Protein AF-A0AAV5A7C0-F1 (afdb_monomer_lite)

Secondary structure (DSSP, 8-state):
-PPPTTHHHHHHHHHHHHHHHHHHH-HHHHHHHHHHHHHHHHHHHTT--SS---THHHHS----HHHHHHHHHHTTTSS-HHHHHHH-TT--SS---HHHHHHHHTT--HHHHHHTTSSTTS-HHHHHHHHHHHHH-HHHHHHHHHHTTS---HHHHHHHHHHHHH-HHHHHHHHHHS-HHHHHHHHHHHHHTTT----SSS-EEETTEEE-SHHHHSTT----GGGS-HHHHHHHHHHHHHHH-TT--S--HHHHHHS-HHHHHHHHHHHHHHHHHHHHTTSS-HHHHHHHHHHHHSTTTGGGHHHHHHHHHHHHHHTTT--HHHHHHHHHHHT-TTS-HHHHHHHHHHHHHHHTSHHHHTSSSPP-HHHHHHHTS-PPPPSSS-TTSTTHHHHHHHHHHHHHHHHHHTTSPP---HHHHHHHS-HHHHHHHHHHHHHHHIIIIIHHHHHHHHHHHHS--S-S-TTS-SPP---HHHHIIIIIHHHHHHHHTTS-HHHHHHHHHHHHHHHHHHHHHHHHHHHHHHHHHHHTT-SS------SS---S--HHHHHHHHHHHHHH--SHHHHHHHHHHHT-HHHHHH-TT-

Organism: NCBI:txid1419009

Radius of gyration: 27.67 Å; chains: 1; bounding box: 78×65×76 Å

Foldseek 3Di:
DDDDPPDPPVVQLVVLLVLALQVLVVVVLQVVVQVVVVVVVVVVVVVPPDDDPDCVCVVPPPQRPLLLFLLQCVVVVSDDLVSSCVSPVPHDSDRAFPLRVVCVVVVHDLQVVVCVQQDPPHDLVSVLVVLVVCLVRLVNLQSVLVNLQPQDDVSSVVSVVVSCLVDVVNVLSSCQNDPPLVSLVSSQVNCVVLPDDADDAQWDDDPHDTTGHVLLVQLQPQDDPVRDDPVLVVLLVLVLCQQQPPVDDHHDPVNVVPDRVSSCSNCVLNSLVVQLVCCVVVVGPPVSNVSSVVCCLDPVNVVSVLSNLSNLLVVCVVCLVPRVSSVVVNLVQLPDPSNDSVSCQNCVQSLLLSLLDPSLVVDPVRPPSVCSCCPRLVADQQPDPPSVHRCSLVCRLLVLLLQQLVCLVVVHHRDHDLLNSCSSDPLQVSVVSLLVSLLVCVVVVCLVSSLVVLQVVQQPDDDDCPPDPRDTRRRNLLCCLPPNVLVVLVVLLPDDPVSSVSSLSSVLSNNLSNLLSNLVVVVVVLVVSCVSSDDDDGRDDDDPDPVGSRSLNSVVVSLVSLVVDPGPSSVSSNVSLVPDPSNCVSHVPD

InterPro domains:
  IPR014801 Mediator complex, subunit Med5, fungi [PF08689] (227-335)
  IPR014801 Mediator complex, subunit Med5, fungi [PTHR35784] (209-375)

pLDDT: mean 78.07, std 17.0, range [32.06, 98.38]

Structure (mmCIF, N/CA/C/O backbone):
data_AF-A0AAV5A7C0-F1
#
_entry.id   AF-A0AAV5A7C0-F1
#
loop_
_atom_site.group_PDB
_atom_site.id
_atom_site.type_symbol
_atom_site.label_atom_id
_atom_site.label_alt_id
_atom_site.label_comp_id
_atom_site.label_asym_id
_atom_site.label_entity_id
_atom_site.label_seq_id
_atom_site.pdbx_PDB_ins_code
_atom_site.Cartn_x
_atom_site.Cartn_y
_atom_site.Cartn_z
_atom_site.occupancy
_atom_site.B_iso_or_equiv
_atom_site.auth_seq_id
_atom_site.auth_comp_id
_atom_site.auth_asym_id
_atom_site.auth_atom_id
_atom_site.pdbx_PDB_model_num
ATOM 1 N N . MET A 1 1 ? -49.305 1.099 16.677 1.00 38.56 1 MET A N 1
ATOM 2 C CA . MET A 1 1 ? -48.747 1.954 17.742 1.00 38.56 1 MET A CA 1
ATOM 3 C C . MET A 1 1 ? -47.427 2.483 17.217 1.00 38.56 1 MET A C 1
ATOM 5 O O . MET A 1 1 ? -46.495 1.701 17.100 1.00 38.56 1 MET A O 1
ATOM 9 N N . ALA A 1 2 ? -47.400 3.728 16.743 1.00 34.62 2 ALA A N 1
ATOM 10 C CA . ALA A 1 2 ? -46.178 4.346 16.234 1.00 34.62 2 ALA A CA 1
ATOM 11 C C . ALA A 1 2 ? -45.428 4.991 17.406 1.00 34.62 2 ALA A C 1
ATOM 13 O O . ALA A 1 2 ? -46.063 5.613 18.254 1.00 34.62 2 ALA A O 1
ATOM 14 N N . LEU A 1 3 ? -44.110 4.812 17.457 1.00 37.12 3 LEU A N 1
ATOM 15 C CA . LEU A 1 3 ? -43.235 5.540 18.374 1.00 37.12 3 LEU A CA 1
ATOM 16 C C . LEU A 1 3 ? -42.746 6.797 17.652 1.00 37.12 3 LEU A C 1
ATOM 18 O O . LEU A 1 3 ? -42.334 6.713 16.493 1.00 37.12 3 LEU A O 1
ATOM 22 N N . GLU A 1 4 ? -42.818 7.953 18.308 1.00 37.84 4 GLU A N 1
ATOM 23 C CA . GLU A 1 4 ? -42.347 9.209 17.724 1.00 37.84 4 GLU A CA 1
ATOM 24 C C . GLU A 1 4 ? -40.809 9.249 17.709 1.00 37.84 4 GLU A C 1
ATOM 26 O O . GLU A 1 4 ? -40.192 9.130 18.769 1.00 37.84 4 GLU A O 1
ATOM 31 N N . PRO A 1 5 ? -40.158 9.464 16.551 1.00 42.69 5 PRO A N 1
ATOM 32 C CA . PRO A 1 5 ? -38.696 9.443 16.449 1.00 42.69 5 PRO A CA 1
ATOM 33 C C . PRO A 1 5 ? -38.002 10.697 17.021 1.00 42.69 5 PRO A C 1
ATOM 35 O O . PRO A 1 5 ? -36.798 10.854 16.844 1.00 42.69 5 PRO A O 1
ATOM 38 N N . GLY A 1 6 ? -38.734 11.609 17.674 1.00 42.31 6 GLY A N 1
ATOM 39 C CA . GLY A 1 6 ? -38.202 12.887 18.165 1.00 42.31 6 GLY A CA 1
ATOM 40 C C . GLY A 1 6 ? -37.682 12.890 19.608 1.00 42.31 6 GLY A C 1
ATOM 41 O O . GLY A 1 6 ? -36.969 13.816 19.984 1.00 42.31 6 GLY A O 1
ATOM 42 N N . PHE A 1 7 ? -38.030 11.898 20.438 1.00 43.06 7 PHE A N 1
ATOM 43 C CA . PHE A 1 7 ? -37.849 12.028 21.894 1.00 43.06 7 PHE A CA 1
ATOM 44 C C . PHE A 1 7 ? -36.425 11.719 22.397 1.00 43.06 7 PHE A C 1
ATOM 46 O O . PHE A 1 7 ? -35.983 12.300 23.386 1.00 43.06 7 PHE A O 1
ATOM 53 N N . GLU A 1 8 ? -35.682 10.832 21.725 1.00 48.88 8 GLU A N 1
ATOM 54 C CA . GLU A 1 8 ? -34.338 10.420 22.176 1.00 48.88 8 GLU A CA 1
ATOM 55 C C . GLU A 1 8 ? -33.233 11.415 21.778 1.00 48.88 8 GLU A C 1
ATOM 57 O O . GLU A 1 8 ? -32.293 11.631 22.546 1.00 48.88 8 GLU A O 1
ATOM 62 N N . ALA A 1 9 ? -33.359 12.068 20.615 1.00 50.66 9 ALA A N 1
ATOM 63 C CA . ALA A 1 9 ? -32.356 13.004 20.100 1.00 50.66 9 ALA A CA 1
ATOM 64 C C . ALA A 1 9 ? -32.150 14.196 21.051 1.00 50.66 9 ALA A C 1
ATOM 66 O O . ALA A 1 9 ? -31.049 14.390 21.573 1.00 50.66 9 ALA A O 1
ATOM 67 N N . ASN A 1 10 ? -33.233 14.918 21.358 1.00 51.75 10 ASN A N 1
ATOM 68 C CA . ASN A 1 10 ? -33.216 16.125 22.190 1.00 51.75 10 ASN A CA 1
ATOM 69 C C . ASN A 1 10 ? -32.659 15.869 23.602 1.00 51.75 10 ASN A C 1
ATOM 71 O O . ASN A 1 10 ? -32.041 16.749 24.200 1.00 51.75 10 ASN A O 1
ATOM 75 N N . HIS A 1 11 ? -32.861 14.665 24.152 1.00 62.03 11 HIS A N 1
ATOM 76 C CA . HIS A 1 11 ? -32.333 14.325 25.472 1.00 62.03 11 HIS A CA 1
ATOM 77 C C . HIS A 1 11 ? -30.813 14.112 25.438 1.00 62.03 11 HIS A C 1
ATOM 79 O O . HIS A 1 11 ? -30.113 14.581 26.334 1.00 62.03 11 HIS A O 1
ATOM 85 N N . SER A 1 12 ? -30.288 13.483 24.378 1.00 59.09 12 SER A N 1
ATOM 86 C CA . SER A 1 12 ? -28.837 13.351 24.187 1.00 59.09 12 SER A CA 1
ATOM 87 C C . SER A 1 12 ? -28.152 14.706 23.976 1.00 59.09 12 SER A C 1
ATOM 89 O O . SER A 1 12 ? -27.116 14.961 24.586 1.00 59.09 12 SER A O 1
ATOM 91 N N . GLU A 1 13 ? -28.767 15.605 23.203 1.00 63.50 13 GLU A N 1
ATOM 92 C CA . GLU A 1 13 ? -28.260 16.959 22.965 1.00 63.50 13 GLU A CA 1
ATOM 93 C C . GLU A 1 13 ? -28.254 17.797 24.253 1.00 63.50 13 GLU A C 1
ATOM 95 O O . GLU A 1 13 ? -27.241 18.407 24.583 1.00 63.50 13 GLU A O 1
ATOM 100 N N . SER A 1 14 ? -29.336 17.760 25.039 1.00 75.00 14 SER A N 1
ATOM 101 C CA . SER A 1 14 ? -29.433 18.465 26.325 1.00 75.00 14 SER A CA 1
ATOM 102 C C . SER A 1 14 ? -28.381 18.004 27.343 1.00 75.00 14 SER A C 1
ATOM 104 O O . SER A 1 14 ? -27.770 18.839 28.013 1.00 75.00 14 SER A O 1
ATOM 106 N N . VAL A 1 15 ? -28.132 16.692 27.444 1.00 71.44 15 VAL A N 1
ATOM 107 C CA . VAL A 1 15 ? -27.080 16.146 28.319 1.00 71.44 15 VAL A CA 1
ATOM 108 C C . VAL A 1 15 ? -25.699 16.591 27.845 1.00 71.44 15 VAL A C 1
ATOM 110 O O . VAL A 1 15 ? -24.879 16.984 28.671 1.00 71.44 15 VAL A O 1
ATOM 113 N N . VAL A 1 16 ? -25.453 16.582 26.532 1.00 65.06 16 VAL A N 1
ATOM 114 C CA . VAL A 1 16 ? -24.191 17.044 25.942 1.00 65.06 16 VAL A CA 1
ATOM 115 C C . VAL A 1 16 ? -23.992 18.545 26.177 1.00 65.06 16 VAL A C 1
ATOM 117 O O . VAL A 1 16 ? -22.964 18.912 26.720 1.00 65.06 16 VAL A O 1
ATOM 120 N N . GLN A 1 17 ? -24.972 19.409 25.899 1.00 78.56 17 GLN A N 1
ATOM 121 C CA . GLN A 1 17 ? -24.888 20.858 26.146 1.00 78.56 17 GLN A CA 1
ATOM 122 C C . GLN A 1 17 ? -24.684 21.204 27.633 1.00 78.56 17 GLN A C 1
ATOM 124 O O . GLN A 1 17 ? -23.833 22.032 27.970 1.00 78.56 17 GLN A O 1
ATOM 129 N N . SER A 1 18 ? -25.407 20.544 28.547 1.00 76.06 18 SER A N 1
ATOM 130 C CA . SER A 1 18 ? -25.216 20.744 29.992 1.00 76.06 18 SER A CA 1
ATOM 131 C C . SER A 1 18 ? -23.834 20.272 30.451 1.00 76.06 18 SER A C 1
ATOM 133 O O . SER A 1 18 ? -23.187 20.961 31.235 1.00 76.06 18 SER A O 1
ATOM 135 N N . ALA A 1 19 ? -23.361 19.138 29.924 1.00 71.69 19 ALA A N 1
ATOM 136 C CA . ALA A 1 19 ? -21.995 18.644 30.079 1.00 71.69 19 ALA A CA 1
ATOM 137 C C . ALA A 1 19 ? -21.034 19.230 29.022 1.00 71.69 19 ALA A C 1
ATOM 139 O O . ALA A 1 19 ? -20.068 18.571 28.624 1.00 71.69 19 ALA A O 1
ATOM 140 N N . ILE A 1 20 ? -21.290 20.476 28.602 1.00 71.56 20 ILE A N 1
ATOM 141 C CA . ILE A 1 20 ? -20.365 21.376 27.903 1.00 71.56 20 ILE A CA 1
ATOM 142 C C . ILE A 1 20 ? -20.230 22.679 28.691 1.00 71.56 20 ILE A C 1
ATOM 144 O O . ILE A 1 20 ? -19.112 23.066 29.029 1.00 71.56 20 ILE A O 1
ATOM 148 N N . ALA A 1 21 ? -21.351 23.300 29.068 1.00 75.38 21 ALA A N 1
ATOM 149 C CA . ALA A 1 21 ? -21.355 24.576 29.779 1.00 75.38 21 ALA A CA 1
ATOM 150 C C . ALA A 1 21 ? -20.488 24.594 31.048 1.00 75.38 21 ALA A C 1
ATOM 152 O O . ALA A 1 21 ? -19.838 25.598 31.333 1.00 75.38 21 ALA A O 1
ATOM 153 N N . GLN A 1 22 ? -20.431 23.485 31.791 1.00 77.12 22 GLN A N 1
ATOM 154 C CA . GLN A 1 22 ? -19.720 23.437 33.064 1.00 77.12 22 GLN A CA 1
ATOM 155 C C . GLN A 1 22 ? -18.187 23.566 32.881 1.00 77.12 22 GLN A C 1
ATOM 157 O O . GLN A 1 22 ? -17.589 24.334 33.627 1.00 77.12 22 GLN A O 1
ATOM 162 N N . VAL A 1 23 ? -17.528 22.981 31.857 1.00 73.94 23 VAL A N 1
ATOM 163 C CA . VAL A 1 23 ? -16.049 23.153 31.686 1.00 73.94 23 VAL A CA 1
ATOM 164 C C . VAL A 1 23 ? -15.697 24.585 31.322 1.00 73.94 23 VAL A C 1
ATOM 166 O O . VAL A 1 23 ? -14.650 25.074 31.731 1.00 73.94 23 VAL A O 1
ATOM 169 N N . PHE A 1 24 ? -16.577 25.285 30.608 1.00 75.56 24 PHE A N 1
ATOM 170 C CA . PHE A 1 24 ? -16.365 26.693 30.286 1.00 75.56 24 PHE A CA 1
ATOM 171 C C . PHE A 1 24 ? -16.436 27.594 31.528 1.00 75.56 24 PHE A C 1
ATOM 173 O O . PHE A 1 24 ? -15.903 28.698 31.480 1.00 75.56 24 PHE A O 1
ATOM 180 N N . THR A 1 25 ? -16.968 27.108 32.660 1.00 76.94 25 THR A N 1
ATOM 181 C CA . THR A 1 25 ? -16.820 27.775 33.970 1.00 76.94 25 THR A CA 1
ATOM 182 C C . THR A 1 25 ? -15.450 27.542 34.629 1.00 76.94 25 THR A C 1
ATOM 184 O O . THR A 1 25 ? -15.035 28.332 35.476 1.00 76.94 25 THR A O 1
ATOM 187 N N . HIS A 1 26 ? -14.696 26.528 34.192 1.00 77.88 26 HIS A N 1
ATOM 188 C CA . HIS A 1 26 ? -13.347 26.201 34.670 1.00 77.88 26 HIS A CA 1
ATOM 189 C C . HIS A 1 26 ? -12.265 26.812 33.782 1.00 77.88 26 HIS A C 1
ATOM 191 O O . HIS A 1 26 ? -11.480 26.141 33.102 1.00 77.88 26 HIS A O 1
ATOM 197 N N . HIS A 1 27 ? -12.244 28.145 33.789 1.00 67.25 27 HIS A N 1
ATOM 198 C CA . HIS A 1 27 ? -11.285 28.935 33.029 1.00 67.25 27 HIS A CA 1
ATOM 199 C C . HIS A 1 27 ? -9.831 28.549 33.347 1.00 67.25 27 HIS A C 1
ATOM 201 O O . HIS A 1 27 ? -9.044 28.383 32.420 1.00 67.25 27 HIS A O 1
ATOM 207 N N . ASP A 1 28 ? -9.502 28.328 34.618 1.00 64.31 28 ASP A N 1
ATOM 208 C CA . ASP A 1 28 ? -8.159 28.018 35.112 1.00 64.31 28 ASP A CA 1
ATOM 209 C C . ASP A 1 28 ? -7.588 26.697 34.574 1.00 64.31 28 ASP A C 1
ATOM 211 O O . ASP A 1 28 ? -6.386 26.606 34.317 1.00 64.31 28 ASP A O 1
ATOM 215 N N . LEU A 1 29 ? -8.429 25.682 34.358 1.00 67.81 29 LEU A N 1
ATOM 216 C CA . LEU A 1 29 ? -8.020 24.435 33.709 1.00 67.81 29 LEU A CA 1
ATOM 217 C C . LEU A 1 29 ? -7.758 24.654 32.217 1.00 67.81 29 LEU A C 1
ATOM 219 O O . LEU A 1 29 ? -6.720 24.239 31.706 1.00 67.81 29 LEU A O 1
ATOM 223 N N . LEU A 1 30 ? -8.647 25.376 31.532 1.00 59.81 30 LEU A N 1
ATOM 224 C CA . LEU A 1 30 ? -8.512 25.680 30.105 1.00 59.81 30 LEU A CA 1
ATOM 225 C C . LEU A 1 30 ? -7.252 26.523 29.807 1.00 59.81 30 LEU A C 1
ATOM 227 O O . LEU A 1 30 ? -6.528 26.217 28.859 1.00 59.81 30 LEU A O 1
ATOM 231 N N . ASP A 1 31 ? -6.928 27.507 30.654 1.00 72.56 31 ASP A N 1
ATOM 232 C CA . ASP A 1 31 ? -5.688 28.295 30.547 1.00 72.56 31 ASP A CA 1
ATOM 233 C C . ASP A 1 31 ? -4.432 27.446 30.834 1.00 72.56 31 ASP A C 1
ATOM 235 O O . ASP A 1 31 ? -3.388 27.643 30.208 1.00 72.56 31 ASP A O 1
ATOM 239 N N . GLN A 1 32 ? -4.518 26.449 31.726 1.00 72.56 32 GLN A N 1
ATOM 240 C CA . GLN A 1 32 ? -3.426 25.496 31.968 1.00 72.56 32 GLN A CA 1
ATOM 241 C C . GLN A 1 32 ? -3.179 24.547 30.788 1.00 72.56 32 GLN A C 1
ATOM 243 O O . GLN A 1 32 ? -2.017 24.227 30.518 1.00 72.56 32 GLN A O 1
ATOM 248 N N . ILE A 1 33 ? -4.220 24.088 30.079 1.00 61.91 33 ILE A N 1
ATOM 249 C CA . ILE A 1 33 ? -4.037 23.318 28.834 1.00 61.91 33 ILE A CA 1
ATOM 250 C C . ILE A 1 33 ? -3.338 24.204 27.801 1.00 61.91 33 ILE A C 1
ATOM 252 O O . ILE A 1 33 ? -2.340 23.797 27.207 1.00 61.91 33 ILE A O 1
ATOM 256 N N . GLU A 1 34 ? -3.822 25.432 27.618 1.00 67.56 34 GLU A N 1
ATOM 257 C CA . GLU A 1 34 ? -3.288 26.355 26.622 1.00 67.56 34 GLU A CA 1
ATOM 258 C C . GLU A 1 34 ? -1.820 26.722 26.892 1.00 67.56 34 GLU A C 1
ATOM 260 O O . GLU A 1 34 ? -0.995 26.702 25.977 1.00 67.56 34 GLU A O 1
ATOM 265 N N . PHE A 1 35 ? -1.446 26.947 28.155 1.00 70.50 35 PHE A N 1
ATOM 266 C CA . PHE A 1 35 ? -0.053 27.150 28.560 1.00 70.50 35 PHE A CA 1
ATOM 267 C C . PHE A 1 35 ? 0.839 25.922 28.282 1.00 70.50 35 PHE A C 1
ATOM 269 O O . PHE A 1 35 ? 1.975 26.066 27.817 1.00 70.50 35 PHE A O 1
ATOM 276 N N . LYS A 1 36 ? 0.340 24.699 28.516 1.00 66.75 36 LYS A N 1
ATOM 277 C CA . LYS A 1 36 ? 1.075 23.453 28.215 1.00 66.75 36 LYS A CA 1
ATOM 278 C C . LYS A 1 36 ? 1.256 23.244 26.708 1.00 66.75 36 LYS A C 1
ATOM 280 O O . LYS A 1 36 ? 2.347 22.886 26.275 1.00 66.75 36 LYS A O 1
ATOM 285 N N . ILE A 1 37 ? 0.235 23.535 25.899 1.00 60.31 37 ILE A N 1
ATOM 286 C CA . ILE A 1 37 ? 0.333 23.457 24.434 1.00 60.31 37 ILE A CA 1
ATOM 287 C C . ILE A 1 37 ? 1.351 24.485 23.922 1.00 60.31 37 ILE A C 1
ATOM 289 O O . ILE A 1 37 ? 2.295 24.105 23.228 1.00 60.31 37 ILE A O 1
ATOM 293 N N . ARG A 1 38 ? 1.247 25.753 24.347 1.00 62.50 38 ARG A N 1
ATOM 294 C CA . ARG A 1 38 ? 2.200 26.818 23.981 1.00 62.50 38 ARG A CA 1
ATOM 295 C C . ARG A 1 38 ? 3.645 26.491 24.390 1.00 62.50 38 ARG A C 1
ATOM 297 O O . ARG A 1 38 ? 4.557 26.749 23.609 1.00 62.50 38 ARG A O 1
ATOM 304 N N . SER A 1 39 ? 3.870 25.896 25.565 1.00 67.44 39 SER A N 1
ATOM 305 C CA . SER A 1 39 ? 5.223 25.515 26.012 1.00 67.44 39 SER A CA 1
ATOM 306 C C . SER A 1 39 ? 5.780 24.270 25.308 1.00 67.44 39 SER A C 1
ATOM 308 O O . SER A 1 39 ? 6.964 24.246 24.982 1.00 67.44 39 SER A O 1
ATOM 310 N N . SER A 1 40 ? 4.950 23.275 24.970 1.00 56.50 40 SER A N 1
ATOM 311 C CA . SER A 1 40 ? 5.392 22.152 24.122 1.00 56.50 40 SER A CA 1
ATOM 312 C C . SER A 1 40 ? 5.809 22.617 22.717 1.00 56.50 40 SER A C 1
ATOM 314 O O . SER A 1 40 ? 6.855 22.211 22.208 1.00 56.50 40 SER A O 1
ATOM 316 N N . ALA A 1 41 ? 5.054 23.553 22.128 1.00 57.03 41 ALA A N 1
ATOM 317 C CA . ALA A 1 41 ? 5.383 24.154 20.841 1.00 57.03 41 ALA A CA 1
ATOM 318 C C . ALA A 1 41 ? 6.703 24.944 20.897 1.00 57.03 41 ALA A C 1
ATOM 320 O O . ALA A 1 41 ? 7.559 24.748 20.032 1.00 57.03 41 ALA A O 1
ATOM 321 N N . SER A 1 42 ? 6.918 25.779 21.923 1.00 55.16 42 SER A N 1
ATOM 322 C CA . SER A 1 42 ? 8.155 26.566 22.031 1.00 55.16 42 SER A CA 1
ATOM 323 C C . SER A 1 42 ? 9.403 25.706 22.265 1.00 55.16 42 SER A C 1
ATOM 325 O O . SER A 1 42 ? 10.459 26.021 21.717 1.00 55.16 42 SER A O 1
ATOM 327 N N . MET A 1 43 ? 9.289 24.585 22.989 1.00 53.03 43 MET A N 1
ATOM 328 C CA . MET A 1 43 ? 10.387 23.618 23.106 1.00 53.03 43 MET A CA 1
ATOM 329 C C . MET A 1 43 ? 10.732 22.978 21.755 1.00 53.03 43 MET A C 1
ATOM 331 O O . MET A 1 43 ? 11.911 22.959 21.402 1.00 53.03 43 MET A O 1
ATOM 335 N N . SER A 1 44 ? 9.743 22.556 20.954 1.00 50.62 44 SER A N 1
ATOM 336 C CA . SER A 1 44 ? 10.009 22.036 19.599 1.00 50.62 44 SER A CA 1
ATOM 337 C C . SER A 1 44 ? 10.687 23.071 18.681 1.00 50.62 44 SER A C 1
ATOM 339 O O . SER A 1 44 ? 11.692 22.760 18.043 1.00 50.62 44 SER A O 1
ATOM 341 N N . ALA A 1 45 ? 10.229 24.331 18.695 1.00 52.09 45 ALA A N 1
ATOM 342 C CA . ALA A 1 45 ? 10.798 25.414 17.886 1.00 52.09 45 ALA A CA 1
ATOM 343 C C . ALA A 1 45 ? 12.240 25.791 18.292 1.00 52.09 45 ALA A C 1
ATOM 345 O O . ALA A 1 45 ? 13.017 26.271 17.471 1.00 52.09 45 ALA A O 1
ATOM 346 N N . SER A 1 46 ? 12.624 25.558 19.554 1.00 46.69 46 SER A N 1
ATOM 347 C CA . SER A 1 46 ? 13.985 25.832 20.047 1.00 46.69 46 SER A CA 1
ATOM 348 C C . SER A 1 46 ? 15.056 24.840 19.579 1.00 46.69 46 SER A C 1
ATOM 350 O O . SER A 1 46 ? 16.243 25.137 19.708 1.00 46.69 46 SER A O 1
ATOM 352 N N . MET A 1 47 ? 14.665 23.687 19.024 1.00 47.81 47 MET A N 1
ATOM 353 C CA . MET A 1 47 ? 15.606 22.696 18.483 1.00 47.81 47 MET A CA 1
ATOM 354 C C . MET A 1 47 ? 15.769 22.791 16.959 1.00 47.81 47 MET A C 1
ATOM 356 O O . MET A 1 47 ? 16.782 22.342 16.427 1.00 47.81 47 MET A O 1
ATOM 360 N N . SER A 1 48 ? 14.832 23.431 16.254 1.00 46.72 48 SER A N 1
ATOM 361 C CA . SER A 1 48 ? 14.928 23.742 14.822 1.00 46.72 48 SER A CA 1
ATOM 362 C C . SER A 1 48 ? 15.668 25.067 14.582 1.00 46.72 48 SER A C 1
ATOM 364 O O . SER A 1 48 ? 15.106 26.022 14.052 1.00 46.72 48 SER A O 1
ATOM 366 N N . SER A 1 49 ? 16.932 25.163 15.010 1.00 45.72 49 SER A N 1
ATOM 367 C CA . SER A 1 49 ? 17.728 26.397 14.910 1.00 45.72 49 SER A CA 1
ATOM 368 C C . SER A 1 49 ? 18.348 26.604 13.516 1.00 45.72 49 SER A C 1
ATOM 370 O O . SER A 1 49 ? 19.570 26.697 13.376 1.00 45.72 49 SER A O 1
ATOM 372 N N . SER A 1 50 ? 17.521 26.635 12.470 1.00 47.34 50 SER A N 1
ATOM 373 C CA . SER A 1 50 ? 17.899 27.007 11.097 1.00 47.34 50 SER A CA 1
ATOM 374 C C . SER A 1 50 ? 16.673 27.539 10.348 1.00 47.34 50 SER A C 1
ATOM 376 O O . SER A 1 50 ? 15.656 26.861 10.306 1.00 47.34 50 SER A O 1
ATOM 378 N N . ASP A 1 51 ? 16.821 28.741 9.787 1.00 43.97 51 ASP A N 1
ATOM 379 C CA . ASP A 1 51 ? 15.982 29.428 8.793 1.00 43.97 51 ASP A CA 1
ATOM 380 C C . ASP A 1 51 ? 14.468 29.658 9.044 1.00 43.97 51 ASP A C 1
ATOM 382 O O . ASP A 1 51 ? 13.663 28.769 9.293 1.00 43.97 51 ASP A O 1
ATOM 386 N N . SER A 1 52 ? 14.091 30.938 8.918 1.00 46.88 52 SER A N 1
ATOM 387 C CA . SER A 1 52 ? 12.744 31.467 8.629 1.00 46.88 52 SER A CA 1
ATOM 388 C C . SER A 1 52 ? 11.517 30.775 9.254 1.00 46.88 52 SER A C 1
ATOM 390 O O . SER A 1 52 ? 10.602 30.359 8.542 1.00 46.88 52 SER A O 1
ATOM 392 N N . VAL A 1 53 ? 11.389 30.812 10.586 1.00 45.41 53 VAL A N 1
ATOM 393 C CA . VAL A 1 53 ? 10.049 30.793 11.205 1.00 45.41 53 VAL A CA 1
ATOM 394 C C . VAL A 1 53 ? 9.351 32.111 10.848 1.00 45.41 53 VAL A C 1
ATOM 396 O O . VAL A 1 53 ? 9.717 33.174 11.349 1.00 45.41 53 VAL A O 1
ATOM 399 N N . THR A 1 54 ? 8.379 32.053 9.938 1.00 50.72 54 THR A N 1
ATOM 400 C CA . THR A 1 54 ? 7.645 33.222 9.426 1.00 50.72 54 THR A CA 1
ATOM 401 C C . THR A 1 54 ? 6.868 33.940 10.532 1.00 50.72 54 THR A C 1
ATOM 403 O O . THR A 1 54 ? 6.140 33.287 11.281 1.00 50.72 54 THR A O 1
ATOM 406 N N . GLU A 1 55 ? 6.933 35.279 10.582 1.00 54.72 55 GLU A N 1
ATOM 407 C CA . GLU A 1 55 ? 6.233 36.110 11.587 1.00 54.72 55 GLU A CA 1
ATOM 408 C C . GLU A 1 55 ? 4.717 35.850 11.672 1.00 54.72 55 GLU A C 1
ATOM 410 O O . GLU A 1 55 ? 4.092 36.122 12.697 1.00 54.72 55 GLU A O 1
ATOM 415 N N . ASP A 1 56 ? 4.117 35.326 10.608 1.00 53.00 56 ASP A N 1
ATOM 416 C CA . ASP A 1 56 ? 2.688 35.044 10.496 1.00 53.00 56 ASP A CA 1
ATOM 417 C C . ASP A 1 56 ? 2.164 34.068 11.564 1.00 53.00 56 ASP A C 1
ATOM 419 O O . ASP A 1 56 ? 1.092 34.309 12.121 1.00 53.00 56 ASP A O 1
ATOM 423 N N . ASP A 1 57 ? 2.953 33.067 11.978 1.00 51.66 57 ASP A N 1
ATOM 424 C CA . ASP A 1 57 ? 2.574 32.154 13.076 1.00 51.66 57 ASP A CA 1
ATOM 425 C C . ASP A 1 57 ? 2.480 32.879 14.446 1.00 51.66 57 ASP A C 1
ATOM 427 O O . ASP A 1 57 ? 1.964 32.317 15.414 1.00 51.66 57 ASP A O 1
ATOM 431 N N . SER A 1 58 ? 2.925 34.144 14.541 1.00 53.56 58 SER A N 1
ATOM 432 C CA . SER A 1 58 ? 2.714 35.021 15.708 1.00 53.56 58 SER A CA 1
ATOM 433 C C . SER A 1 58 ? 1.522 35.981 15.574 1.00 53.56 58 SER A C 1
ATOM 435 O O . SER A 1 58 ? 0.967 36.398 16.592 1.00 53.56 58 SER A O 1
ATOM 437 N N . LYS A 1 59 ? 1.095 36.313 14.344 1.00 49.50 59 LYS A N 1
ATOM 438 C CA . LYS A 1 59 ? -0.076 37.175 14.076 1.00 49.50 59 LYS A CA 1
ATOM 439 C C . LYS A 1 59 ? -1.374 36.418 14.328 1.00 49.50 59 LYS A C 1
ATOM 441 O O . LYS A 1 59 ? -2.290 36.945 14.957 1.00 49.50 59 LYS A O 1
ATOM 446 N N . PHE A 1 60 ? -1.424 35.161 13.896 1.00 50.25 60 PHE A N 1
ATOM 447 C CA . PHE A 1 60 ? -2.569 34.268 14.073 1.00 50.25 60 PHE A CA 1
ATOM 448 C C . PHE A 1 60 ? -2.487 33.593 15.441 1.00 50.25 60 PHE A C 1
ATOM 450 O O . PHE A 1 60 ? -2.325 32.378 15.564 1.00 50.25 60 PHE A O 1
ATOM 457 N N . GLY A 1 61 ? -2.522 34.442 16.477 1.00 51.66 61 GLY A N 1
ATOM 458 C CA . GLY A 1 61 ? -2.260 34.087 17.868 1.00 51.66 61 GLY A CA 1
ATOM 459 C C . GLY A 1 61 ? -3.009 32.823 18.267 1.00 51.66 61 GLY A C 1
ATOM 460 O O . GLY A 1 61 ? -4.238 32.804 18.224 1.00 51.66 61 GLY A O 1
ATOM 461 N N . SER A 1 62 ? -2.239 31.785 18.620 1.00 53.56 62 SER A N 1
ATOM 462 C CA . SER A 1 62 ? -2.683 30.390 18.747 1.00 53.56 62 SER A CA 1
ATOM 463 C C . SER A 1 62 ? -4.109 30.278 19.280 1.00 53.56 62 SER A C 1
ATOM 465 O O . SER A 1 62 ? -4.347 30.646 20.436 1.00 53.56 62 SER A O 1
ATOM 467 N N . GLY A 1 63 ? -5.024 29.783 18.439 1.00 58.50 63 GLY A N 1
ATOM 468 C CA . GLY A 1 63 ? -6.444 29.681 18.761 1.00 58.50 63 GLY A CA 1
ATOM 469 C C . GLY A 1 63 ? -6.637 29.068 20.141 1.00 58.50 63 GLY A C 1
ATOM 470 O O . GLY A 1 63 ? -6.132 27.978 20.408 1.00 58.50 63 GLY A O 1
ATOM 471 N N . THR A 1 64 ? -7.305 29.805 21.037 1.00 67.12 64 THR A N 1
ATOM 472 C CA . THR A 1 64 ? -7.451 29.356 22.429 1.00 67.12 64 THR A CA 1
ATOM 473 C C . THR A 1 64 ? -8.073 27.965 22.459 1.00 67.12 64 THR A C 1
ATOM 475 O O . THR A 1 64 ? -8.960 27.675 21.653 1.00 67.12 64 THR A O 1
ATOM 478 N N . VAL A 1 65 ? -7.667 27.107 23.397 1.00 69.94 65 VAL A N 1
ATOM 479 C CA . VAL A 1 65 ? -8.158 25.710 23.437 1.00 69.94 65 VAL A CA 1
ATOM 480 C C . VAL A 1 65 ? -9.689 25.674 23.526 1.00 69.94 65 VAL A C 1
ATOM 482 O O . VAL A 1 65 ? -10.342 24.831 22.919 1.00 69.94 65 VAL A O 1
ATOM 485 N N . ARG A 1 66 ? -10.262 26.672 24.208 1.00 70.56 66 ARG A N 1
ATOM 486 C CA . ARG A 1 66 ? -11.701 26.956 24.302 1.00 70.56 66 ARG A CA 1
ATOM 487 C C . ARG A 1 66 ? -12.371 27.099 22.929 1.00 70.56 66 ARG A C 1
ATOM 489 O O . ARG A 1 66 ? -13.421 26.514 22.686 1.00 70.56 66 ARG A O 1
ATOM 496 N N . TYR A 1 67 ? -11.745 27.853 22.031 1.00 72.81 67 TYR A N 1
ATOM 497 C CA . TYR A 1 67 ? -12.238 28.134 20.686 1.00 72.81 67 TYR A CA 1
ATOM 498 C C . TYR A 1 67 ? -12.125 26.915 19.759 1.00 72.81 67 TYR A C 1
ATOM 500 O O . TYR A 1 67 ? -13.106 26.561 19.109 1.00 72.81 67 TYR A O 1
ATOM 508 N N . GLU A 1 68 ? -10.986 26.210 19.752 1.00 66.88 68 GLU A N 1
ATOM 509 C CA . GLU A 1 68 ? -10.822 24.979 18.953 1.00 66.88 68 GLU A CA 1
ATOM 510 C C . GLU A 1 68 ? -11.768 23.849 19.436 1.00 66.88 68 GLU A C 1
ATOM 512 O O . GLU A 1 68 ? -12.266 23.046 18.637 1.00 66.88 68 GLU A O 1
ATOM 517 N N . LEU A 1 69 ? -12.120 23.830 20.729 1.00 69.56 69 LEU A N 1
ATOM 518 C CA . LEU A 1 69 ? -13.131 22.932 21.300 1.00 69.56 69 LEU A CA 1
ATOM 519 C C . LEU A 1 69 ? -14.553 23.266 20.797 1.00 69.56 69 LEU A C 1
ATOM 521 O O . LEU A 1 69 ? -15.243 22.379 20.283 1.00 69.56 69 LEU A O 1
ATOM 525 N N . LEU A 1 70 ? -14.968 24.542 20.852 1.00 67.94 70 LEU A N 1
ATOM 526 C CA . LEU A 1 70 ? -16.254 25.008 20.300 1.00 67.94 70 LEU A CA 1
ATOM 527 C C . LEU A 1 70 ? -16.350 24.803 18.775 1.00 67.94 70 LEU A C 1
ATOM 529 O O . LEU A 1 70 ? -17.401 24.393 18.280 1.00 67.94 70 LEU A O 1
ATOM 533 N N . ALA A 1 71 ? -15.251 24.987 18.032 1.00 64.25 71 ALA A N 1
ATOM 534 C CA . ALA A 1 71 ? -15.167 24.680 16.597 1.00 64.25 71 ALA A CA 1
ATOM 535 C C . ALA A 1 71 ? -15.554 23.231 16.311 1.00 64.25 71 ALA A C 1
ATOM 537 O O . ALA A 1 71 ? -16.393 22.921 15.458 1.00 64.25 71 ALA A O 1
ATOM 538 N N . SER A 1 72 ? -14.951 22.331 17.084 1.00 57.28 72 SER A N 1
ATOM 539 C CA . SER A 1 72 ? -15.156 20.894 16.982 1.00 57.28 72 SER A CA 1
ATOM 540 C C . SER A 1 72 ? -16.582 20.477 17.347 1.00 57.28 72 SER A C 1
ATOM 542 O O . SER A 1 72 ? -17.069 19.471 16.840 1.00 57.28 72 SER A O 1
ATOM 544 N N . LEU A 1 73 ? -17.260 21.231 18.215 1.00 59.72 73 LEU A N 1
ATOM 545 C CA . LEU A 1 73 ? -18.632 20.965 18.651 1.00 59.72 73 LEU A CA 1
ATOM 546 C C . LEU A 1 73 ? -19.684 21.281 17.593 1.00 59.72 73 LEU A C 1
ATOM 548 O O . LEU A 1 73 ? -20.504 20.422 17.259 1.00 59.72 73 LEU A O 1
ATOM 552 N N . ILE A 1 74 ? -19.638 22.503 17.063 1.00 64.69 74 ILE A N 1
ATOM 553 C CA . ILE A 1 74 ? -20.608 22.997 16.082 1.00 64.69 74 ILE A CA 1
ATOM 554 C C . ILE A 1 74 ? -20.479 22.172 14.794 1.00 64.69 74 ILE A C 1
ATOM 556 O O . ILE A 1 74 ? -21.464 21.633 14.293 1.00 64.69 74 ILE A O 1
ATOM 560 N N . SER A 1 75 ? -19.245 21.949 14.323 1.00 56.12 75 SER A N 1
ATOM 561 C CA . SER A 1 75 ? -18.960 21.079 13.168 1.00 56.12 75 SER A CA 1
ATOM 562 C C . SER A 1 75 ? -19.301 19.598 13.402 1.00 56.12 75 SER A C 1
ATOM 564 O O . SER A 1 75 ? -19.466 18.839 12.447 1.00 56.12 75 SER A O 1
ATOM 566 N N . ALA A 1 76 ? -19.440 19.157 14.657 1.00 51.91 76 ALA A N 1
ATOM 567 C CA . ALA A 1 76 ? -19.921 17.819 14.987 1.00 51.91 76 ALA A CA 1
ATOM 568 C C . ALA A 1 76 ? -21.451 17.690 15.036 1.00 51.91 76 ALA A C 1
ATOM 570 O O . ALA A 1 76 ? -21.920 16.558 15.150 1.00 51.91 76 ALA A O 1
ATOM 571 N N . GLY A 1 77 ? -22.205 18.795 14.982 1.00 58.25 77 GLY A N 1
ATOM 572 C CA . GLY A 1 77 ? -23.649 18.794 15.235 1.00 58.25 77 GLY A CA 1
ATOM 573 C C . GLY A 1 77 ? -24.006 18.426 16.681 1.00 58.25 77 GLY A C 1
ATOM 574 O O . GLY A 1 77 ? -25.076 17.880 16.922 1.00 58.25 77 GLY A O 1
ATOM 575 N N . LEU A 1 78 ? -23.091 18.664 17.630 1.00 57.88 78 LEU A N 1
ATOM 576 C CA . LEU A 1 78 ? -23.266 18.357 19.058 1.00 57.88 78 LEU A CA 1
ATOM 577 C C . LEU A 1 78 ? -23.672 19.586 19.891 1.00 57.88 78 LEU A C 1
ATOM 579 O O . LEU A 1 78 ? -23.864 19.473 21.100 1.00 57.88 78 LEU A O 1
ATOM 583 N N . LEU A 1 79 ? -23.754 20.760 19.260 1.00 68.62 79 LEU A N 1
ATOM 584 C CA . LEU A 1 79 ? -24.031 22.041 19.900 1.00 68.62 79 LEU A CA 1
ATOM 585 C C . LEU A 1 79 ? -24.620 23.029 18.886 1.00 68.62 79 LEU A C 1
ATOM 587 O O . LEU A 1 79 ? -24.107 23.115 17.768 1.00 68.62 79 LEU A O 1
ATOM 591 N N . ASP A 1 80 ? -25.622 23.819 19.281 1.00 79.81 80 ASP A N 1
ATOM 592 C CA . ASP A 1 80 ? -26.048 24.975 18.482 1.00 79.81 80 ASP A CA 1
ATOM 593 C C . ASP A 1 80 ? -25.009 26.109 18.553 1.00 79.81 80 ASP A C 1
ATOM 595 O O . ASP A 1 80 ? -24.381 26.358 19.587 1.00 79.81 80 ASP A O 1
ATOM 599 N N . HIS A 1 81 ? -24.870 26.852 17.456 1.00 75.69 81 HIS A N 1
ATOM 600 C CA . HIS A 1 81 ? -23.911 27.948 17.341 1.00 75.69 81 HIS A CA 1
ATOM 601 C C . HIS A 1 81 ? -24.226 29.105 18.311 1.00 75.69 81 HIS A C 1
ATOM 603 O O . HIS A 1 81 ? -23.315 29.824 18.723 1.00 75.69 81 HIS A O 1
ATOM 609 N N . LYS A 1 82 ? -25.489 29.278 18.733 1.00 81.00 82 LYS A N 1
ATOM 610 C CA . LYS A 1 82 ? -25.861 30.279 19.752 1.00 81.00 82 LYS A CA 1
ATOM 611 C C . LYS A 1 82 ? -25.308 29.915 21.125 1.00 81.00 82 LYS A C 1
ATOM 613 O O . LYS A 1 82 ? -24.705 30.758 21.778 1.00 81.00 82 LYS A O 1
ATOM 618 N N . PHE A 1 83 ? -25.436 28.649 21.519 1.00 82.88 83 PHE A N 1
ATOM 619 C CA . PHE A 1 83 ? -24.938 28.159 22.803 1.00 82.88 83 PHE A CA 1
ATOM 620 C C . PHE A 1 83 ? -23.402 28.245 22.877 1.00 82.88 83 PHE A C 1
ATOM 622 O O . PHE A 1 83 ? -22.856 28.589 23.918 1.00 82.88 83 PHE A O 1
ATOM 629 N N . ALA A 1 84 ? -22.684 28.056 21.760 1.00 79.44 84 ALA A N 1
ATOM 630 C CA . ALA A 1 84 ? -21.243 28.337 21.704 1.00 79.44 84 ALA A CA 1
ATOM 631 C C . ALA A 1 84 ? -20.901 29.813 21.992 1.00 79.44 84 ALA A C 1
ATOM 633 O O . ALA A 1 84 ? -19.936 30.093 22.701 1.00 79.44 84 ALA A O 1
ATOM 634 N N . ILE A 1 85 ? -21.690 30.752 21.459 1.00 80.31 85 ILE A N 1
ATOM 635 C CA . ILE A 1 85 ? -21.507 32.196 21.680 1.00 80.31 85 ILE A CA 1
ATOM 636 C C . ILE A 1 85 ? -21.836 32.568 23.137 1.00 80.31 85 ILE A C 1
ATOM 638 O O . ILE A 1 85 ? -21.135 33.376 23.738 1.00 80.31 85 ILE A O 1
ATOM 642 N N . GLU A 1 86 ? -22.841 31.937 23.749 1.00 83.44 86 GLU A N 1
ATOM 643 C CA . GLU A 1 86 ? -23.166 32.129 25.172 1.00 83.44 86 GLU A CA 1
ATOM 644 C C . GLU A 1 86 ? -22.039 31.647 26.110 1.00 83.44 86 GLU A C 1
ATOM 646 O O . GLU A 1 86 ? -21.803 32.261 27.151 1.00 83.44 86 GLU A O 1
ATOM 651 N N . LEU A 1 87 ? -21.290 30.606 25.725 1.00 81.00 87 LEU A N 1
ATOM 652 C CA . LEU A 1 87 ? -20.148 30.080 26.491 1.00 81.00 87 LEU A CA 1
ATOM 653 C C . LEU A 1 87 ? -18.834 30.849 26.299 1.00 81.00 87 LEU A C 1
ATOM 655 O O . LEU A 1 87 ? -17.903 30.695 27.093 1.00 81.00 87 LEU A O 1
ATOM 659 N N . MET A 1 88 ? -18.742 31.694 25.275 1.00 77.38 88 MET A N 1
ATOM 660 C CA . MET A 1 88 ? -17.620 32.603 25.077 1.00 77.38 88 MET A CA 1
ATOM 661 C C . MET A 1 88 ? -18.132 33.984 24.670 1.00 77.38 88 MET A C 1
ATOM 663 O O . MET A 1 88 ? -18.270 34.290 23.491 1.00 77.38 88 MET A O 1
ATOM 667 N N . VAL A 1 89 ? -18.275 34.862 25.668 1.00 61.62 89 VAL A N 1
ATOM 668 C CA . VAL A 1 89 ? -18.697 36.275 25.538 1.00 61.62 89 VAL A CA 1
ATOM 669 C C . VAL A 1 89 ? -17.879 37.077 24.501 1.00 61.62 89 VAL A C 1
ATOM 671 O O . VAL A 1 89 ? -18.345 38.103 24.017 1.00 61.62 89 VAL A O 1
ATOM 674 N N . ASN A 1 90 ? -16.682 36.600 24.133 1.00 64.44 90 ASN A N 1
ATOM 675 C CA . ASN A 1 90 ? -15.808 37.180 23.105 1.00 64.44 90 ASN A CA 1
ATOM 676 C C . ASN A 1 90 ? -15.460 36.205 21.952 1.00 64.44 90 ASN A C 1
ATOM 678 O O . ASN A 1 90 ? -14.467 36.426 21.260 1.00 64.44 90 ASN A O 1
ATOM 682 N N . ALA A 1 91 ? -16.199 35.107 21.747 1.00 62.38 91 ALA A N 1
ATOM 683 C CA . ALA A 1 91 ? -16.000 34.270 20.561 1.00 62.38 91 ALA A CA 1
ATOM 684 C C . ALA A 1 91 ? -16.408 35.041 19.292 1.00 62.38 91 ALA A C 1
ATOM 686 O O . ALA A 1 91 ? -17.435 35.727 19.302 1.00 62.38 91 ALA A O 1
ATOM 687 N N . PRO A 1 92 ? -15.652 34.928 18.184 1.00 64.31 92 PRO A N 1
ATOM 688 C CA . PRO A 1 92 ? -16.091 35.489 16.916 1.00 64.31 92 PRO A CA 1
ATOM 689 C C . PRO A 1 92 ? -17.383 34.781 16.458 1.00 64.31 92 PRO A C 1
ATOM 691 O O . PRO A 1 92 ? -17.548 33.580 16.688 1.00 64.31 92 PRO A O 1
ATOM 694 N N . PRO A 1 93 ? -18.315 35.497 15.802 1.00 65.38 93 PRO A N 1
ATOM 695 C CA . PRO A 1 93 ? -19.668 35.001 15.531 1.00 65.38 93 PRO A CA 1
ATOM 696 C C . PRO A 1 93 ? -19.746 33.876 14.486 1.00 65.38 93 PRO A C 1
ATOM 698 O O . PRO A 1 93 ? -20.822 33.327 14.285 1.00 65.38 93 PRO A O 1
ATOM 701 N N . ASN A 1 94 ? -18.628 33.529 13.844 1.00 66.88 94 ASN A N 1
ATOM 702 C CA . ASN A 1 94 ? -18.439 32.299 13.081 1.00 66.88 94 ASN A CA 1
ATOM 703 C C . ASN A 1 94 ? -17.185 31.610 13.610 1.00 66.88 94 ASN A C 1
ATOM 705 O O . ASN A 1 94 ? -16.148 32.264 13.743 1.00 66.88 94 ASN A O 1
ATOM 709 N N . VAL A 1 95 ? -17.246 30.300 13.847 1.00 60.28 95 VAL A N 1
ATOM 710 C CA . VAL A 1 95 ? -16.048 29.544 14.224 1.00 60.28 95 VAL A CA 1
ATOM 711 C C . VAL A 1 95 ? -15.297 29.072 12.978 1.00 60.28 95 VAL A C 1
ATOM 713 O O . VAL A 1 95 ? -15.663 28.099 12.323 1.00 60.28 95 VAL A O 1
ATOM 716 N N . GLN A 1 96 ? -14.244 29.810 12.652 1.00 64.12 96 GLN A N 1
ATOM 717 C CA . GLN A 1 96 ? -13.335 29.586 11.533 1.00 64.12 96 GLN A CA 1
ATOM 718 C C . GLN A 1 96 ? -12.207 28.619 11.917 1.00 64.12 96 GLN A C 1
ATOM 720 O O . GLN A 1 96 ? -11.578 28.780 12.965 1.00 64.12 96 GLN A O 1
ATOM 725 N N . THR A 1 97 ? -11.931 27.648 11.041 1.00 66.81 97 THR A N 1
ATOM 726 C CA . THR A 1 97 ? -10.716 26.814 11.084 1.00 66.81 97 THR A CA 1
ATOM 727 C C . THR A 1 97 ? -9.483 27.656 10.737 1.00 66.81 97 THR A C 1
ATOM 729 O O . THR A 1 97 ? -9.627 28.777 10.240 1.00 66.81 97 THR A O 1
ATOM 732 N N . ARG A 1 98 ? -8.260 27.137 10.925 1.00 70.12 98 ARG A N 1
ATOM 733 C CA . ARG A 1 98 ? -7.055 27.906 10.553 1.00 70.12 98 ARG A CA 1
ATOM 734 C C . ARG A 1 98 ? -6.987 28.127 9.046 1.00 70.12 98 ARG A C 1
ATOM 736 O O . ARG A 1 98 ? -6.625 29.212 8.606 1.00 70.12 98 ARG A O 1
ATOM 743 N N . ILE A 1 99 ? -7.443 27.147 8.257 1.00 72.62 99 ILE A N 1
ATOM 744 C CA . ILE A 1 99 ? -7.678 27.360 6.825 1.00 72.62 99 ILE A CA 1
ATOM 745 C C . ILE A 1 99 ? -8.708 28.471 6.614 1.00 72.62 99 ILE A C 1
ATOM 747 O O . ILE A 1 99 ? -8.390 29.417 5.911 1.00 72.62 99 ILE A O 1
ATOM 751 N N . SER A 1 100 ? -9.885 28.435 7.250 1.00 74.69 100 SER A N 1
ATOM 752 C CA . SER A 1 100 ? -10.913 29.481 7.092 1.00 74.69 100 SER A CA 1
ATOM 753 C C . SER A 1 100 ? -10.444 30.898 7.459 1.00 74.69 100 SER A C 1
ATOM 755 O O . SER A 1 100 ? -10.979 31.855 6.903 1.00 74.69 100 SER A O 1
ATOM 757 N N . MET A 1 101 ? -9.458 31.048 8.349 1.00 75.88 101 MET A N 1
ATOM 758 C CA . MET A 1 101 ? -8.795 32.335 8.598 1.00 75.88 101 MET A CA 1
ATOM 759 C C . MET A 1 101 ? -7.933 32.755 7.400 1.00 75.88 101 MET A C 1
ATOM 761 O O . MET A 1 101 ? -8.166 33.825 6.839 1.00 75.88 101 MET A O 1
ATOM 765 N N . TYR A 1 102 ? -7.050 31.875 6.909 1.00 79.69 102 TYR A N 1
ATOM 766 C CA . TYR A 1 102 ? -6.287 32.131 5.680 1.00 79.69 102 TYR A CA 1
ATOM 767 C C . TYR A 1 102 ? -7.191 32.396 4.459 1.00 79.69 102 TYR A C 1
ATOM 769 O O . TYR A 1 102 ? -6.827 33.201 3.602 1.00 79.69 102 TYR A O 1
ATOM 777 N N . LEU A 1 103 ? -8.379 31.782 4.377 1.00 81.88 103 LEU A N 1
ATOM 778 C CA . LEU A 1 103 ? -9.398 32.082 3.358 1.00 81.88 103 LEU A CA 1
ATOM 779 C C . LEU A 1 103 ? -9.890 33.529 3.466 1.00 81.88 103 LEU A C 1
ATOM 781 O O . LEU A 1 103 ? -9.894 34.260 2.478 1.00 81.88 103 LEU A O 1
ATOM 785 N N . GLN A 1 104 ? -10.260 33.973 4.672 1.00 82.62 104 GLN A N 1
ATOM 786 C CA . GLN A 1 104 ? -10.699 35.350 4.896 1.00 82.62 104 GLN A CA 1
ATOM 787 C C . GLN A 1 104 ? -9.580 36.365 4.605 1.00 82.62 104 GLN A C 1
ATOM 789 O O . GLN A 1 104 ? -9.846 37.414 4.023 1.00 82.62 104 GLN A O 1
ATOM 794 N N . GLU A 1 105 ? -8.342 36.060 4.989 1.00 84.19 105 GLU A N 1
ATOM 795 C CA . GLU A 1 105 ? -7.176 36.936 4.812 1.00 84.19 105 GLU A CA 1
ATOM 796 C C . GLU A 1 105 ? -6.726 37.037 3.349 1.00 84.19 105 GLU A C 1
ATOM 798 O O . GLU A 1 105 ? -6.379 38.121 2.883 1.00 84.19 105 GLU A O 1
ATOM 803 N N . SER A 1 106 ? -6.783 35.928 2.605 1.00 85.69 106 SER A N 1
ATOM 804 C CA . SER A 1 106 ? -6.545 35.896 1.154 1.00 85.69 106 SER A CA 1
ATOM 805 C C . SER A 1 106 ? -7.761 36.322 0.322 1.00 85.69 106 SER A C 1
ATOM 807 O O . SER A 1 106 ? -7.671 36.378 -0.904 1.00 85.69 106 SER A O 1
ATOM 809 N N . GLY A 1 107 ? -8.909 36.588 0.958 1.00 88.94 107 GLY A N 1
ATOM 810 C CA . GLY A 1 107 ? -10.180 36.883 0.287 1.00 88.94 107 GLY A CA 1
ATOM 811 C C . GLY A 1 107 ? -10.678 35.770 -0.646 1.00 88.94 107 GLY A C 1
ATOM 812 O O . GLY A 1 107 ? -11.506 36.042 -1.514 1.00 88.94 107 GLY A O 1
ATOM 813 N N . SER A 1 108 ? -10.155 34.552 -0.496 1.00 88.31 108 SER A N 1
ATOM 814 C CA . SER A 1 108 ? -10.333 33.423 -1.415 1.00 88.31 108 SER A CA 1
ATOM 815 C C . SER A 1 108 ? -11.221 32.344 -0.799 1.00 88.31 108 SER A C 1
ATOM 817 O O . SER A 1 108 ? -11.247 32.165 0.417 1.00 88.31 108 SER A O 1
ATOM 819 N N . ASP A 1 109 ? -11.948 31.597 -1.625 1.00 86.38 109 ASP A N 1
ATOM 820 C CA . ASP A 1 109 ? -12.686 30.413 -1.181 1.00 86.38 109 ASP A CA 1
ATOM 821 C C . ASP A 1 109 ? -11.757 29.206 -0.913 1.00 86.38 109 ASP A C 1
ATOM 823 O O . ASP A 1 109 ? -10.549 29.253 -1.162 1.00 86.38 109 ASP A O 1
ATOM 827 N N . VAL A 1 110 ? -12.333 28.123 -0.370 1.00 79.25 110 VAL A N 1
ATOM 828 C CA . VAL A 1 110 ? -11.611 26.894 0.022 1.00 79.25 110 VAL A CA 1
ATOM 829 C C . VAL A 1 110 ? -10.834 26.300 -1.152 1.00 79.25 110 VAL A C 1
ATOM 831 O O . VAL A 1 110 ? -9.704 25.838 -0.973 1.00 79.25 110 VAL A O 1
ATOM 834 N N . ASP A 1 111 ? -11.445 26.319 -2.334 1.00 80.06 111 ASP A N 1
ATOM 835 C CA . ASP A 1 111 ? -10.942 25.663 -3.527 1.00 80.06 111 ASP A CA 1
ATOM 836 C C . ASP A 1 111 ? -9.802 26.518 -4.087 1.00 80.06 111 ASP A C 1
ATOM 838 O O . ASP A 1 111 ? -8.665 26.050 -4.114 1.00 80.06 111 ASP A O 1
ATOM 842 N N . THR A 1 112 ? -10.054 27.806 -4.350 1.00 86.00 112 THR A N 1
ATOM 843 C CA . THR A 1 112 ? -9.060 28.791 -4.820 1.00 86.00 112 THR A CA 1
ATOM 844 C C . THR A 1 112 ? -7.822 28.874 -3.914 1.00 86.00 112 THR A C 1
ATOM 846 O O . THR A 1 112 ? -6.689 28.936 -4.399 1.00 86.00 112 THR A O 1
ATOM 849 N N . PHE A 1 113 ? -7.987 28.853 -2.585 1.00 87.12 113 PHE A N 1
ATOM 850 C CA . PHE A 1 113 ? -6.837 28.886 -1.677 1.00 87.12 113 PHE A CA 1
ATOM 851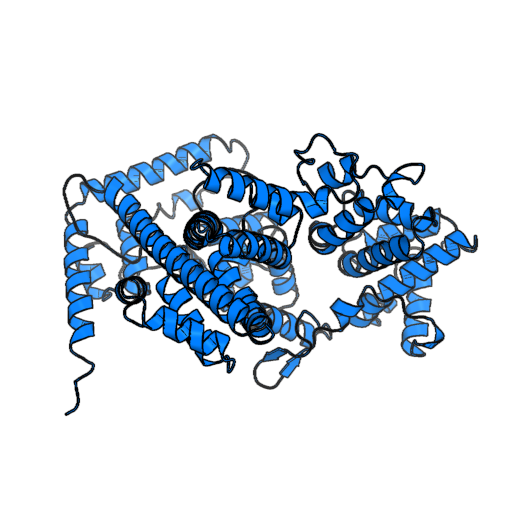 C C . PHE A 1 113 ? -6.001 27.607 -1.757 1.00 87.12 113 PHE A C 1
ATOM 853 O O . PHE A 1 113 ? -4.774 27.691 -1.792 1.00 87.12 113 PHE A O 1
ATOM 860 N N . ILE A 1 114 ? -6.621 26.426 -1.791 1.00 80.00 114 ILE A N 1
ATOM 861 C CA . ILE A 1 114 ? -5.866 25.167 -1.827 1.00 80.00 114 ILE A CA 1
ATOM 862 C C . ILE A 1 114 ? -5.339 24.879 -3.243 1.00 80.00 114 ILE A C 1
ATOM 864 O O . ILE A 1 114 ? -4.269 24.290 -3.369 1.00 80.00 114 ILE A O 1
ATOM 868 N N . ASP A 1 115 ? -5.978 25.389 -4.297 1.00 82.62 115 ASP A N 1
ATOM 869 C CA . ASP A 1 115 ? -5.389 25.521 -5.637 1.00 82.62 115 ASP A CA 1
ATOM 870 C C . ASP A 1 115 ? -4.073 26.313 -5.556 1.00 82.62 115 ASP A C 1
ATOM 872 O O . ASP A 1 115 ? -3.027 25.811 -5.963 1.00 82.62 115 ASP A O 1
ATOM 876 N N . SER A 1 116 ? -4.071 27.481 -4.894 1.00 89.62 116 SER A N 1
ATOM 877 C CA . SER A 1 116 ? -2.853 28.286 -4.682 1.00 89.62 116 SER A CA 1
ATOM 878 C C . SER A 1 116 ? -1.759 27.597 -3.846 1.00 89.62 116 SER A C 1
ATOM 880 O O . SER A 1 116 ? -0.623 28.068 -3.827 1.00 89.62 116 SER A O 1
ATOM 882 N N . LYS A 1 117 ? -2.070 26.489 -3.152 1.00 90.62 117 LYS A N 1
ATOM 883 C CA . LYS A 1 117 ? -1.101 25.669 -2.395 1.00 90.62 117 LYS A CA 1
ATOM 884 C C . LYS A 1 117 ? -0.612 24.424 -3.133 1.00 90.62 117 LYS A C 1
ATOM 886 O O . LYS A 1 117 ? 0.331 23.804 -2.658 1.00 90.62 117 LYS A O 1
ATOM 891 N N . PHE A 1 118 ? -1.195 24.089 -4.284 1.00 87.69 118 PHE A N 1
ATOM 892 C CA . PHE A 1 118 ? -0.750 22.999 -5.163 1.00 87.69 118 PHE A CA 1
ATOM 893 C C . PHE A 1 118 ? -0.525 23.468 -6.617 1.00 87.69 118 PHE A C 1
ATOM 895 O O . PHE A 1 118 ? -0.511 22.644 -7.530 1.00 87.69 118 PHE A O 1
ATOM 902 N N . SER A 1 119 ? -0.355 24.778 -6.831 1.00 88.06 119 SER A N 1
ATOM 903 C CA . SER A 1 119 ? -0.017 25.369 -8.134 1.00 88.06 119 SER A CA 1
ATOM 904 C C . SER A 1 119 ? 1.401 24.993 -8.587 1.00 88.06 119 SER A C 1
ATOM 906 O O . SER A 1 119 ? 2.257 24.658 -7.764 1.00 88.06 119 SER A O 1
ATOM 908 N N . ALA A 1 120 ? 1.652 25.119 -9.892 1.00 82.19 120 ALA A N 1
ATOM 909 C CA . ALA A 1 120 ? 2.946 24.950 -10.557 1.00 82.19 120 ALA A CA 1
ATOM 910 C C . ALA A 1 120 ? 4.110 25.626 -9.809 1.00 82.19 120 ALA A C 1
ATOM 912 O O . ALA A 1 120 ? 5.147 25.014 -9.556 1.00 82.19 120 ALA A O 1
ATOM 913 N N . ASP A 1 121 ? 3.902 26.891 -9.429 1.00 88.75 121 ASP A N 1
ATOM 914 C CA . ASP A 1 121 ? 4.924 27.787 -8.879 1.00 88.75 121 ASP A CA 1
ATOM 915 C C . ASP A 1 121 ? 5.270 27.520 -7.403 1.00 88.75 121 ASP A C 1
ATOM 917 O O . ASP A 1 121 ? 6.196 28.129 -6.864 1.00 88.75 121 ASP A O 1
ATOM 921 N N . VAL A 1 122 ? 4.516 26.653 -6.717 1.00 90.56 122 VAL A N 1
ATOM 922 C CA . VAL A 1 122 ? 4.703 26.388 -5.284 1.00 90.56 122 VAL A CA 1
ATOM 923 C C . VAL A 1 122 ? 5.857 25.407 -5.096 1.00 90.56 122 VAL A C 1
ATOM 925 O O . VAL A 1 122 ? 5.878 24.326 -5.692 1.00 90.56 122 VAL A O 1
ATOM 928 N N . SER A 1 123 ? 6.825 25.756 -4.241 1.00 90.50 123 SER A N 1
ATOM 929 C CA . SER A 1 123 ? 7.931 24.843 -3.950 1.00 90.50 123 SER A CA 1
ATOM 930 C C . SER A 1 123 ? 7.415 23.575 -3.264 1.00 90.50 123 SER A C 1
ATOM 932 O O . SER A 1 123 ? 6.398 23.579 -2.564 1.00 90.50 123 SER A O 1
ATOM 934 N N . PHE A 1 124 ? 8.116 22.454 -3.441 1.00 85.44 124 PHE A N 1
ATOM 935 C CA . PHE A 1 124 ? 7.677 21.226 -2.784 1.00 85.44 124 PHE A CA 1
ATOM 936 C C . PHE A 1 124 ? 7.765 21.326 -1.258 1.00 85.44 124 PHE A C 1
ATOM 938 O O . PHE A 1 124 ? 6.921 20.762 -0.572 1.00 85.44 124 PHE A O 1
ATOM 945 N N . ASP A 1 125 ? 8.711 22.097 -0.734 1.00 87.50 125 ASP A N 1
ATOM 946 C CA . ASP A 1 125 ? 8.913 22.286 0.701 1.00 87.50 125 ASP A CA 1
ATOM 947 C C . ASP A 1 125 ? 7.780 23.144 1.307 1.00 87.50 125 ASP A C 1
ATOM 949 O O . ASP A 1 125 ? 7.327 22.882 2.426 1.00 87.50 125 ASP A O 1
ATOM 953 N N . ASP A 1 126 ? 7.222 24.091 0.538 1.00 90.06 126 ASP A N 1
ATOM 954 C CA . ASP A 1 126 ? 5.975 24.794 0.875 1.00 90.06 126 ASP A CA 1
ATOM 955 C C . ASP A 1 126 ? 4.771 23.840 0.873 1.00 90.06 126 ASP A C 1
ATOM 957 O O . ASP A 1 126 ? 3.939 23.900 1.781 1.00 90.06 126 ASP A O 1
ATOM 961 N N . ILE A 1 127 ? 4.689 22.920 -0.100 1.00 89.00 127 ILE A N 1
ATOM 962 C CA . ILE A 1 127 ? 3.657 21.868 -0.139 1.00 89.00 127 ILE A CA 1
ATOM 963 C C . ILE A 1 127 ? 3.792 20.944 1.080 1.00 89.00 127 ILE A C 1
ATOM 965 O O . ILE A 1 127 ? 2.790 20.678 1.742 1.00 89.00 127 ILE A O 1
ATOM 969 N N . GLN A 1 128 ? 5.001 20.497 1.440 1.00 84.94 128 GLN A N 1
ATOM 970 C CA . GLN A 1 128 ? 5.240 19.689 2.643 1.00 84.94 128 GLN A CA 1
ATOM 971 C C . GLN A 1 128 ? 4.868 20.457 3.918 1.00 84.94 128 GLN A C 1
ATOM 973 O O . GLN A 1 128 ? 4.239 19.899 4.818 1.00 84.94 128 GLN A O 1
ATOM 978 N N . THR A 1 129 ? 5.190 21.751 3.986 1.00 85.69 129 THR A N 1
ATOM 979 C CA . THR A 1 129 ? 4.836 22.627 5.113 1.00 85.69 129 THR A CA 1
ATOM 980 C C . THR A 1 129 ? 3.322 22.820 5.221 1.00 85.69 129 THR A C 1
ATOM 982 O O . THR A 1 129 ? 2.763 22.735 6.318 1.00 85.69 129 THR A O 1
ATOM 985 N N . PHE A 1 130 ? 2.626 23.017 4.098 1.00 88.19 130 PHE A N 1
ATOM 986 C CA . PHE A 1 130 ? 1.168 23.099 4.055 1.00 88.19 130 PHE A CA 1
ATOM 987 C C . PHE A 1 130 ? 0.514 21.767 4.437 1.00 88.19 130 PHE A C 1
ATOM 989 O O . PHE A 1 130 ? -0.369 21.754 5.290 1.00 88.19 130 PHE A O 1
ATOM 996 N N . VAL A 1 131 ? 0.993 20.643 3.900 1.00 86.38 131 VAL A N 1
ATOM 997 C CA . VAL A 1 131 ? 0.550 19.292 4.273 1.00 86.38 131 VAL A CA 1
ATOM 998 C C . VAL A 1 131 ? 0.768 19.036 5.761 1.00 86.38 131 VAL A C 1
ATOM 1000 O O . VAL A 1 131 ? -0.138 18.550 6.428 1.00 86.38 131 VAL A O 1
ATOM 1003 N N . HIS A 1 132 ? 1.910 19.415 6.334 1.00 81.50 132 HIS A N 1
ATOM 1004 C CA . HIS A 1 132 ? 2.155 19.268 7.768 1.00 81.50 132 HIS A CA 1
ATOM 1005 C C . HIS A 1 132 ? 1.228 20.159 8.617 1.00 81.50 132 HIS A C 1
ATOM 1007 O O . HIS A 1 132 ? 0.762 19.725 9.671 1.00 81.50 132 HIS A O 1
ATOM 1013 N N . ARG A 1 133 ? 0.888 21.370 8.148 1.00 80.88 133 ARG A N 1
ATOM 1014 C CA . ARG A 1 133 ? -0.135 22.232 8.773 1.00 80.88 133 ARG A CA 1
ATOM 1015 C C . ARG A 1 133 ? -1.535 21.601 8.690 1.00 80.88 133 ARG A C 1
ATOM 1017 O O . ARG A 1 133 ? -2.196 21.511 9.721 1.00 80.88 133 ARG A O 1
ATOM 1024 N N . VAL A 1 134 ? -1.941 21.083 7.526 1.00 81.31 134 VAL A N 1
ATOM 1025 C CA . VAL A 1 134 ? -3.193 20.324 7.317 1.00 81.31 134 VAL A CA 1
ATOM 1026 C C . VAL A 1 134 ? -3.257 19.125 8.261 1.00 81.31 134 VAL A C 1
ATOM 1028 O O . VAL A 1 134 ? -4.195 18.995 9.037 1.00 81.31 134 VAL A O 1
ATOM 1031 N N . MET A 1 135 ? -2.218 18.290 8.292 1.00 77.50 135 MET A N 1
ATOM 1032 C CA . MET A 1 135 ? -2.134 17.111 9.161 1.00 77.50 135 MET A CA 1
ATOM 1033 C C . MET A 1 135 ? -2.287 17.443 10.657 1.00 77.50 135 MET A C 1
ATOM 1035 O O . MET A 1 135 ? -2.752 16.590 11.411 1.00 77.50 135 MET A O 1
ATOM 1039 N N . ARG A 1 136 ? -1.954 18.671 11.086 1.00 70.44 136 ARG A N 1
ATOM 1040 C CA . ARG A 1 136 ? -2.129 19.148 12.471 1.00 70.44 136 ARG A CA 1
ATOM 1041 C C . ARG A 1 136 ? -3.475 19.845 12.733 1.00 70.44 136 ARG A C 1
ATOM 1043 O O . ARG A 1 136 ? -3.953 19.756 13.859 1.00 70.44 136 ARG A O 1
ATOM 1050 N N . ASP A 1 137 ? -4.097 20.495 11.746 1.00 67.19 137 ASP A N 1
ATOM 1051 C CA . ASP A 1 137 ? -5.462 21.049 11.848 1.00 67.19 137 ASP A CA 1
ATOM 1052 C C . ASP A 1 137 ? -6.498 20.020 11.364 1.00 67.19 137 ASP A C 1
ATOM 1054 O O . ASP A 1 137 ? -6.811 19.935 10.176 1.00 67.19 137 ASP A O 1
ATOM 1058 N N . LEU A 1 138 ? -7.073 19.253 12.291 1.00 61.59 138 LEU A N 1
ATOM 1059 C CA . LEU A 1 138 ? -8.088 18.239 11.988 1.00 61.59 138 LEU A CA 1
ATOM 1060 C C . LEU A 1 138 ? -9.301 18.786 11.225 1.00 61.59 138 LEU A C 1
ATOM 1062 O O . LEU A 1 138 ? -9.906 18.064 10.430 1.00 61.59 138 LEU A O 1
ATOM 1066 N N . HIS A 1 139 ? -9.694 20.040 11.462 1.00 66.62 139 HIS A N 1
ATOM 1067 C CA . HIS A 1 139 ? -10.854 20.624 10.791 1.00 66.62 139 HIS A CA 1
ATOM 1068 C C . HIS A 1 139 ? -10.581 20.877 9.310 1.00 66.62 139 HIS A C 1
ATOM 1070 O O . HIS A 1 139 ? -11.528 20.963 8.530 1.00 66.62 139 HIS A O 1
ATOM 1076 N N . SER A 1 140 ? -9.309 20.934 8.907 1.00 73.88 140 SER A N 1
ATOM 1077 C CA . SER A 1 140 ? -8.912 20.968 7.501 1.00 73.88 140 SER A CA 1
ATOM 1078 C C . SER A 1 140 ? -9.053 19.619 6.790 1.00 73.88 140 SER A C 1
ATOM 1080 O O . SER A 1 140 ? -9.242 19.616 5.577 1.00 73.88 140 SER A O 1
ATOM 1082 N N . HIS A 1 141 ? -9.024 18.479 7.499 1.00 76.94 141 HIS A N 1
ATOM 1083 C CA . HIS A 1 141 ? -8.935 17.145 6.876 1.00 76.94 141 HIS A CA 1
ATOM 1084 C C . HIS A 1 141 ? -10.140 16.825 5.985 1.00 76.94 141 HIS A C 1
ATOM 1086 O O . HIS A 1 141 ? -9.972 16.318 4.875 1.00 76.94 141 HIS A O 1
ATOM 1092 N N . ALA A 1 142 ? -11.356 17.158 6.427 1.00 72.38 142 ALA A N 1
ATOM 1093 C CA . ALA A 1 142 ? -12.568 16.925 5.642 1.00 72.38 142 ALA A CA 1
ATOM 1094 C C . ALA A 1 142 ? -12.669 17.848 4.401 1.00 72.38 142 ALA A C 1
ATOM 1096 O O . ALA A 1 142 ? -12.832 17.304 3.308 1.00 72.38 142 ALA A O 1
ATOM 1097 N N . PRO A 1 143 ? -12.501 19.188 4.501 1.00 71.25 143 PRO A N 1
ATOM 1098 C CA . PRO A 1 143 ? -12.364 20.068 3.335 1.00 71.25 143 PRO A CA 1
ATOM 1099 C C . PRO A 1 143 ? -11.254 19.628 2.369 1.00 71.25 143 PRO A C 1
ATOM 1101 O O . PRO A 1 143 ? -11.511 19.440 1.182 1.00 71.25 143 PRO A O 1
ATOM 1104 N N . PHE A 1 144 ? -10.050 19.363 2.882 1.00 81.25 144 PHE A N 1
ATOM 1105 C CA . PHE A 1 144 ? -8.894 18.918 2.102 1.00 81.25 144 PHE A CA 1
ATOM 1106 C C . PHE A 1 144 ? -9.163 17.598 1.362 1.00 81.25 144 PHE A C 1
ATOM 1108 O O . PHE A 1 144 ? -8.776 17.450 0.207 1.00 81.25 144 PHE A O 1
ATOM 1115 N N . THR A 1 145 ? -9.892 16.659 1.976 1.00 78.38 145 THR A N 1
ATOM 1116 C CA . THR A 1 145 ? -10.313 15.428 1.286 1.00 78.38 145 THR A CA 1
ATOM 1117 C C . THR A 1 145 ? -11.411 15.690 0.256 1.00 78.38 145 THR A C 1
ATOM 1119 O O . THR A 1 145 ? -11.391 15.098 -0.822 1.00 78.38 145 THR A O 1
ATOM 1122 N N . SER A 1 146 ? -12.370 16.577 0.544 1.00 75.19 146 SER A N 1
ATOM 1123 C CA . SER A 1 146 ? -13.439 16.905 -0.410 1.00 75.19 146 SER A CA 1
ATOM 1124 C C . SER A 1 146 ? -12.889 17.503 -1.707 1.00 75.19 146 SER A C 1
ATOM 1126 O O . SER A 1 146 ? -13.392 17.183 -2.781 1.00 75.19 146 SER A O 1
ATOM 1128 N N . LEU A 1 147 ? -11.774 18.236 -1.629 1.00 72.56 147 LEU A N 1
ATOM 1129 C CA . LEU A 1 147 ? -11.061 18.741 -2.799 1.00 72.56 147 LEU A CA 1
ATOM 1130 C C . LEU A 1 147 ? -10.509 17.650 -3.714 1.00 72.56 147 LEU A C 1
ATOM 1132 O O . LEU A 1 147 ? -10.444 17.893 -4.908 1.00 72.56 147 LEU A O 1
ATOM 1136 N N . LEU A 1 148 ? -10.201 16.442 -3.221 1.00 69.19 148 LEU A N 1
ATOM 1137 C CA . LEU A 1 148 ? -9.772 15.325 -4.084 1.00 69.19 148 LEU A CA 1
ATOM 1138 C C . LEU A 1 148 ? -10.871 14.781 -5.017 1.00 69.19 148 LEU A C 1
ATOM 1140 O O . LEU A 1 148 ? -10.649 13.812 -5.744 1.00 69.19 148 LEU A O 1
ATOM 1144 N N . HIS A 1 149 ? -12.061 15.381 -4.962 1.00 70.62 149 HIS A N 1
ATOM 1145 C CA . HIS A 1 149 ? -13.224 15.051 -5.779 1.00 70.62 149 HIS A CA 1
ATOM 1146 C C . HIS A 1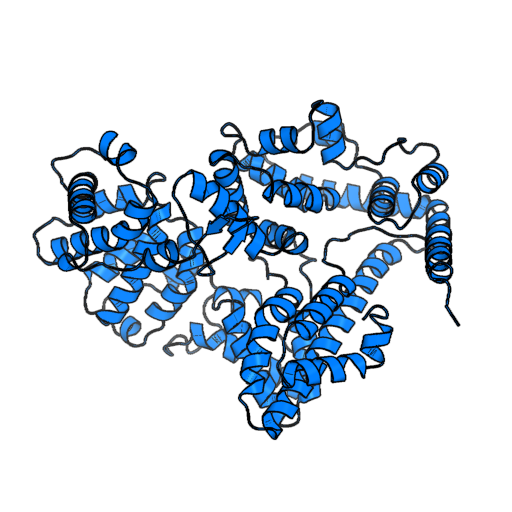 149 ? -13.628 16.192 -6.719 1.00 70.62 149 HIS A C 1
ATOM 1148 O O . HIS A 1 149 ? -14.516 15.990 -7.547 1.00 70.62 149 HIS A O 1
ATOM 1154 N N . SER A 1 150 ? -13.030 17.385 -6.595 1.00 69.88 150 SER A N 1
ATOM 1155 C CA . SER A 1 150 ? -13.231 18.446 -7.582 1.00 69.88 150 SER A CA 1
ATOM 1156 C C . SER A 1 150 ? -12.368 18.188 -8.821 1.00 69.88 150 SER A C 1
ATOM 1158 O O . SER A 1 150 ? -11.415 17.408 -8.789 1.00 69.88 150 SER A O 1
ATOM 1160 N N . ASN A 1 151 ? -12.736 18.792 -9.954 1.00 59.88 151 ASN A N 1
ATOM 1161 C CA . ASN A 1 151 ? -12.008 18.594 -11.205 1.00 59.88 151 ASN A CA 1
ATOM 1162 C C . ASN A 1 151 ? -10.595 19.178 -11.079 1.00 59.88 151 ASN A C 1
ATOM 1164 O O . ASN A 1 151 ? -10.420 20.395 -11.089 1.00 59.88 151 ASN A O 1
ATOM 1168 N N . HIS A 1 152 ? -9.594 18.309 -10.971 1.00 63.50 152 HIS A N 1
ATOM 1169 C CA . HIS A 1 152 ? -8.198 18.718 -10.941 1.00 63.50 152 HIS A CA 1
ATOM 1170 C C . HIS A 1 152 ? -7.649 18.972 -12.341 1.00 63.50 152 HIS A C 1
ATOM 1172 O O . HIS A 1 152 ? -7.827 18.154 -13.244 1.00 63.50 152 HIS A O 1
ATOM 1178 N N . ASP A 1 153 ? -6.882 20.053 -12.464 1.00 73.38 153 ASP A N 1
ATOM 1179 C CA . ASP A 1 153 ? -5.813 20.128 -13.454 1.00 73.38 153 ASP A CA 1
ATOM 1180 C C . ASP A 1 153 ? -4.734 19.076 -13.122 1.00 73.38 153 ASP A C 1
ATOM 1182 O O . ASP A 1 153 ? -4.486 18.745 -11.955 1.00 73.38 153 ASP A O 1
ATOM 1186 N N . ILE A 1 154 ? -4.081 18.544 -14.147 1.00 71.50 154 ILE A N 1
ATOM 1187 C CA . ILE A 1 154 ? -3.100 17.459 -14.049 1.00 71.50 154 ILE A CA 1
ATOM 1188 C C . ILE A 1 154 ? -1.858 17.902 -13.280 1.00 71.50 154 ILE A C 1
ATOM 1190 O O . ILE A 1 154 ? -1.273 17.099 -12.557 1.00 71.50 154 ILE A O 1
ATOM 1194 N N . GLU A 1 155 ? -1.486 19.178 -13.367 1.00 77.06 155 GLU A N 1
ATOM 1195 C CA . GLU A 1 155 ? -0.380 19.737 -12.589 1.00 77.06 155 GLU A CA 1
ATOM 1196 C C . GLU A 1 155 ? -0.671 19.695 -11.081 1.00 77.06 155 GLU A C 1
ATOM 1198 O O . GLU A 1 155 ? 0.135 19.181 -10.297 1.00 77.06 155 GLU A O 1
ATOM 1203 N N . ARG A 1 156 ? -1.884 20.102 -10.682 1.00 79.31 156 ARG A N 1
ATOM 1204 C CA . ARG A 1 156 ? -2.370 19.996 -9.299 1.00 79.31 156 ARG A CA 1
ATOM 1205 C C . ARG A 1 156 ? -2.443 18.540 -8.839 1.00 79.31 156 ARG A C 1
ATOM 1207 O O . ARG A 1 156 ? -2.007 18.229 -7.728 1.00 79.31 156 ARG A O 1
ATOM 1214 N N . LEU A 1 157 ? -2.963 17.638 -9.679 1.00 81.06 157 LEU A N 1
ATOM 1215 C CA . LEU A 1 157 ? -2.989 16.204 -9.378 1.00 81.06 157 LEU A CA 1
ATOM 1216 C C . LEU A 1 157 ? -1.565 15.646 -9.217 1.00 81.06 157 LEU A C 1
ATOM 1218 O O . LEU A 1 157 ? -1.322 14.870 -8.298 1.00 81.06 157 LEU A O 1
ATOM 1222 N N . GLY A 1 158 ? -0.610 16.080 -10.040 1.00 81.19 158 GLY A N 1
ATOM 1223 C CA . GLY A 1 158 ? 0.801 15.706 -9.951 1.00 81.19 158 GLY A CA 1
ATOM 1224 C C . GLY A 1 158 ? 1.444 16.132 -8.629 1.00 81.19 158 GLY A C 1
ATOM 1225 O O . GLY A 1 158 ? 2.026 15.296 -7.933 1.00 81.19 158 GLY A O 1
ATOM 1226 N N . GLN A 1 159 ? 1.279 17.398 -8.233 1.00 84.62 159 GLN A N 1
ATOM 1227 C CA . GLN A 1 159 ? 1.763 17.909 -6.943 1.00 84.62 159 GLN A CA 1
ATOM 1228 C C . GLN A 1 159 ? 1.103 17.183 -5.757 1.00 84.62 159 GLN A C 1
ATOM 1230 O O . GLN A 1 159 ? 1.782 16.814 -4.795 1.00 84.62 159 GLN A O 1
ATOM 1235 N N . MET A 1 160 ? -0.198 16.887 -5.847 1.00 83.94 160 MET A N 1
ATOM 1236 C CA . MET A 1 160 ? -0.918 16.099 -4.845 1.00 83.94 160 MET A CA 1
ATOM 1237 C C . MET A 1 160 ? -0.390 14.656 -4.763 1.00 83.94 160 MET A C 1
ATOM 1239 O O . MET A 1 160 ? -0.047 14.182 -3.683 1.00 83.94 160 MET A O 1
ATOM 1243 N N . CYS A 1 161 ? -0.237 13.952 -5.888 1.00 83.38 161 CYS A N 1
ATOM 1244 C CA . CYS A 1 161 ? 0.327 12.599 -5.936 1.00 83.38 161 CYS A CA 1
ATOM 1245 C C . CYS A 1 161 ? 1.771 12.541 -5.410 1.00 83.38 161 CYS A C 1
ATOM 1247 O O . CYS A 1 161 ? 2.150 11.562 -4.760 1.00 83.38 161 CYS A O 1
ATOM 1249 N N . LYS A 1 162 ? 2.565 13.595 -5.627 1.00 83.81 162 LYS A N 1
ATOM 1250 C CA . LYS A 1 162 ? 3.904 13.749 -5.047 1.00 83.81 162 LYS A CA 1
ATOM 1251 C C . LYS A 1 162 ? 3.843 13.913 -3.523 1.00 83.81 162 LYS A C 1
ATOM 1253 O O . LYS A 1 162 ? 4.541 13.198 -2.807 1.00 83.81 162 LYS A O 1
ATOM 1258 N N . ALA A 1 163 ? 2.951 14.763 -3.010 1.00 85.19 163 ALA A N 1
ATOM 1259 C CA . ALA A 1 163 ? 2.721 14.911 -1.571 1.00 85.19 163 ALA A CA 1
ATOM 1260 C C . ALA A 1 163 ? 2.263 13.596 -0.906 1.00 85.19 163 ALA A C 1
ATOM 1262 O O . ALA A 1 163 ? 2.776 13.228 0.149 1.00 85.19 163 ALA A O 1
ATOM 1263 N N . LEU A 1 164 ? 1.366 12.842 -1.553 1.00 83.12 164 LEU A N 1
ATOM 1264 C CA . LEU A 1 164 ? 0.903 11.519 -1.103 1.00 83.12 164 LEU A CA 1
ATOM 1265 C C . LEU A 1 164 ? 1.995 10.442 -1.134 1.00 83.12 164 LEU A C 1
ATOM 1267 O O . LEU A 1 164 ? 1.950 9.488 -0.360 1.00 83.12 164 LEU A O 1
ATOM 1271 N N . THR A 1 165 ? 2.969 10.584 -2.032 1.00 78.56 165 THR A N 1
ATOM 1272 C CA . THR A 1 165 ? 4.109 9.668 -2.153 1.00 78.56 165 THR A CA 1
ATOM 1273 C C . THR A 1 165 ? 5.104 9.853 -1.008 1.00 78.56 165 THR A C 1
ATOM 1275 O O . THR A 1 165 ? 5.630 8.864 -0.488 1.00 78.56 165 THR A O 1
ATOM 1278 N N . GLU A 1 166 ? 5.356 11.094 -0.592 1.00 79.94 166 GLU A N 1
ATOM 1279 C CA . GLU A 1 166 ? 6.322 11.397 0.470 1.00 79.94 166 GLU A CA 1
ATOM 1280 C C . GLU A 1 166 ? 5.693 11.378 1.877 1.00 79.94 166 GLU A C 1
ATOM 1282 O O . GLU A 1 166 ? 6.356 10.989 2.837 1.00 79.94 166 GLU A O 1
ATOM 1287 N N . HIS A 1 167 ? 4.397 11.688 2.015 1.00 78.25 167 HIS A N 1
ATOM 1288 C CA . HIS A 1 167 ? 3.681 11.658 3.296 1.00 78.25 167 HIS A CA 1
ATOM 1289 C C . HIS A 1 167 ? 2.663 10.509 3.366 1.00 78.25 167 HIS A C 1
ATOM 1291 O O . HIS A 1 167 ? 1.474 10.692 3.113 1.00 78.25 167 HIS A O 1
ATOM 1297 N N . GLU A 1 168 ? 3.111 9.325 3.798 1.00 70.94 168 GLU A N 1
ATOM 1298 C CA . GLU A 1 168 ? 2.249 8.138 3.975 1.00 70.94 168 GLU A CA 1
ATOM 1299 C C . GLU A 1 168 ? 1.030 8.429 4.878 1.00 70.94 168 GLU A C 1
ATOM 1301 O O . GLU A 1 168 ? -0.092 8.031 4.563 1.00 70.94 168 GLU A O 1
ATOM 1306 N N . SER A 1 169 ? 1.214 9.220 5.941 1.00 70.38 169 SER A N 1
ATOM 1307 C CA . SER A 1 169 ? 0.139 9.636 6.853 1.00 70.38 169 SER A CA 1
ATOM 1308 C C . SER A 1 169 ? -0.908 10.564 6.214 1.00 70.38 169 SER A C 1
ATOM 1310 O O . SER A 1 169 ? -2.040 10.607 6.692 1.00 70.38 169 SER A O 1
ATOM 1312 N N . LEU A 1 170 ? -0.579 11.277 5.127 1.00 80.56 170 LEU A N 1
ATOM 1313 C CA . LEU A 1 170 ? -1.564 12.067 4.379 1.00 80.56 170 LEU A CA 1
ATOM 1314 C C . LEU A 1 170 ? -2.566 11.140 3.685 1.00 80.56 170 LEU A C 1
ATOM 1316 O O . LEU A 1 170 ? -3.773 11.363 3.757 1.00 80.56 170 LEU A O 1
ATOM 1320 N N . LEU A 1 171 ? -2.071 10.055 3.081 1.00 78.19 171 LEU A N 1
ATOM 1321 C CA . LEU A 1 171 ? -2.924 9.021 2.502 1.00 78.19 171 LEU A CA 1
ATOM 1322 C C . LEU A 1 171 ? -3.794 8.353 3.579 1.00 78.19 171 LEU A C 1
ATOM 1324 O O . LEU A 1 171 ? -4.975 8.124 3.333 1.00 78.19 171 LEU A O 1
ATOM 1328 N N . GLU A 1 172 ? -3.260 8.103 4.782 1.00 69.00 172 GLU A N 1
ATOM 1329 C CA . GLU A 1 172 ? -4.065 7.608 5.909 1.00 69.00 172 GLU A CA 1
ATOM 1330 C C . GLU A 1 172 ? -5.248 8.542 6.211 1.00 69.00 172 GLU A C 1
ATOM 1332 O O . GLU A 1 172 ? -6.391 8.087 6.147 1.00 69.00 172 GLU A O 1
ATOM 1337 N N . VAL A 1 173 ? -4.997 9.836 6.454 1.00 70.50 173 VAL A N 1
ATOM 1338 C CA . VAL A 1 173 ? -6.034 10.847 6.749 1.00 70.50 173 VAL A CA 1
ATOM 1339 C C . VAL A 1 173 ? -7.097 10.914 5.655 1.00 70.50 173 VAL A C 1
ATOM 1341 O O . VAL A 1 173 ? -8.292 10.849 5.947 1.00 70.50 173 VAL A O 1
ATOM 1344 N N . LEU A 1 174 ? -6.691 10.953 4.388 1.00 79.06 174 LEU A N 1
ATOM 1345 C CA . LEU A 1 174 ? -7.626 10.971 3.263 1.00 79.06 174 LEU A CA 1
ATOM 1346 C C . LEU A 1 174 ? -8.489 9.703 3.221 1.00 79.06 174 LEU A C 1
ATOM 1348 O O . LEU A 1 174 ? -9.698 9.790 3.004 1.00 79.06 174 LEU A O 1
ATOM 1352 N N . THR A 1 175 ? -7.915 8.532 3.530 1.00 70.69 175 THR A N 1
ATOM 1353 C CA . THR A 1 175 ? -8.686 7.279 3.616 1.00 70.69 175 THR A CA 1
ATOM 1354 C C . THR A 1 175 ? -9.635 7.185 4.820 1.00 70.69 175 THR A C 1
ATOM 1356 O O . THR A 1 175 ? -10.523 6.326 4.821 1.00 70.69 175 THR A O 1
ATOM 1359 N N . LEU A 1 176 ? -9.516 8.070 5.822 1.00 63.72 176 LEU A N 1
ATOM 1360 C CA . LEU A 1 176 ? -10.529 8.228 6.877 1.00 63.72 176 LEU A CA 1
ATOM 1361 C C . LEU A 1 176 ? -11.788 8.924 6.342 1.00 63.72 176 LEU A C 1
ATOM 1363 O O . LEU A 1 176 ? -12.908 8.551 6.698 1.00 63.72 176 LEU A O 1
ATOM 1367 N N . HIS A 1 177 ? -11.600 9.932 5.489 1.00 71.12 177 HIS A N 1
ATOM 1368 C CA . HIS A 1 177 ? -12.669 10.782 4.967 1.00 71.12 177 HIS A CA 1
ATOM 1369 C C . HIS A 1 177 ? -13.252 10.289 3.636 1.00 71.12 177 HIS A C 1
ATOM 1371 O O . HIS A 1 177 ? -14.369 10.667 3.287 1.00 71.12 177 HIS A O 1
ATOM 1377 N N . THR A 1 178 ? -12.540 9.450 2.881 1.00 74.06 178 THR A N 1
ATOM 1378 C CA . THR A 1 178 ? -12.971 8.961 1.562 1.00 74.06 178 THR A CA 1
ATOM 1379 C C . THR A 1 178 ? -12.448 7.550 1.278 1.00 74.06 178 THR A C 1
ATOM 1381 O O . THR A 1 178 ? -11.319 7.223 1.632 1.00 74.06 178 THR A O 1
ATOM 1384 N N . PRO A 1 179 ? -13.222 6.664 0.625 1.00 67.31 179 PRO A N 1
ATOM 1385 C CA . PRO A 1 179 ? -12.716 5.356 0.226 1.00 67.31 179 PRO A CA 1
ATOM 1386 C C . PRO A 1 179 ? -11.603 5.459 -0.828 1.00 67.31 179 PRO A C 1
ATOM 1388 O O . PRO A 1 179 ? -11.765 6.102 -1.859 1.00 67.31 179 PRO A O 1
ATOM 1391 N N . LEU A 1 180 ? -10.496 4.737 -0.628 1.00 68.25 180 LEU A N 1
ATOM 1392 C CA . LEU A 1 180 ? -9.350 4.754 -1.550 1.00 68.25 180 LEU A CA 1
ATOM 1393 C C . LEU A 1 180 ? -9.717 4.417 -3.011 1.00 68.25 180 LEU A C 1
ATOM 1395 O O . LEU A 1 180 ? -9.082 4.921 -3.931 1.00 68.25 180 LEU A O 1
ATOM 1399 N N . TYR A 1 181 ? -10.739 3.584 -3.239 1.00 66.50 181 TYR A N 1
ATOM 1400 C CA . TYR A 1 181 ? -11.200 3.266 -4.595 1.00 66.50 181 TYR A CA 1
ATOM 1401 C C . TYR A 1 181 ? -11.910 4.452 -5.273 1.00 66.50 181 TYR A C 1
ATOM 1403 O O . TYR A 1 181 ? -11.840 4.551 -6.493 1.00 66.50 181 TYR A O 1
ATOM 1411 N N . ASP A 1 182 ? -12.549 5.347 -4.509 1.00 70.31 182 ASP A N 1
ATOM 1412 C CA . ASP A 1 182 ? -13.148 6.580 -5.029 1.00 70.31 182 ASP A CA 1
ATOM 1413 C C . ASP A 1 182 ? -12.037 7.582 -5.377 1.00 70.31 182 ASP A C 1
ATOM 1415 O O . ASP A 1 182 ? -12.031 8.100 -6.489 1.00 70.31 182 ASP A O 1
ATOM 1419 N N . MET A 1 183 ? -11.035 7.770 -4.503 1.00 75.25 183 MET A N 1
ATOM 1420 C CA . MET A 1 183 ? -9.850 8.604 -4.795 1.00 75.25 183 MET A CA 1
ATOM 1421 C C . MET A 1 183 ? -9.158 8.157 -6.090 1.00 75.25 183 MET A C 1
ATOM 1423 O O . MET A 1 183 ? -8.953 8.952 -7.002 1.00 75.25 183 MET A O 1
ATOM 1427 N N . ILE A 1 184 ? -8.853 6.857 -6.188 1.00 74.06 184 ILE A N 1
ATOM 1428 C CA . ILE A 1 184 ? -8.228 6.253 -7.367 1.00 74.06 184 ILE A CA 1
ATOM 1429 C C . ILE A 1 184 ? -9.096 6.460 -8.612 1.00 74.06 184 ILE A C 1
ATOM 1431 O O . ILE A 1 184 ? -8.563 6.808 -9.660 1.00 74.06 184 ILE A O 1
ATOM 1435 N N . ALA A 1 185 ? -10.418 6.298 -8.513 1.00 68.12 185 ALA A N 1
ATOM 1436 C CA . ALA A 1 185 ? -11.310 6.543 -9.639 1.00 68.12 185 ALA A CA 1
ATOM 1437 C C . ALA A 1 185 ? -11.294 8.016 -10.091 1.00 68.12 185 ALA A C 1
ATOM 1439 O O . ALA A 1 185 ? -11.300 8.258 -11.293 1.00 68.12 185 ALA A O 1
ATOM 1440 N N . HIS A 1 186 ? -11.233 8.994 -9.177 1.00 71.06 186 HIS A N 1
ATOM 1441 C CA . HIS A 1 186 ? -11.185 10.421 -9.540 1.00 71.06 186 HIS A CA 1
ATOM 1442 C C . HIS A 1 186 ? -9.829 10.799 -10.155 1.00 71.06 186 HIS A C 1
ATOM 1444 O O . HIS A 1 186 ? -9.796 11.490 -11.173 1.00 71.06 186 HIS A O 1
ATOM 1450 N N . SER A 1 187 ? -8.717 10.268 -9.629 1.00 73.25 187 SER A N 1
ATOM 1451 C CA . SER A 1 187 ? -7.404 10.394 -10.277 1.00 73.25 187 SER A CA 1
ATOM 1452 C C . SER A 1 187 ? -7.407 9.772 -11.678 1.00 73.25 187 SER A C 1
ATOM 1454 O O . SER A 1 187 ? -6.942 10.400 -12.622 1.00 73.25 187 SER A O 1
ATOM 1456 N N . LEU A 1 188 ? -7.986 8.576 -11.844 1.00 67.38 188 LEU A N 1
ATOM 1457 C CA . LEU A 1 188 ? -8.148 7.955 -13.160 1.00 67.38 188 LEU A CA 1
ATOM 1458 C C . LEU A 1 188 ? -9.069 8.747 -14.088 1.00 67.38 188 LEU A C 1
ATOM 1460 O O . LEU A 1 188 ? -8.821 8.733 -15.281 1.00 67.38 188 LEU A O 1
ATOM 1464 N N . ALA A 1 189 ? -10.100 9.426 -13.585 1.00 68.38 189 ALA A N 1
ATOM 1465 C CA . ALA A 1 189 ? -11.009 10.221 -14.409 1.00 68.38 189 ALA A CA 1
ATOM 1466 C C . ALA A 1 189 ? -10.358 11.510 -14.931 1.00 68.38 189 ALA A C 1
ATOM 1468 O O . ALA A 1 189 ? -10.549 11.852 -16.094 1.00 68.38 189 ALA A O 1
ATOM 1469 N N . CYS A 1 190 ? -9.560 12.184 -14.096 1.00 64.50 190 CYS A N 1
ATOM 1470 C CA . CYS A 1 190 ? -8.699 13.297 -14.510 1.00 64.50 190 CYS A CA 1
ATOM 1471 C C . CYS A 1 190 ? -7.688 12.834 -15.575 1.00 64.50 190 CYS A C 1
ATOM 1473 O O . CYS A 1 190 ? -7.526 13.472 -16.612 1.00 64.50 190 CYS A O 1
ATOM 1475 N N . LEU A 1 191 ? -7.073 11.666 -15.368 1.00 61.66 191 LEU A N 1
ATOM 1476 C CA . LEU A 1 191 ? -6.130 11.089 -16.323 1.00 61.66 191 LEU A CA 1
ATOM 1477 C C . LEU A 1 191 ? -6.800 10.506 -17.588 1.00 61.66 191 LEU A C 1
ATOM 1479 O O . LEU A 1 191 ? -6.158 10.458 -18.629 1.00 61.66 191 LEU A O 1
ATOM 1483 N N . ASP A 1 192 ? -8.072 10.103 -17.557 1.00 58.09 192 ASP A N 1
ATOM 1484 C CA . ASP A 1 192 ? -8.841 9.642 -18.731 1.00 58.09 192 ASP A CA 1
ATOM 1485 C C . ASP A 1 192 ? -9.121 10.794 -19.711 1.00 58.09 192 ASP A C 1
ATOM 1487 O O . ASP A 1 192 ? -9.062 10.604 -20.924 1.00 58.09 192 ASP A O 1
ATOM 1491 N N . GLU A 1 193 ? -9.291 12.024 -19.207 1.00 54.16 193 GLU A N 1
ATOM 1492 C CA . GLU A 1 193 ? -9.326 13.237 -20.045 1.00 54.16 193 GLU A CA 1
ATOM 1493 C C . GLU A 1 193 ? -7.957 13.576 -20.674 1.00 54.16 193 GLU A C 1
ATOM 1495 O O . GLU A 1 193 ? -7.888 14.384 -21.600 1.00 54.16 193 GLU A O 1
ATOM 1500 N N . PHE A 1 194 ? -6.889 12.887 -20.254 1.00 43.53 194 PHE A N 1
ATOM 1501 C CA . PHE A 1 194 ? -5.559 12.884 -20.877 1.00 43.53 194 PHE A CA 1
ATOM 1502 C C . PHE A 1 194 ? -5.135 11.508 -21.418 1.00 43.53 194 PHE A C 1
ATOM 1504 O O . PHE A 1 194 ? -3.946 11.253 -21.619 1.00 43.53 194 PHE A O 1
ATOM 1511 N N . ASP A 1 195 ? -6.112 10.629 -21.670 1.00 40.19 195 ASP A N 1
ATOM 1512 C CA . ASP A 1 195 ? -5.926 9.261 -22.156 1.00 40.19 195 ASP A CA 1
ATOM 1513 C C . ASP A 1 195 ? -4.798 8.534 -21.395 1.00 40.19 195 ASP A C 1
ATOM 1515 O O . ASP A 1 195 ? -3.787 8.132 -21.969 1.00 40.19 195 ASP A O 1
ATOM 1519 N N . LEU A 1 196 ? -4.989 8.362 -20.077 1.00 38.19 196 LEU A N 1
ATOM 1520 C CA . LEU A 1 196 ? -4.099 7.704 -19.104 1.00 38.19 196 LEU A CA 1
ATOM 1521 C C . LEU A 1 196 ? -4.885 6.938 -18.013 1.00 38.19 196 LEU A C 1
ATOM 1523 O O . LEU A 1 196 ? -4.824 7.240 -16.824 1.00 38.19 196 LEU A O 1
ATOM 1527 N N . THR A 1 197 ? -5.602 5.874 -18.368 1.00 35.00 197 THR A N 1
ATOM 1528 C CA . THR A 1 197 ? -6.113 4.959 -17.327 1.00 35.00 197 THR A CA 1
ATOM 1529 C C . THR A 1 197 ? -4.953 4.050 -16.841 1.00 35.00 197 THR A C 1
ATOM 1531 O O . THR A 1 197 ? -3.999 3.804 -17.571 1.00 35.00 197 THR A O 1
ATOM 1534 N N . THR A 1 198 ? -4.852 3.541 -15.604 1.00 43.88 198 THR A N 1
ATOM 1535 C CA . THR A 1 198 ? -5.599 2.354 -15.132 1.00 43.88 198 THR A CA 1
ATOM 1536 C C . THR A 1 198 ? -4.996 1.719 -13.831 1.00 43.88 198 THR A C 1
ATOM 1538 O O . THR A 1 198 ? -4.025 0.973 -13.902 1.00 43.88 198 THR A O 1
ATOM 1541 N N . ILE A 1 199 ? -5.583 1.871 -12.633 1.00 34.69 199 ILE A N 1
ATOM 1542 C CA . ILE A 1 199 ? -5.236 1.124 -11.379 1.00 34.69 199 ILE A CA 1
ATOM 1543 C C . ILE A 1 199 ? -6.511 1.040 -10.526 1.00 34.69 199 ILE A C 1
ATOM 1545 O O . ILE A 1 199 ? -7.187 2.040 -10.439 1.00 34.69 199 ILE A O 1
ATOM 1549 N N . HIS A 1 200 ? -6.965 0.006 -9.803 1.00 39.59 200 HIS A N 1
ATOM 1550 C CA . HIS A 1 200 ? -6.565 -1.386 -9.573 1.00 39.59 200 HIS A CA 1
ATOM 1551 C C . HIS A 1 200 ? -7.728 -2.415 -9.782 1.00 39.59 200 HIS A C 1
ATOM 1553 O O . HIS A 1 200 ? -7.469 -3.623 -9.745 1.00 39.59 200 HIS A O 1
ATOM 1559 N N . SER A 1 201 ? -8.984 -1.974 -10.004 1.00 42.06 201 SER A N 1
ATOM 1560 C CA . SER A 1 201 ? -10.180 -2.753 -10.421 1.00 42.06 201 SER A CA 1
ATOM 1561 C C . SER A 1 201 ? -10.416 -2.643 -11.935 1.00 42.06 201 SER A C 1
ATOM 1563 O O . SER A 1 201 ? -10.384 -1.539 -12.460 1.00 42.06 201 SER A O 1
ATOM 1565 N N . SER A 1 202 ? -10.686 -3.741 -12.656 1.00 49.31 202 SER A N 1
ATOM 1566 C CA . SER A 1 202 ? -10.784 -3.707 -14.133 1.00 49.31 202 SER A CA 1
ATOM 1567 C C . SER A 1 202 ? -11.958 -2.881 -14.681 1.00 49.31 202 SER A C 1
ATOM 1569 O O . SER A 1 202 ? -11.992 -2.618 -15.878 1.00 49.31 202 SER A O 1
ATOM 1571 N N . VAL A 1 203 ? -12.890 -2.450 -13.820 1.00 55.88 203 VAL A N 1
ATOM 1572 C CA . VAL A 1 203 ? -13.720 -1.255 -14.039 1.00 55.88 203 VAL A CA 1
ATOM 1573 C C . VAL A 1 203 ? -13.912 -0.503 -12.706 1.00 55.88 203 VAL A C 1
ATOM 1575 O O . VAL A 1 203 ? -14.138 -1.128 -11.663 1.00 55.88 203 VAL A O 1
ATOM 1578 N N . PHE A 1 204 ? -13.855 0.826 -12.760 1.00 55.00 204 PHE A N 1
ATOM 1579 C CA . PHE A 1 204 ? -14.326 1.816 -11.787 1.00 55.00 204 PHE A CA 1
ATOM 1580 C C . PHE A 1 204 ? -15.384 2.690 -12.449 1.00 55.00 204 PHE A C 1
ATOM 1582 O O . PHE A 1 204 ? -15.233 3.029 -13.619 1.00 55.00 204 PHE A O 1
ATOM 1589 N N . ASN A 1 205 ? -16.400 3.115 -11.698 1.00 54.06 205 ASN A N 1
ATOM 1590 C CA . ASN A 1 205 ? -17.506 3.899 -12.241 1.00 54.06 205 ASN A CA 1
ATOM 1591 C C . ASN A 1 205 ? -17.571 5.267 -11.545 1.00 54.06 205 ASN A C 1
ATOM 1593 O O . ASN A 1 205 ? -17.725 5.301 -10.324 1.00 54.06 205 ASN A O 1
ATOM 1597 N N . ILE A 1 206 ? -17.543 6.373 -12.297 1.00 54.44 206 ILE A N 1
ATOM 1598 C CA . ILE A 1 206 ? -17.928 7.706 -11.790 1.00 54.44 206 ILE A CA 1
ATOM 1599 C C . ILE A 1 206 ? -19.048 8.247 -12.668 1.00 54.44 206 ILE A C 1
ATOM 1601 O O . ILE A 1 206 ? -18.879 8.445 -13.872 1.00 54.44 206 ILE A O 1
ATOM 1605 N N . GLY A 1 207 ? -20.217 8.467 -12.060 1.00 69.88 207 GLY A N 1
ATOM 1606 C CA . GLY A 1 207 ? -21.436 8.823 -12.782 1.00 69.88 207 GLY A CA 1
ATOM 1607 C C . GLY A 1 207 ? -21.792 7.753 -13.818 1.00 69.88 207 GLY A C 1
ATOM 1608 O O . GLY A 1 207 ? -22.298 6.689 -13.467 1.00 69.88 207 GLY A O 1
ATOM 1609 N N . SER A 1 208 ? -21.518 8.049 -15.089 1.00 65.62 208 SER A N 1
ATOM 1610 C CA . SER A 1 208 ? -21.709 7.161 -16.243 1.00 65.62 208 SER A CA 1
ATOM 1611 C C . SER A 1 208 ? -20.411 6.761 -16.966 1.00 65.62 208 SER A C 1
ATOM 1613 O O . SER A 1 208 ? -20.489 6.036 -17.958 1.00 65.62 208 SER A O 1
ATOM 1615 N N . ARG A 1 209 ? -19.235 7.224 -16.512 1.00 56.22 209 ARG A N 1
ATOM 1616 C CA . ARG A 1 209 ? -17.926 6.864 -17.088 1.00 56.22 209 ARG A CA 1
ATOM 1617 C C . ARG A 1 209 ? -17.335 5.634 -16.394 1.00 56.22 209 ARG A C 1
ATOM 1619 O O . ARG A 1 209 ? -17.496 5.475 -15.184 1.00 56.22 209 ARG A O 1
ATOM 1626 N N . ASN A 1 210 ? -16.624 4.813 -17.171 1.00 58.94 210 ASN A N 1
ATOM 1627 C CA . ASN A 1 210 ? -16.051 3.529 -16.765 1.00 58.94 210 ASN A CA 1
ATOM 1628 C C . ASN A 1 210 ? -14.535 3.500 -17.046 1.00 58.94 210 ASN A C 1
ATOM 1630 O O . ASN A 1 210 ? -14.144 3.456 -18.210 1.00 58.94 210 ASN A O 1
ATOM 1634 N N . PHE A 1 211 ? -13.696 3.443 -16.011 1.00 58.28 211 PHE A N 1
ATOM 1635 C CA . PHE A 1 211 ? -12.225 3.448 -16.118 1.00 58.28 211 PHE A CA 1
ATOM 1636 C C . PHE A 1 211 ? -11.653 2.081 -15.719 1.00 58.28 211 PHE A C 1
ATOM 1638 O O . PHE A 1 211 ? -12.106 1.511 -14.732 1.00 58.28 211 PHE A O 1
ATOM 1645 N N . SER A 1 212 ? -10.680 1.523 -16.445 1.00 64.06 212 SER A N 1
ATOM 1646 C CA . SER A 1 212 ? -10.130 0.180 -16.147 1.00 64.06 212 SER A CA 1
ATOM 1647 C C . SER A 1 212 ? -8.966 0.210 -15.126 1.00 64.06 212 SER A C 1
ATOM 1649 O O . SER A 1 212 ? -8.594 1.259 -14.604 1.00 64.06 212 SER A O 1
ATOM 1651 N N . ALA A 1 213 ? -8.359 -0.950 -14.853 1.00 63.38 213 ALA A N 1
ATOM 1652 C CA . ALA A 1 213 ? -7.114 -1.120 -14.103 1.00 63.38 213 ALA A CA 1
ATOM 1653 C C . ALA A 1 213 ? -5.990 -1.848 -14.851 1.00 63.38 213 ALA A C 1
ATOM 1655 O O . ALA A 1 213 ? -4.957 -2.129 -14.252 1.00 63.38 213 ALA A O 1
ATOM 1656 N N . ASP A 1 214 ? -6.163 -2.157 -16.134 1.00 66.44 214 ASP A N 1
ATOM 1657 C CA . ASP A 1 214 ? -5.280 -3.116 -16.787 1.00 66.44 214 ASP A CA 1
ATOM 1658 C C . ASP A 1 214 ? -3.945 -2.553 -17.313 1.00 66.44 214 ASP A C 1
ATOM 1660 O O . ASP A 1 214 ? -2.932 -3.204 -17.096 1.00 66.44 214 ASP A O 1
ATOM 1664 N N . GLN A 1 215 ? -3.837 -1.351 -17.888 1.00 67.06 215 GLN A N 1
ATOM 1665 C CA . GLN A 1 215 ? -2.559 -0.903 -18.486 1.00 67.06 215 GLN A CA 1
ATOM 1666 C C . GLN A 1 215 ? -1.412 -0.768 -17.466 1.00 67.06 215 GLN A C 1
ATOM 1668 O O . GLN A 1 215 ? -0.310 -1.229 -17.759 1.00 67.06 215 GLN A O 1
ATOM 1673 N N . ILE A 1 216 ? -1.659 -0.262 -16.249 1.00 69.06 216 ILE A N 1
ATOM 1674 C CA . ILE A 1 216 ? -0.641 -0.182 -15.175 1.00 69.06 216 ILE A CA 1
ATOM 1675 C C . ILE A 1 216 ? -0.496 -1.521 -14.413 1.00 69.06 216 ILE A C 1
ATOM 1677 O O . ILE A 1 216 ? 0.491 -1.732 -13.715 1.00 69.06 216 ILE A O 1
ATOM 1681 N N . ARG A 1 217 ? -1.394 -2.500 -14.618 1.00 70.69 217 ARG A N 1
ATOM 1682 C CA . ARG A 1 217 ? -1.086 -3.921 -14.334 1.00 70.69 217 ARG A CA 1
ATOM 1683 C C . ARG A 1 217 ? -0.197 -4.549 -15.413 1.00 70.69 217 ARG A C 1
ATOM 1685 O O . ARG A 1 217 ? 0.515 -5.500 -15.117 1.00 70.69 217 ARG A O 1
ATOM 1692 N N . THR A 1 218 ? -0.262 -4.059 -16.653 1.00 82.69 218 THR A N 1
ATOM 1693 C CA . THR A 1 218 ? 0.488 -4.593 -17.803 1.00 82.69 218 THR A CA 1
ATOM 1694 C C . THR A 1 218 ? 1.770 -3.830 -18.144 1.00 82.69 218 THR A C 1
ATOM 1696 O O . THR A 1 218 ? 2.444 -4.202 -19.099 1.00 82.69 218 THR A O 1
ATOM 1699 N N . CYS A 1 219 ? 2.144 -2.785 -17.401 1.00 88.50 219 CYS A N 1
ATOM 1700 C CA . CYS A 1 219 ? 3.342 -1.988 -17.700 1.00 88.50 219 CYS A CA 1
ATOM 1701 C C . CYS A 1 219 ? 4.657 -2.770 -17.520 1.00 88.50 219 CYS A C 1
ATOM 1703 O O . CYS A 1 219 ? 5.697 -2.335 -18.006 1.00 88.50 219 CYS A O 1
ATOM 1705 N N . SER A 1 220 ? 4.607 -3.935 -16.865 1.00 92.62 220 SER A N 1
ATOM 1706 C CA . SER A 1 220 ? 5.695 -4.912 -16.765 1.00 92.62 220 SER A CA 1
ATOM 1707 C C . SER A 1 220 ? 5.672 -6.004 -17.844 1.00 92.62 220 SER A C 1
ATOM 1709 O O . SER A 1 220 ? 6.577 -6.837 -17.889 1.00 92.62 220 SER A O 1
ATOM 1711 N N . ILE A 1 221 ? 4.659 -6.040 -18.718 1.00 93.44 221 ILE A N 1
ATOM 1712 C CA . ILE A 1 221 ? 4.563 -7.067 -19.759 1.00 93.44 221 ILE A CA 1
ATOM 1713 C C . ILE A 1 221 ? 5.543 -6.749 -20.890 1.00 93.44 221 ILE A C 1
ATOM 1715 O O . ILE A 1 221 ? 5.475 -5.709 -21.544 1.00 93.44 221 ILE A O 1
ATOM 1719 N N . ILE A 1 222 ? 6.437 -7.702 -21.144 1.00 95.31 222 ILE A N 1
ATOM 1720 C CA . ILE A 1 222 ? 7.294 -7.725 -22.326 1.00 95.31 222 ILE A CA 1
ATOM 1721 C C . ILE A 1 222 ? 6.479 -8.348 -23.466 1.00 95.31 222 ILE A C 1
ATOM 1723 O O . ILE A 1 222 ? 6.209 -9.551 -23.472 1.00 95.31 222 ILE A O 1
ATOM 1727 N N . TYR A 1 223 ? 6.058 -7.523 -24.421 1.00 94.94 223 TYR A N 1
ATOM 1728 C CA . TYR A 1 223 ? 5.269 -7.948 -25.571 1.00 94.94 223 TYR A CA 1
ATOM 1729 C C . TYR A 1 223 ? 6.190 -8.510 -26.664 1.00 94.94 223 TYR A C 1
ATOM 1731 O O . TYR A 1 223 ? 7.066 -7.790 -27.144 1.00 94.94 223 TYR A O 1
ATOM 1739 N N . PRO A 1 224 ? 6.010 -9.764 -27.125 1.00 93.88 224 PRO A N 1
ATOM 1740 C CA . PRO A 1 224 ? 6.772 -10.265 -28.263 1.00 93.88 224 PRO A CA 1
ATOM 1741 C C . PRO A 1 224 ? 6.404 -9.459 -29.521 1.00 93.88 224 PRO A C 1
ATOM 1743 O O . PRO A 1 224 ? 5.210 -9.187 -29.712 1.00 93.88 224 PRO A O 1
ATOM 1746 N N . PRO A 1 225 ? 7.361 -9.124 -30.412 1.00 89.94 225 PRO A N 1
ATOM 1747 C CA . PRO A 1 225 ? 7.110 -8.255 -31.562 1.00 89.94 225 PRO A CA 1
ATOM 1748 C C . PRO A 1 225 ? 5.885 -8.655 -32.393 1.00 89.94 225 PRO A C 1
ATOM 1750 O O . PRO A 1 225 ? 5.087 -7.798 -32.758 1.00 89.94 225 PRO A O 1
ATOM 1753 N N . ASP A 1 226 ? 5.647 -9.945 -32.635 1.00 93.94 226 ASP A N 1
ATOM 1754 C CA . ASP A 1 226 ? 4.501 -10.402 -33.436 1.00 93.94 226 ASP A CA 1
ATOM 1755 C C . ASP A 1 226 ? 3.121 -10.100 -32.820 1.00 93.94 226 ASP A C 1
ATOM 1757 O O . ASP A 1 226 ? 2.143 -10.001 -33.559 1.00 93.94 226 ASP A O 1
ATOM 1761 N N . SER A 1 227 ? 3.038 -9.866 -31.504 1.00 95.19 227 SER A N 1
ATOM 1762 C CA . SER A 1 227 ? 1.803 -9.456 -30.814 1.00 95.19 227 SER A CA 1
ATOM 1763 C C . SER A 1 227 ? 1.477 -7.962 -30.941 1.00 95.19 227 SER A C 1
ATOM 1765 O O . SER A 1 227 ? 0.328 -7.568 -30.747 1.00 95.19 227 SER A O 1
ATOM 1767 N N . LEU A 1 228 ? 2.462 -7.124 -31.285 1.00 94.19 228 LEU A N 1
ATOM 1768 C CA . LEU A 1 228 ? 2.288 -5.674 -31.361 1.00 94.19 228 LEU A CA 1
ATOM 1769 C C . LEU A 1 228 ? 1.608 -5.250 -32.670 1.00 94.19 228 LEU A C 1
ATOM 1771 O O . LEU A 1 228 ? 1.921 -5.760 -33.755 1.00 94.19 228 LEU A O 1
ATOM 1775 N N . SER A 1 229 ? 0.726 -4.251 -32.573 1.00 95.94 229 SER A N 1
ATOM 1776 C CA . SER A 1 229 ? 0.165 -3.551 -33.733 1.00 95.94 229 SER A CA 1
ATOM 1777 C C . SER A 1 229 ? 1.277 -2.882 -34.556 1.00 95.94 229 SER A C 1
ATOM 1779 O O . SER A 1 229 ? 2.372 -2.620 -34.055 1.00 95.94 229 SER A O 1
ATOM 1781 N N . GLN A 1 230 ? 1.013 -2.586 -35.832 1.00 95.94 230 GLN A N 1
ATOM 1782 C CA . GLN A 1 230 ? 1.996 -1.892 -36.682 1.00 95.94 230 GLN A CA 1
ATOM 1783 C C . GLN A 1 230 ? 2.299 -0.469 -36.178 1.00 95.94 230 GLN A C 1
ATOM 1785 O O . GLN A 1 230 ? 3.424 0.005 -36.301 1.00 95.94 230 GLN A O 1
ATOM 1790 N N . GLU A 1 231 ? 1.317 0.175 -35.545 1.00 95.69 231 GLU A N 1
ATOM 1791 C CA . GLU A 1 231 ? 1.462 1.458 -34.853 1.00 95.69 231 GLU A CA 1
ATOM 1792 C C . GLU A 1 231 ? 2.393 1.336 -33.637 1.00 95.69 231 GLU A C 1
ATOM 1794 O O . GLU A 1 231 ? 3.404 2.032 -33.566 1.00 95.69 231 GLU A O 1
ATOM 1799 N N . ASN A 1 232 ? 2.148 0.373 -32.740 1.00 94.75 232 ASN A N 1
ATOM 1800 C CA . ASN A 1 232 ? 3.001 0.150 -31.570 1.00 94.75 232 ASN A CA 1
ATOM 1801 C C . ASN A 1 232 ? 4.425 -0.264 -31.972 1.00 94.75 232 ASN A C 1
ATOM 1803 O O . ASN A 1 232 ? 5.375 0.131 -31.306 1.00 94.75 232 ASN A O 1
ATOM 1807 N N . LYS A 1 233 ? 4.594 -1.008 -33.075 1.00 96.44 233 LYS A N 1
ATOM 1808 C CA . LYS A 1 233 ? 5.908 -1.321 -33.667 1.00 96.44 233 LYS A CA 1
ATOM 1809 C C . LYS A 1 233 ? 6.650 -0.069 -34.123 1.00 96.44 233 LYS A C 1
ATOM 1811 O O . LYS A 1 233 ? 7.836 0.066 -33.838 1.00 96.44 233 LYS A O 1
ATOM 1816 N N . PHE A 1 234 ? 5.965 0.846 -34.807 1.00 96.31 234 PHE A N 1
ATOM 1817 C CA . PHE A 1 234 ? 6.549 2.113 -35.245 1.00 96.31 234 PHE A CA 1
ATOM 1818 C C . PHE A 1 234 ? 6.940 3.003 -34.055 1.00 96.31 234 PHE A C 1
ATOM 1820 O O . PHE A 1 234 ? 8.047 3.537 -34.031 1.00 96.31 234 PHE A O 1
ATOM 1827 N N . ILE A 1 235 ? 6.077 3.096 -33.037 1.00 95.88 235 ILE A N 1
ATOM 1828 C CA . ILE A 1 235 ? 6.349 3.835 -31.796 1.00 95.88 235 ILE A CA 1
ATOM 1829 C C . ILE A 1 235 ? 7.548 3.221 -31.054 1.00 95.88 235 ILE A C 1
ATOM 1831 O O . ILE A 1 235 ? 8.480 3.943 -30.706 1.00 95.88 235 ILE A O 1
ATOM 1835 N N . LEU A 1 236 ? 7.583 1.895 -30.874 1.00 95.88 236 LEU A N 1
ATOM 1836 C CA . LEU A 1 236 ? 8.701 1.183 -30.241 1.00 95.88 236 LEU A CA 1
ATOM 1837 C C . LEU A 1 236 ? 10.026 1.439 -30.981 1.00 95.88 236 LEU A C 1
ATOM 1839 O O . LEU A 1 236 ? 11.033 1.754 -30.355 1.00 95.88 236 LEU A O 1
ATOM 1843 N N . GLU A 1 237 ? 10.022 1.368 -32.315 1.00 95.75 237 GLU A N 1
ATOM 1844 C CA . GLU A 1 237 ? 11.187 1.639 -33.167 1.00 95.75 237 GLU A CA 1
ATOM 1845 C C . GLU A 1 237 ? 11.674 3.097 -33.062 1.00 95.75 237 GLU A C 1
ATOM 1847 O O . GLU A 1 237 ? 12.884 3.343 -33.027 1.00 95.75 237 GLU A O 1
ATOM 1852 N N . ALA A 1 238 ? 10.752 4.063 -32.990 1.00 95.88 238 ALA A N 1
ATOM 1853 C CA . ALA A 1 238 ? 11.069 5.480 -32.818 1.00 95.88 238 ALA A CA 1
ATOM 1854 C C . ALA A 1 238 ? 11.697 5.755 -31.442 1.00 95.88 238 ALA A C 1
ATOM 1856 O O . ALA A 1 238 ? 12.759 6.376 -31.364 1.00 95.88 238 ALA A O 1
ATOM 1857 N N . TRP A 1 239 ? 11.107 5.221 -30.369 1.00 96.56 239 TRP A N 1
ATOM 1858 C CA . TRP A 1 239 ? 11.644 5.341 -29.012 1.00 96.56 239 TRP A CA 1
ATOM 1859 C C . TRP A 1 239 ? 12.971 4.602 -28.824 1.00 96.56 239 TRP A C 1
ATOM 1861 O O . TRP A 1 239 ? 13.862 5.124 -28.153 1.00 96.56 239 TRP A O 1
ATOM 1871 N N . ARG A 1 240 ? 13.169 3.442 -29.469 1.00 95.25 240 ARG A N 1
ATOM 1872 C CA . ARG A 1 240 ? 14.456 2.725 -29.428 1.00 95.25 240 ARG A CA 1
ATOM 1873 C C . ARG A 1 240 ? 15.581 3.570 -30.008 1.00 95.25 240 ARG A C 1
ATOM 1875 O O . ARG A 1 240 ? 16.666 3.605 -29.439 1.00 95.25 240 ARG A O 1
ATOM 1882 N N . LYS A 1 241 ? 15.302 4.297 -31.092 1.00 94.38 241 LYS A N 1
ATOM 1883 C CA . LYS A 1 241 ? 16.243 5.261 -31.670 1.00 94.38 241 LYS A CA 1
ATOM 1884 C C . LYS A 1 241 ? 16.428 6.496 -30.789 1.00 94.38 241 LYS A C 1
ATOM 1886 O O . LYS A 1 241 ? 17.551 6.939 -30.621 1.00 94.38 241 LYS A O 1
ATOM 1891 N N . ALA A 1 242 ? 15.362 7.040 -30.207 1.00 94.50 242 ALA A N 1
ATOM 1892 C CA . ALA A 1 242 ? 15.447 8.223 -29.349 1.00 94.50 242 ALA A CA 1
ATOM 1893 C C . ALA A 1 242 ? 16.248 8.001 -28.048 1.00 94.50 242 ALA A C 1
ATOM 1895 O O . ALA A 1 242 ? 16.875 8.935 -27.566 1.00 94.50 242 ALA A O 1
ATOM 1896 N N . ILE A 1 243 ? 16.218 6.788 -27.480 1.00 94.44 243 ILE A N 1
ATOM 1897 C CA . ILE A 1 243 ? 16.843 6.483 -26.179 1.00 94.44 243 ILE A CA 1
ATOM 1898 C C . ILE A 1 243 ? 18.192 5.750 -26.314 1.00 94.44 243 ILE A C 1
ATOM 1900 O O . ILE A 1 243 ? 19.068 5.953 -25.475 1.00 94.44 243 ILE A O 1
ATOM 1904 N N . PHE A 1 244 ? 18.377 4.895 -27.331 1.00 94.25 244 PHE A N 1
ATOM 1905 C CA . PHE A 1 244 ? 19.507 3.950 -27.395 1.00 94.25 244 PHE A CA 1
ATOM 1906 C C . PHE A 1 244 ? 20.384 4.044 -28.661 1.00 94.25 244 PHE A C 1
ATOM 1908 O O . PHE A 1 244 ? 21.304 3.240 -28.807 1.00 94.25 244 PHE A O 1
ATOM 1915 N N . ASP A 1 245 ? 20.136 4.981 -29.584 1.00 91.88 245 ASP A N 1
ATOM 1916 C CA . ASP A 1 245 ? 20.992 5.196 -30.765 1.00 91.88 245 ASP A CA 1
ATOM 1917 C C . ASP A 1 245 ? 22.121 6.196 -30.440 1.00 91.88 245 ASP A C 1
ATOM 1919 O O . ASP A 1 245 ? 21.829 7.376 -30.237 1.00 91.88 245 ASP A O 1
ATOM 1923 N N . PRO A 1 246 ? 23.411 5.795 -30.432 1.00 87.69 246 PRO A N 1
ATOM 1924 C CA . PRO A 1 246 ? 24.521 6.702 -30.116 1.00 87.69 246 PRO A CA 1
ATOM 1925 C C . PRO A 1 246 ? 24.711 7.853 -31.115 1.00 87.69 246 PRO A C 1
ATOM 1927 O O . PRO A 1 246 ? 25.512 8.748 -30.862 1.00 87.69 246 PRO A O 1
ATOM 1930 N N . SER A 1 247 ? 24.023 7.829 -32.264 1.00 88.75 247 SER A N 1
ATOM 1931 C CA . SER A 1 247 ? 24.035 8.921 -33.245 1.00 88.75 247 SER A CA 1
ATOM 1932 C C . SER A 1 247 ? 22.983 10.008 -32.984 1.00 88.75 247 SER A C 1
ATOM 1934 O O . SER A 1 247 ? 22.939 10.995 -33.722 1.00 88.75 247 SER A O 1
ATOM 1936 N N . ARG A 1 248 ? 22.141 9.851 -31.951 1.00 85.25 248 ARG A N 1
ATOM 1937 C CA . ARG A 1 248 ? 21.109 10.818 -31.551 1.00 85.25 248 ARG A CA 1
ATOM 1938 C C . ARG A 1 248 ? 21.438 11.454 -30.204 1.00 85.25 248 ARG A C 1
ATOM 1940 O O . ARG A 1 248 ? 21.714 10.768 -29.227 1.00 85.25 248 ARG A O 1
ATOM 1947 N N . GLU A 1 249 ? 21.353 12.778 -30.155 1.00 81.62 249 GLU A N 1
ATOM 1948 C CA . GLU A 1 249 ? 21.511 13.565 -28.933 1.00 81.62 249 GLU A CA 1
ATOM 1949 C C . GLU A 1 249 ? 20.124 13.966 -28.408 1.00 81.62 249 GLU A C 1
ATOM 1951 O O . GLU A 1 249 ? 19.550 14.968 -28.827 1.00 81.62 249 GLU A O 1
ATOM 1956 N N . GLY A 1 250 ? 19.569 13.153 -27.504 1.00 84.31 250 GLY A N 1
ATOM 1957 C CA . GLY A 1 250 ? 18.285 13.423 -26.854 1.00 84.31 250 GLY A CA 1
ATOM 1958 C C . GLY A 1 250 ? 17.046 12.812 -27.517 1.00 84.31 250 GLY A C 1
ATOM 1959 O O . GLY A 1 250 ? 17.075 12.241 -28.609 1.00 84.31 250 GLY A O 1
ATOM 1960 N N . ILE A 1 251 ? 15.930 12.949 -26.798 1.00 92.25 251 ILE A N 1
ATOM 1961 C CA . ILE A 1 251 ? 14.598 12.515 -27.223 1.00 92.25 251 ILE A CA 1
ATOM 1962 C C . ILE A 1 251 ? 13.952 13.647 -28.022 1.00 92.25 251 ILE A C 1
ATOM 1964 O O . ILE A 1 251 ? 13.956 14.798 -27.592 1.00 92.25 251 ILE A O 1
ATOM 1968 N N . ASP A 1 252 ? 13.391 13.303 -29.179 1.00 90.31 252 ASP A N 1
ATOM 1969 C CA . ASP A 1 252 ? 12.755 14.258 -30.083 1.00 90.31 252 ASP A CA 1
ATOM 1970 C C . ASP A 1 252 ? 11.415 14.761 -29.517 1.00 90.31 252 ASP A C 1
ATOM 1972 O O . ASP A 1 252 ? 10.562 13.986 -29.071 1.00 90.31 252 ASP A O 1
ATOM 1976 N N . ASP A 1 253 ? 11.230 16.072 -29.591 1.00 89.19 253 ASP A N 1
ATOM 1977 C CA . ASP A 1 253 ? 10.044 16.821 -29.182 1.00 89.19 253 ASP A CA 1
ATOM 1978 C C . ASP A 1 253 ? 8.775 16.303 -29.898 1.00 89.19 253 ASP A C 1
ATOM 1980 O O . ASP A 1 253 ? 7.699 16.202 -29.302 1.00 89.19 253 ASP A O 1
ATOM 1984 N N . ASP A 1 254 ? 8.905 15.883 -31.161 1.00 91.38 254 ASP A N 1
ATOM 1985 C CA . ASP A 1 254 ? 7.800 15.312 -31.939 1.00 91.38 254 ASP A CA 1
ATOM 1986 C C . ASP A 1 254 ? 7.480 13.862 -31.538 1.00 91.38 254 ASP A C 1
ATOM 1988 O O . ASP A 1 254 ? 6.325 13.436 -31.633 1.00 91.38 254 ASP A O 1
ATOM 1992 N N . ILE A 1 255 ? 8.452 13.102 -31.018 1.00 93.00 255 ILE A N 1
ATOM 1993 C CA . ILE A 1 255 ? 8.213 11.758 -30.458 1.00 93.00 255 ILE A CA 1
ATOM 1994 C C . ILE A 1 255 ? 7.445 11.872 -29.133 1.00 93.00 255 ILE A C 1
ATOM 1996 O O . ILE A 1 255 ? 6.504 11.107 -28.904 1.00 93.00 255 ILE A O 1
ATOM 2000 N N . LEU A 1 256 ? 7.782 12.865 -28.301 1.00 88.81 256 LEU A N 1
ATOM 2001 C CA . LEU A 1 256 ? 7.050 13.183 -27.070 1.00 88.81 256 LEU A CA 1
ATOM 2002 C C . LEU A 1 256 ? 5.606 13.621 -27.356 1.00 88.81 256 LEU A C 1
ATOM 2004 O O . LEU A 1 256 ? 4.683 13.110 -26.727 1.00 88.81 256 LEU A O 1
ATOM 2008 N N . ARG A 1 257 ? 5.387 14.513 -28.332 1.00 87.62 257 ARG A N 1
ATOM 2009 C CA . ARG A 1 257 ? 4.041 15.005 -28.694 1.00 87.62 257 ARG A CA 1
ATOM 2010 C C . ARG A 1 257 ? 3.157 13.967 -29.385 1.00 87.62 257 ARG A C 1
ATOM 2012 O O . ARG A 1 257 ? 1.939 14.030 -29.248 1.00 87.62 257 ARG A O 1
ATOM 2019 N N . SER A 1 258 ? 3.740 13.043 -30.151 1.00 90.50 258 SER A N 1
ATOM 2020 C CA . SER A 1 258 ? 2.981 12.021 -30.890 1.00 90.50 258 SER A CA 1
ATOM 2021 C C . SER A 1 258 ? 2.700 10.748 -30.086 1.00 90.50 258 SER A C 1
ATOM 2023 O O . SER A 1 258 ? 1.766 10.016 -30.417 1.00 90.50 258 SER A O 1
ATOM 2025 N N . THR A 1 259 ? 3.460 10.472 -29.021 1.00 92.38 259 THR A N 1
ATOM 2026 C CA . THR A 1 259 ? 3.285 9.248 -28.229 1.00 92.38 259 THR A CA 1
ATOM 2027 C C . THR A 1 259 ? 2.349 9.466 -27.047 1.00 92.38 259 THR A C 1
ATOM 2029 O O . THR A 1 259 ? 2.697 10.136 -26.079 1.00 92.38 259 THR A O 1
ATOM 2032 N N . LYS A 1 260 ? 1.190 8.799 -27.062 1.00 87.75 260 LYS A N 1
ATOM 2033 C CA . LYS A 1 260 ? 0.300 8.728 -25.893 1.00 87.75 260 LYS A CA 1
ATOM 2034 C C . LYS A 1 260 ? 1.033 8.133 -24.677 1.00 87.75 260 LYS A C 1
ATOM 2036 O O . LYS A 1 260 ? 1.595 7.039 -24.812 1.00 87.75 260 LYS A O 1
ATOM 2041 N N . PRO A 1 261 ? 0.971 8.748 -23.480 1.00 86.19 261 PRO A N 1
ATOM 2042 C CA . PRO A 1 261 ? 1.684 8.241 -22.308 1.00 86.19 261 PRO A CA 1
ATOM 2043 C C . PRO A 1 261 ? 1.329 6.794 -21.910 1.00 86.19 261 PRO A C 1
ATOM 2045 O O . PRO A 1 261 ? 2.227 6.052 -21.519 1.00 86.19 261 PRO A O 1
ATOM 2048 N N . GLN A 1 262 ? 0.080 6.333 -22.095 1.00 83.06 262 GLN A N 1
ATOM 2049 C CA . GLN A 1 262 ? -0.280 4.906 -21.929 1.00 83.06 262 GLN A CA 1
ATOM 2050 C C . GLN A 1 262 ? 0.573 3.974 -22.788 1.00 83.06 262 GLN A C 1
ATOM 2052 O O . GLN A 1 262 ? 1.038 2.932 -22.326 1.00 83.06 262 GLN A O 1
ATOM 2057 N N . VAL A 1 263 ? 0.746 4.333 -24.062 1.00 90.00 263 VAL A N 1
ATOM 2058 C CA . VAL A 1 263 ? 1.437 3.494 -25.039 1.00 90.00 263 VAL A CA 1
ATOM 2059 C C . VAL A 1 263 ? 2.902 3.397 -24.633 1.00 90.00 263 VAL A C 1
ATOM 2061 O O . VAL A 1 263 ? 3.416 2.288 -24.512 1.00 90.00 263 VAL A O 1
ATOM 2064 N N . LEU A 1 264 ? 3.533 4.518 -24.271 1.00 93.06 264 LEU A N 1
ATOM 2065 C CA . LEU A 1 264 ? 4.893 4.525 -23.728 1.00 93.06 264 LEU A CA 1
ATOM 2066 C C . LEU A 1 264 ? 5.027 3.730 -22.418 1.00 93.06 264 LEU A C 1
ATOM 2068 O O . LEU A 1 264 ? 6.002 2.996 -22.253 1.00 93.06 264 LEU A O 1
ATOM 2072 N N . LEU A 1 265 ? 4.053 3.820 -21.507 1.00 91.50 265 LEU A N 1
ATOM 2073 C CA . LEU A 1 265 ? 4.045 3.065 -20.250 1.00 91.50 265 LEU A CA 1
ATOM 2074 C C . LEU A 1 265 ? 3.926 1.552 -20.480 1.00 91.50 265 LEU A C 1
ATOM 2076 O O . LEU A 1 265 ? 4.597 0.774 -19.807 1.00 91.50 265 LEU A O 1
ATOM 2080 N N . SER A 1 266 ? 3.105 1.137 -21.449 1.00 91.56 266 SER A N 1
ATOM 2081 C CA . SER A 1 266 ? 2.935 -0.272 -21.830 1.00 91.56 266 SER A CA 1
ATOM 2082 C C . SER A 1 266 ? 4.120 -0.835 -22.625 1.00 91.56 266 SER A C 1
ATOM 2084 O O . SER A 1 266 ? 4.424 -2.020 -22.520 1.00 91.56 266 SER A O 1
ATOM 2086 N N . LEU A 1 267 ? 4.812 0.004 -23.405 1.00 95.31 267 LEU A N 1
ATOM 2087 C CA . LEU A 1 267 ? 5.939 -0.410 -24.243 1.00 95.31 267 LEU A CA 1
ATOM 2088 C C . LEU A 1 267 ? 7.296 -0.292 -23.540 1.00 95.31 267 LEU A C 1
ATOM 2090 O O . LEU A 1 267 ? 8.212 -1.009 -23.926 1.00 95.31 267 LEU A O 1
ATOM 2094 N N . SER A 1 268 ? 7.451 0.544 -22.507 1.00 96.25 268 SER A N 1
ATOM 2095 C CA . SER A 1 268 ? 8.746 0.792 -21.848 1.00 96.25 268 SER A CA 1
ATOM 2096 C C . SER A 1 268 ? 9.434 -0.476 -21.324 1.00 96.25 268 SER A C 1
ATOM 2098 O O . SER A 1 268 ? 10.627 -0.649 -21.560 1.00 96.25 268 SER A O 1
ATOM 2100 N N . ALA A 1 269 ? 8.710 -1.416 -20.702 1.00 96.50 269 ALA A N 1
ATOM 2101 C CA . ALA A 1 269 ? 9.292 -2.703 -20.297 1.00 96.50 269 ALA A CA 1
ATOM 2102 C C . ALA A 1 269 ? 9.762 -3.554 -21.494 1.00 96.50 269 ALA A C 1
ATOM 2104 O O . ALA A 1 269 ? 10.819 -4.182 -21.436 1.00 96.50 269 ALA A O 1
ATOM 2105 N N . THR A 1 270 ? 9.015 -3.530 -22.602 1.00 97.25 270 THR A N 1
ATOM 2106 C CA . THR A 1 270 ? 9.388 -4.222 -23.848 1.00 97.25 270 THR A CA 1
ATOM 2107 C C . THR A 1 270 ? 10.626 -3.584 -24.478 1.00 97.25 270 THR A C 1
ATOM 2109 O O . THR A 1 270 ? 11.571 -4.283 -24.832 1.00 97.25 270 THR A O 1
ATOM 2112 N N . LEU A 1 271 ? 10.658 -2.251 -24.551 1.00 96.50 271 LEU A N 1
ATOM 2113 C CA . LEU A 1 271 ? 11.760 -1.473 -25.108 1.00 96.50 271 LEU A CA 1
ATOM 2114 C C . LEU A 1 271 ? 13.069 -1.704 -24.343 1.00 96.50 271 LEU A C 1
ATOM 2116 O O . LEU A 1 271 ? 14.120 -1.933 -24.940 1.00 96.50 271 LEU A O 1
ATOM 2120 N N . PHE A 1 272 ? 12.990 -1.681 -23.013 1.00 94.44 272 PHE A N 1
ATOM 2121 C CA . PHE A 1 272 ? 14.137 -1.890 -22.138 1.00 94.44 272 PHE A CA 1
ATOM 2122 C C . PHE A 1 272 ? 14.633 -3.349 -22.180 1.00 94.44 272 PHE A C 1
ATOM 2124 O O . PHE A 1 272 ? 15.838 -3.599 -22.133 1.00 94.44 272 PHE A O 1
ATOM 2131 N N . SER A 1 273 ? 13.724 -4.317 -22.359 1.00 95.94 273 SER A N 1
ATOM 2132 C CA . SER A 1 273 ? 14.073 -5.723 -22.600 1.00 95.94 273 SER A CA 1
ATOM 2133 C C . SER A 1 273 ? 14.776 -5.927 -23.952 1.00 95.94 273 SER A C 1
ATOM 2135 O O . SER A 1 273 ? 15.827 -6.573 -23.984 1.00 95.94 273 SER A O 1
ATOM 2137 N N . GLU A 1 274 ? 14.286 -5.320 -25.044 1.00 95.81 274 GLU A N 1
ATOM 2138 C CA . GLU A 1 274 ? 14.975 -5.351 -26.346 1.00 95.81 274 GLU A CA 1
ATOM 2139 C C . GLU A 1 274 ? 16.391 -4.762 -26.257 1.00 95.81 274 GLU A C 1
ATOM 2141 O O . GLU A 1 274 ? 17.334 -5.348 -26.793 1.00 95.81 274 GLU A O 1
ATOM 2146 N N . ALA A 1 275 ? 16.561 -3.638 -25.553 1.00 96.12 275 ALA A N 1
ATOM 2147 C CA . ALA A 1 275 ? 17.861 -3.000 -25.351 1.00 96.12 275 ALA A CA 1
ATOM 2148 C C . ALA A 1 275 ? 18.847 -3.916 -24.594 1.00 96.12 275 ALA A C 1
ATOM 2150 O O . ALA A 1 275 ? 20.013 -4.040 -24.981 1.00 96.12 275 ALA A O 1
ATOM 2151 N N . ILE A 1 276 ? 18.386 -4.622 -23.556 1.00 96.38 276 ILE A N 1
ATOM 2152 C CA . ILE A 1 276 ? 19.224 -5.566 -22.804 1.00 96.38 276 ILE A CA 1
ATOM 2153 C C . ILE A 1 276 ? 19.591 -6.796 -23.642 1.00 96.38 276 ILE A C 1
ATOM 2155 O O . ILE A 1 276 ? 20.770 -7.157 -23.687 1.00 96.38 276 ILE A O 1
ATOM 2159 N N . ASP A 1 277 ? 18.648 -7.433 -24.342 1.00 95.50 277 ASP A N 1
ATOM 2160 C CA . ASP A 1 277 ? 18.977 -8.588 -25.190 1.00 95.50 277 ASP A CA 1
ATOM 2161 C C . ASP A 1 277 ? 19.814 -8.184 -26.426 1.00 95.50 277 ASP A C 1
ATOM 2163 O O . ASP A 1 277 ? 20.637 -8.979 -26.893 1.00 95.50 277 ASP A O 1
ATOM 2167 N N . ALA A 1 278 ? 19.722 -6.936 -26.907 1.00 95.62 278 ALA A N 1
ATOM 2168 C CA . ALA A 1 278 ? 20.649 -6.373 -27.895 1.00 95.62 278 ALA A CA 1
ATOM 2169 C C . ALA A 1 278 ? 22.073 -6.200 -27.332 1.00 95.62 278 ALA A C 1
ATOM 2171 O O . ALA A 1 278 ? 23.039 -6.571 -28.009 1.00 95.62 278 ALA A O 1
ATOM 2172 N N . CYS A 1 279 ? 22.210 -5.723 -26.089 1.00 95.56 279 CYS A N 1
ATOM 2173 C CA . CYS A 1 279 ? 23.488 -5.637 -25.374 1.00 95.56 279 CYS A CA 1
ATOM 2174 C C . CYS A 1 279 ? 24.108 -7.029 -25.143 1.00 95.56 279 CYS A C 1
ATOM 2176 O O . CYS A 1 279 ? 25.281 -7.249 -25.444 1.00 95.56 279 CYS A O 1
ATOM 2178 N N . ILE A 1 280 ? 23.314 -8.010 -24.691 1.00 94.81 280 ILE A N 1
ATOM 2179 C CA . ILE A 1 280 ? 23.739 -9.417 -24.539 1.00 94.81 280 ILE A CA 1
ATOM 2180 C C . ILE A 1 280 ? 24.188 -9.997 -25.892 1.00 94.81 280 ILE A C 1
ATOM 2182 O O . ILE A 1 280 ? 25.198 -10.698 -25.969 1.00 94.81 280 ILE A O 1
ATOM 2186 N N . SER A 1 281 ? 23.476 -9.659 -26.971 1.00 96.19 281 SER A N 1
ATOM 2187 C CA . SER A 1 281 ? 23.802 -10.065 -28.345 1.00 96.19 281 SER A CA 1
ATOM 2188 C C . SER A 1 281 ? 25.002 -9.327 -28.957 1.00 96.19 281 SER A C 1
ATOM 2190 O O . SER A 1 281 ? 25.350 -9.623 -30.101 1.00 96.19 281 SER A O 1
ATOM 2192 N N . LYS A 1 282 ? 25.614 -8.359 -28.253 1.00 94.69 282 LYS A N 1
ATOM 2193 C CA . LYS A 1 282 ? 26.662 -7.455 -28.772 1.00 94.69 282 LYS A CA 1
ATOM 2194 C C . LYS A 1 282 ? 26.255 -6.707 -30.053 1.00 94.69 282 LYS A C 1
ATOM 2196 O O . LYS A 1 282 ? 27.074 -6.478 -30.938 1.00 94.69 282 LYS A O 1
ATOM 2201 N N . LYS A 1 283 ? 24.969 -6.358 -30.160 1.00 95.19 283 LYS A N 1
ATOM 2202 C CA . LYS A 1 283 ? 24.404 -5.505 -31.226 1.00 95.19 283 LYS A CA 1
ATOM 2203 C C . LYS A 1 283 ? 24.311 -4.032 -30.816 1.00 95.19 283 LYS A C 1
ATOM 2205 O O . LYS A 1 283 ? 23.984 -3.193 -31.645 1.00 95.19 283 LYS A O 1
ATOM 2210 N N . MET A 1 284 ? 24.537 -3.755 -29.536 1.00 94.94 284 MET A N 1
ATOM 2211 C CA . MET A 1 284 ? 24.455 -2.451 -28.898 1.00 94.94 284 MET A CA 1
ATOM 2212 C C . MET A 1 284 ? 25.480 -2.435 -27.761 1.00 94.94 284 MET A C 1
ATOM 2214 O O . MET A 1 284 ? 25.648 -3.453 -27.083 1.00 94.94 284 MET A O 1
ATOM 2218 N N . ASP A 1 285 ? 26.169 -1.315 -27.566 1.00 93.00 285 ASP A N 1
ATOM 2219 C CA . ASP A 1 285 ? 27.224 -1.205 -26.559 1.00 93.00 285 ASP A CA 1
ATOM 2220 C C . ASP A 1 285 ? 26.664 -0.920 -25.158 1.00 93.00 285 ASP A C 1
ATOM 2222 O O . ASP A 1 285 ? 25.585 -0.346 -24.991 1.00 93.00 285 ASP A O 1
ATOM 2226 N N . ALA A 1 286 ? 27.416 -1.306 -24.123 1.00 91.94 286 ALA A N 1
ATOM 2227 C CA . ALA A 1 286 ? 26.977 -1.156 -22.733 1.00 91.94 286 ALA A CA 1
ATOM 2228 C C . ALA A 1 286 ? 26.821 0.320 -22.310 1.00 91.94 286 ALA A C 1
ATOM 2230 O O . ALA A 1 286 ? 25.997 0.629 -21.452 1.00 91.94 286 ALA A O 1
ATOM 2231 N N . GLU A 1 287 ? 27.578 1.222 -22.939 1.00 93.06 287 GLU A N 1
ATOM 2232 C CA . GLU A 1 287 ? 27.467 2.675 -22.771 1.00 93.06 287 GLU A CA 1
ATOM 2233 C C . GLU A 1 287 ? 26.143 3.209 -23.342 1.00 93.06 287 GLU A C 1
ATOM 2235 O O . GLU A 1 287 ? 25.472 4.001 -22.690 1.00 93.06 287 GLU A O 1
ATOM 2240 N N . ALA A 1 288 ? 25.681 2.693 -24.487 1.00 93.81 288 ALA A N 1
ATOM 2241 C CA . ALA A 1 288 ? 24.377 3.054 -25.048 1.00 93.81 288 ALA A CA 1
ATOM 2242 C C . ALA A 1 288 ? 23.214 2.598 -24.144 1.00 93.81 288 ALA A C 1
ATOM 2244 O O . ALA A 1 288 ? 22.250 3.338 -23.956 1.00 93.81 288 ALA A O 1
ATOM 2245 N N . LEU A 1 289 ? 23.327 1.419 -23.511 1.00 95.06 289 LEU A N 1
ATOM 2246 C CA . LEU A 1 289 ? 22.363 0.970 -22.495 1.00 95.06 289 LEU A CA 1
ATOM 2247 C C . LEU A 1 289 ? 22.362 1.891 -21.262 1.00 95.06 289 LEU A C 1
ATOM 2249 O O . LEU A 1 289 ? 21.297 2.188 -20.724 1.00 95.06 289 LEU A O 1
ATOM 2253 N N . GLN A 1 290 ? 23.539 2.344 -20.817 1.00 93.94 290 GLN A N 1
ATOM 2254 C CA . GLN A 1 290 ? 23.688 3.224 -19.655 1.00 93.94 290 GLN A CA 1
ATOM 2255 C C . GLN A 1 290 ? 23.172 4.647 -19.932 1.00 93.94 290 GLN A C 1
ATOM 2257 O O . GLN A 1 290 ? 22.452 5.211 -19.108 1.00 93.94 290 GLN A O 1
ATOM 2262 N N . ASN A 1 291 ? 23.445 5.191 -21.119 1.00 92.38 291 ASN A N 1
ATOM 2263 C CA . ASN A 1 291 ? 22.889 6.464 -21.579 1.00 92.38 291 ASN A CA 1
ATOM 2264 C C . ASN A 1 291 ? 21.358 6.378 -21.675 1.00 92.38 291 ASN A C 1
ATOM 2266 O O . ASN A 1 291 ? 20.660 7.236 -21.134 1.00 92.38 291 ASN A O 1
ATOM 2270 N N . GLY A 1 292 ? 20.827 5.287 -22.236 1.00 93.62 292 GLY A N 1
ATOM 2271 C CA . GLY A 1 292 ? 19.390 5.019 -22.263 1.00 93.62 292 GLY A CA 1
ATOM 2272 C C . GLY A 1 292 ? 18.751 4.931 -20.871 1.00 93.62 292 GLY A C 1
ATOM 2273 O O . GLY A 1 292 ? 17.696 5.515 -20.622 1.00 93.62 292 GLY A O 1
ATOM 2274 N N . LEU A 1 293 ? 19.423 4.270 -19.922 1.00 94.31 293 LEU A N 1
ATOM 2275 C CA . LEU A 1 293 ? 19.020 4.233 -18.513 1.00 94.31 293 LEU A CA 1
ATOM 2276 C C . LEU A 1 293 ? 19.025 5.629 -17.860 1.00 94.31 293 LEU A C 1
ATOM 2278 O O . LEU A 1 293 ? 18.160 5.908 -17.030 1.00 94.31 293 LEU A O 1
ATOM 2282 N N . SER A 1 294 ? 19.933 6.531 -18.245 1.00 93.56 294 SER A N 1
ATOM 2283 C CA . SER A 1 294 ? 19.964 7.896 -17.698 1.00 93.56 294 SER A CA 1
ATOM 2284 C C . SER A 1 294 ? 18.698 8.699 -18.038 1.00 93.56 294 SER A C 1
ATOM 2286 O O . SER A 1 294 ? 18.160 9.383 -17.164 1.00 93.56 294 SER A O 1
ATOM 2288 N N . TYR A 1 295 ? 18.132 8.529 -19.243 1.00 94.06 295 TYR A N 1
ATOM 2289 C CA . TYR A 1 295 ? 16.830 9.113 -19.590 1.00 94.06 295 TYR A CA 1
ATOM 2290 C C . TYR A 1 295 ? 15.710 8.551 -18.707 1.00 94.06 295 TYR A C 1
ATOM 2292 O O . TYR A 1 295 ? 14.889 9.320 -18.210 1.00 94.06 295 TYR A O 1
ATOM 2300 N N . TYR A 1 296 ? 15.713 7.242 -18.439 1.00 94.38 296 TYR A N 1
ATOM 2301 C CA . TYR A 1 296 ? 14.752 6.596 -17.537 1.00 94.38 296 TYR A CA 1
ATOM 2302 C C . TYR A 1 296 ? 14.908 6.985 -16.059 1.00 94.38 296 TYR A C 1
ATOM 2304 O O . TYR A 1 296 ? 13.933 6.910 -15.318 1.00 94.38 296 TYR A O 1
ATOM 2312 N N . MET A 1 297 ? 16.084 7.444 -15.625 1.00 93.12 297 MET A N 1
ATOM 2313 C CA . MET A 1 297 ? 16.278 8.046 -14.297 1.00 93.12 297 MET A CA 1
ATOM 2314 C C . MET A 1 297 ? 15.817 9.506 -14.224 1.00 93.12 297 MET A C 1
ATOM 2316 O O . MET A 1 297 ? 15.493 9.997 -13.142 1.00 93.12 297 MET A O 1
ATOM 2320 N N . SER A 1 298 ? 15.758 10.207 -15.359 1.00 91.00 298 SER A N 1
ATOM 2321 C CA . SER A 1 298 ? 15.308 11.598 -15.405 1.00 91.00 298 SER A CA 1
ATOM 2322 C C . SER A 1 298 ? 13.799 11.739 -15.117 1.00 91.00 298 SER A C 1
ATOM 2324 O O . SER A 1 298 ? 13.023 10.825 -15.423 1.00 91.00 298 SER A O 1
ATOM 2326 N N . PRO A 1 299 ? 13.337 12.903 -14.612 1.00 86.94 299 PRO A N 1
ATOM 2327 C CA . PRO A 1 299 ? 11.911 13.180 -14.396 1.00 86.94 299 PRO A CA 1
ATOM 2328 C C . PRO A 1 299 ? 11.010 12.993 -15.627 1.00 86.94 299 PRO A C 1
ATOM 2330 O O . PRO A 1 299 ? 9.810 12.797 -15.471 1.00 86.94 299 PRO A O 1
ATOM 2333 N N . LEU A 1 300 ? 11.572 13.025 -16.842 1.00 89.06 300 LEU A N 1
ATOM 2334 C CA . LEU A 1 300 ? 10.822 12.868 -18.090 1.00 89.06 300 LEU A CA 1
ATOM 2335 C C . LEU A 1 300 ? 10.232 11.458 -18.264 1.00 89.06 300 LEU A C 1
ATOM 2337 O O . LEU A 1 300 ? 9.159 11.320 -18.846 1.00 89.06 300 LEU A O 1
ATOM 2341 N N . LEU A 1 301 ? 10.919 10.417 -17.775 1.00 93.31 301 LEU A N 1
ATOM 2342 C CA . LEU A 1 301 ? 10.547 9.010 -18.000 1.00 93.31 301 LEU A CA 1
ATOM 2343 C C . LEU A 1 301 ? 10.479 8.157 -16.724 1.00 93.31 301 LEU A C 1
ATOM 2345 O O . LEU A 1 301 ? 9.983 7.029 -16.788 1.00 93.31 301 LEU A O 1
ATOM 2349 N N . ASN A 1 302 ? 10.936 8.649 -15.567 1.00 92.00 302 ASN A N 1
ATOM 2350 C CA . ASN A 1 302 ? 11.043 7.840 -14.344 1.00 92.00 302 ASN A CA 1
ATOM 2351 C C . ASN A 1 302 ? 9.704 7.290 -13.808 1.00 92.00 302 ASN A C 1
ATOM 2353 O O . ASN A 1 302 ? 9.688 6.259 -13.136 1.00 92.00 302 ASN A O 1
ATOM 2357 N N . TRP A 1 303 ? 8.573 7.886 -14.187 1.00 89.00 303 TRP A N 1
ATOM 2358 C CA . TRP A 1 303 ? 7.222 7.372 -13.939 1.00 89.00 303 TRP A CA 1
ATOM 2359 C C . TRP A 1 303 ? 6.957 6.000 -14.596 1.00 89.00 303 TRP A C 1
ATOM 2361 O O . TRP A 1 303 ? 6.126 5.235 -14.109 1.00 89.00 303 TRP A O 1
ATOM 2371 N N . THR A 1 304 ? 7.707 5.634 -15.642 1.00 93.44 304 THR A N 1
ATOM 2372 C CA . THR A 1 304 ? 7.636 4.308 -16.290 1.00 93.44 304 THR A CA 1
ATOM 2373 C C . THR A 1 304 ? 8.501 3.232 -15.613 1.00 93.44 304 THR A C 1
ATOM 2375 O O . THR A 1 304 ? 8.289 2.040 -15.855 1.00 93.44 304 THR A O 1
ATOM 2378 N N . LEU A 1 305 ? 9.436 3.609 -14.722 1.00 94.19 305 LEU A N 1
ATOM 2379 C CA . LEU A 1 305 ? 10.389 2.675 -14.097 1.00 94.19 305 LEU A CA 1
ATOM 2380 C C . LEU A 1 305 ? 9.714 1.553 -13.301 1.00 94.19 305 LEU A C 1
ATOM 2382 O O . LEU A 1 305 ? 10.304 0.486 -13.164 1.00 94.19 305 LEU A O 1
ATOM 2386 N N . VAL A 1 306 ? 8.493 1.756 -12.790 1.00 91.88 306 VAL A N 1
ATOM 2387 C CA . VAL A 1 306 ? 7.749 0.710 -12.065 1.00 91.88 306 VAL A CA 1
ATOM 2388 C C . VAL A 1 306 ? 7.591 -0.538 -12.936 1.00 91.88 306 VAL A C 1
ATOM 2390 O O . VAL A 1 306 ? 7.933 -1.632 -12.492 1.00 91.88 306 VAL A O 1
ATOM 2393 N N . GLY A 1 307 ? 7.145 -0.373 -14.185 1.00 93.31 307 GLY A N 1
ATOM 2394 C CA . GLY A 1 307 ? 6.968 -1.479 -15.125 1.00 93.31 307 GLY A CA 1
ATOM 2395 C C . GLY A 1 307 ? 8.293 -2.131 -15.515 1.00 93.31 307 GLY A C 1
ATOM 2396 O O . GLY A 1 307 ? 8.414 -3.353 -15.480 1.00 93.31 307 GLY A O 1
ATOM 2397 N N . ILE A 1 308 ? 9.320 -1.317 -15.788 1.00 96.19 308 ILE A N 1
ATOM 2398 C CA . ILE A 1 308 ? 10.671 -1.792 -16.130 1.00 96.19 308 ILE A CA 1
ATOM 2399 C C . ILE A 1 308 ? 11.270 -2.625 -14.987 1.00 96.19 308 ILE A C 1
ATOM 2401 O O . ILE A 1 308 ? 11.748 -3.731 -15.224 1.00 96.19 308 ILE A O 1
ATOM 2405 N N . VAL A 1 309 ? 11.222 -2.142 -13.742 1.00 95.38 309 VAL A N 1
ATOM 2406 C CA . VAL A 1 309 ? 11.777 -2.862 -12.583 1.00 95.38 309 VAL A CA 1
ATOM 2407 C C . VAL A 1 309 ? 11.017 -4.161 -12.324 1.00 95.38 309 VAL A C 1
ATOM 2409 O O . VAL A 1 309 ? 11.653 -5.185 -12.092 1.00 95.38 309 VAL A O 1
ATOM 2412 N N . GLN A 1 310 ? 9.685 -4.160 -12.417 1.00 94.56 310 GLN A N 1
ATOM 2413 C CA . GLN A 1 310 ? 8.885 -5.386 -12.300 1.00 94.56 310 GLN A CA 1
ATOM 2414 C C . GLN A 1 310 ? 9.252 -6.408 -13.390 1.00 94.56 310 GLN A C 1
ATOM 2416 O O . GLN A 1 310 ? 9.515 -7.567 -13.076 1.00 94.56 310 GLN A O 1
ATOM 2421 N N . ALA A 1 311 ? 9.362 -5.969 -14.649 1.00 95.75 311 ALA A N 1
ATOM 2422 C CA . ALA A 1 311 ? 9.768 -6.818 -15.767 1.00 95.75 311 ALA A CA 1
ATOM 2423 C C . ALA A 1 311 ? 11.173 -7.412 -15.568 1.00 95.75 311 ALA A C 1
ATOM 2425 O O . ALA A 1 311 ? 11.379 -8.599 -15.802 1.00 95.75 311 ALA A O 1
ATOM 2426 N N . LEU A 1 312 ? 12.133 -6.616 -15.082 1.00 95.38 312 LEU A N 1
ATOM 2427 C CA . LEU A 1 312 ? 13.486 -7.082 -14.759 1.00 95.38 312 LEU A CA 1
ATOM 2428 C C . LEU A 1 312 ? 13.501 -8.097 -13.608 1.00 95.38 312 LEU A C 1
ATOM 2430 O O . LEU A 1 312 ? 14.249 -9.070 -13.673 1.00 95.38 312 LEU A O 1
ATOM 2434 N N . LEU A 1 313 ? 12.686 -7.893 -12.570 1.00 93.31 313 LEU A N 1
ATOM 2435 C CA . LEU A 1 313 ? 12.581 -8.813 -11.434 1.00 93.31 313 LEU A CA 1
ATOM 2436 C C . LEU A 1 313 ? 12.029 -10.178 -11.877 1.00 93.31 313 LEU A C 1
ATOM 2438 O O . LEU A 1 313 ? 12.651 -11.206 -11.598 1.00 93.31 313 LEU A O 1
ATOM 2442 N N . ASP A 1 314 ? 10.922 -10.188 -12.626 1.00 94.06 314 ASP A N 1
ATOM 2443 C CA . ASP A 1 314 ? 10.345 -11.418 -13.179 1.00 94.06 314 ASP A CA 1
ATOM 2444 C C . ASP A 1 314 ? 11.291 -12.084 -14.202 1.00 94.06 314 ASP A C 1
ATOM 2446 O O . ASP A 1 314 ? 11.406 -13.310 -14.234 1.00 94.06 314 ASP A O 1
ATOM 2450 N N . GLU A 1 315 ? 12.040 -11.311 -14.996 1.00 94.38 315 GLU A N 1
ATOM 2451 C CA . GLU A 1 315 ? 12.981 -11.831 -15.997 1.00 94.38 315 GLU A CA 1
ATOM 2452 C C . GLU A 1 315 ? 14.251 -12.446 -15.378 1.00 94.38 315 GLU A C 1
ATOM 2454 O O . GLU A 1 315 ? 14.731 -13.484 -15.849 1.00 94.38 315 GLU A O 1
ATOM 2459 N N . VAL A 1 316 ? 14.775 -11.877 -14.285 1.00 92.31 316 VAL A N 1
ATOM 2460 C CA . VAL A 1 316 ? 15.877 -12.479 -13.511 1.00 92.31 316 VAL A CA 1
ATOM 2461 C C . VAL A 1 316 ? 15.421 -13.775 -12.827 1.00 92.31 316 VAL A C 1
ATOM 2463 O O . VAL A 1 316 ? 16.173 -14.756 -12.835 1.00 92.31 316 VAL A O 1
ATOM 2466 N N . GLU A 1 317 ? 14.188 -13.830 -12.306 1.00 91.00 317 GLU A N 1
ATOM 2467 C CA . GLU A 1 317 ? 13.603 -15.056 -11.738 1.00 91.00 317 GLU A CA 1
ATOM 2468 C C . GLU A 1 317 ? 13.405 -16.133 -12.822 1.00 91.00 317 GLU A C 1
ATOM 2470 O O . GLU A 1 317 ? 13.837 -17.283 -12.662 1.00 91.00 317 GLU A O 1
ATOM 2475 N N . ARG A 1 318 ? 12.847 -15.746 -13.980 1.00 93.06 318 ARG A N 1
ATOM 2476 C CA . ARG A 1 318 ? 12.603 -16.623 -15.137 1.00 93.06 318 ARG A CA 1
ATOM 2477 C C . ARG A 1 318 ? 13.894 -17.178 -15.734 1.00 93.06 318 ARG A C 1
ATOM 2479 O O . ARG A 1 318 ? 13.961 -18.374 -16.015 1.00 93.06 318 ARG A O 1
ATOM 2486 N N . ARG A 1 319 ? 14.941 -16.355 -15.883 1.00 90.88 319 ARG A N 1
ATOM 2487 C CA . ARG A 1 319 ? 16.294 -16.813 -16.264 1.00 90.88 319 ARG A CA 1
ATOM 2488 C C . ARG A 1 319 ? 17.053 -17.453 -15.084 1.00 90.88 319 ARG A C 1
ATOM 2490 O O . ARG A 1 319 ? 18.206 -17.832 -15.256 1.00 90.88 319 ARG A O 1
ATOM 2497 N N . SER A 1 320 ? 16.438 -17.593 -13.900 1.00 87.62 320 SER A N 1
ATOM 2498 C CA . SER A 1 320 ? 17.014 -18.178 -12.674 1.00 87.62 320 SER A CA 1
ATOM 2499 C C . SER A 1 320 ? 18.445 -17.702 -12.395 1.00 87.62 320 SER A C 1
ATOM 2501 O O . SER A 1 320 ? 19.356 -18.504 -12.190 1.00 87.62 320 SER A O 1
ATOM 2503 N N . PHE A 1 321 ? 18.627 -16.379 -12.412 1.00 87.06 321 PHE A N 1
ATOM 2504 C CA . PHE A 1 321 ? 19.898 -15.678 -12.185 1.00 87.06 321 PHE A CA 1
ATOM 2505 C C . PHE A 1 321 ? 21.012 -15.965 -13.216 1.00 87.06 321 PHE A C 1
ATOM 2507 O O . PHE A 1 321 ? 22.139 -15.521 -13.043 1.00 87.06 321 PHE A O 1
ATOM 2514 N N . GLN A 1 322 ? 20.729 -16.642 -14.336 1.00 87.62 322 GLN A N 1
ATOM 2515 C CA . GLN A 1 322 ? 21.738 -16.983 -15.356 1.00 87.62 322 GLN A CA 1
ATOM 2516 C C . GLN A 1 322 ? 22.074 -15.840 -16.335 1.00 87.62 322 GLN A C 1
ATOM 2518 O O . GLN A 1 322 ? 22.806 -16.057 -17.299 1.00 87.62 322 GLN A O 1
ATOM 2523 N N . SER A 1 323 ? 21.554 -14.623 -16.129 1.00 89.69 323 SER A N 1
ATOM 2524 C CA . SER A 1 323 ? 21.817 -13.470 -17.002 1.00 89.69 323 SER A CA 1
ATOM 2525 C C . SER A 1 323 ? 22.432 -12.300 -16.224 1.00 89.69 323 SER A C 1
ATOM 2527 O O . SER A 1 323 ? 21.695 -11.475 -15.678 1.00 89.69 323 SER A O 1
ATOM 2529 N N . PRO A 1 324 ? 23.776 -12.182 -16.204 1.00 89.19 324 PRO A N 1
ATOM 2530 C CA . PRO A 1 324 ? 24.471 -11.116 -15.484 1.00 89.19 324 PRO A CA 1
ATOM 2531 C C . PRO A 1 324 ? 24.068 -9.704 -15.920 1.00 89.19 324 PRO A C 1
ATOM 2533 O O . PRO A 1 324 ? 24.077 -8.800 -15.096 1.00 89.19 324 PRO A O 1
ATOM 2536 N N . GLN A 1 325 ? 23.673 -9.504 -17.184 1.00 91.56 325 GLN A N 1
ATOM 2537 C CA . GLN A 1 325 ? 23.267 -8.184 -17.676 1.00 91.56 325 GLN A CA 1
ATOM 2538 C C . GLN A 1 325 ? 21.937 -7.716 -17.065 1.00 91.56 325 GLN A C 1
ATOM 2540 O O . GLN A 1 325 ? 21.845 -6.571 -16.638 1.00 91.56 325 GLN A O 1
ATOM 2545 N N . HIS A 1 326 ? 20.936 -8.600 -16.967 1.00 92.81 326 HIS A N 1
ATOM 2546 C CA . HIS A 1 326 ? 19.658 -8.274 -16.321 1.00 92.81 326 HIS A CA 1
ATOM 2547 C C . HIS A 1 326 ? 19.854 -7.975 -14.827 1.00 92.81 326 HIS A C 1
ATOM 2549 O O . HIS A 1 326 ? 19.291 -7.008 -14.322 1.00 92.81 326 HIS A O 1
ATOM 2555 N N . ILE A 1 327 ? 20.705 -8.754 -14.142 1.00 89.69 327 ILE A N 1
ATOM 2556 C CA . ILE A 1 327 ? 21.067 -8.514 -12.736 1.00 89.69 327 ILE A CA 1
ATOM 2557 C C . ILE A 1 327 ? 21.782 -7.165 -12.593 1.00 89.69 327 ILE A C 1
ATOM 2559 O O . ILE A 1 327 ? 21.329 -6.337 -11.811 1.00 89.69 327 ILE A O 1
ATOM 2563 N N . LYS A 1 328 ? 22.836 -6.908 -13.382 1.00 89.94 328 LYS A N 1
ATOM 2564 C CA . LYS A 1 328 ? 23.602 -5.653 -13.325 1.00 89.94 328 LYS A CA 1
ATOM 2565 C C . LYS A 1 328 ? 22.697 -4.442 -13.538 1.00 89.94 328 LYS A C 1
ATOM 2567 O O . LYS A 1 328 ? 22.750 -3.508 -12.752 1.00 89.94 328 LYS A O 1
ATOM 2572 N N . THR A 1 329 ? 21.864 -4.445 -14.579 1.00 92.81 329 THR A N 1
ATOM 2573 C CA . THR A 1 329 ? 21.005 -3.293 -14.882 1.00 92.81 329 THR A CA 1
ATOM 2574 C C . THR A 1 329 ? 19.904 -3.103 -13.828 1.00 92.81 329 THR A C 1
ATOM 2576 O O . THR A 1 329 ? 19.588 -1.965 -13.495 1.00 92.81 329 THR A O 1
ATOM 2579 N N . LEU A 1 330 ? 19.382 -4.178 -13.224 1.00 92.50 330 LEU A N 1
ATOM 2580 C CA . LEU A 1 330 ? 18.489 -4.090 -12.061 1.00 92.50 330 LEU A CA 1
ATOM 2581 C C . LEU A 1 330 ? 19.201 -3.498 -10.829 1.00 92.50 330 LEU A C 1
ATOM 2583 O O . LEU A 1 330 ? 18.659 -2.601 -10.188 1.00 92.50 330 LEU A O 1
ATOM 2587 N N . GLU A 1 331 ? 20.408 -3.962 -10.499 1.00 89.00 331 GLU A N 1
ATOM 2588 C CA . GLU A 1 331 ? 21.208 -3.421 -9.389 1.00 89.00 331 GLU A CA 1
ATOM 2589 C C . GLU A 1 331 ? 21.581 -1.951 -9.615 1.00 89.00 331 GLU A C 1
ATOM 2591 O O . GLU A 1 331 ? 21.531 -1.156 -8.678 1.00 89.00 331 GLU A O 1
ATOM 2596 N N . GLU A 1 332 ? 21.907 -1.582 -10.855 1.00 91.00 332 GLU A N 1
ATOM 2597 C CA . GLU A 1 332 ? 22.210 -0.215 -11.279 1.00 91.00 332 GLU A CA 1
ATOM 2598 C C . GLU A 1 332 ? 20.983 0.696 -11.120 1.00 91.00 332 GLU A C 1
ATOM 2600 O O . GLU A 1 332 ? 21.111 1.777 -10.551 1.00 91.00 332 GLU A O 1
ATOM 2605 N N . ILE A 1 333 ? 19.784 0.229 -11.499 1.00 92.69 333 ILE A N 1
ATOM 2606 C CA . ILE A 1 333 ? 18.518 0.940 -11.261 1.00 92.69 333 ILE A CA 1
ATOM 2607 C C . ILE A 1 333 ? 18.241 1.120 -9.765 1.00 92.69 333 ILE A C 1
ATOM 2609 O O . ILE A 1 333 ? 17.987 2.236 -9.316 1.00 92.69 333 ILE A O 1
ATOM 2613 N N . LEU A 1 334 ? 18.282 0.034 -8.989 1.00 90.19 334 LEU A N 1
ATOM 2614 C CA . LEU A 1 334 ? 17.898 0.049 -7.574 1.00 90.19 334 LEU A CA 1
ATOM 2615 C C . LEU A 1 334 ? 18.909 0.783 -6.682 1.00 90.19 334 LEU A C 1
ATOM 2617 O O . LEU A 1 334 ? 18.537 1.260 -5.614 1.00 90.19 334 LEU A O 1
ATOM 2621 N N . SER A 1 335 ? 20.171 0.886 -7.105 1.00 88.31 335 SER A N 1
ATOM 2622 C CA . SER A 1 335 ? 21.222 1.607 -6.372 1.00 88.31 335 SER A CA 1
ATOM 2623 C C . SER A 1 335 ? 21.365 3.073 -6.801 1.00 88.31 335 SER A C 1
ATOM 2625 O O . SER A 1 335 ? 22.175 3.796 -6.218 1.00 88.31 335 SER A O 1
ATOM 2627 N N . HIS A 1 336 ? 20.628 3.525 -7.822 1.00 89.75 336 HIS A N 1
ATOM 2628 C CA . HIS A 1 336 ? 20.755 4.886 -8.331 1.00 89.75 336 HIS A CA 1
ATOM 2629 C C . HIS A 1 336 ? 20.144 5.905 -7.360 1.00 89.75 336 HIS A C 1
ATOM 2631 O O . HIS A 1 336 ? 18.994 5.769 -6.946 1.00 89.75 336 HIS A O 1
ATOM 2637 N N . LYS A 1 337 ? 20.892 6.969 -7.039 1.00 86.94 337 LYS A N 1
ATOM 2638 C CA . LYS A 1 337 ? 20.462 8.024 -6.098 1.00 86.94 337 LYS A CA 1
ATOM 2639 C C . LYS A 1 337 ? 19.161 8.731 -6.505 1.00 86.94 337 LYS A C 1
ATOM 2641 O O . LYS A 1 337 ? 18.439 9.202 -5.636 1.00 86.94 337 LYS A O 1
ATOM 2646 N N . ASP A 1 338 ? 18.880 8.787 -7.808 1.00 88.25 338 ASP A N 1
ATOM 2647 C CA . ASP A 1 338 ? 17.707 9.459 -8.379 1.00 88.25 338 ASP A CA 1
ATOM 2648 C C . ASP A 1 338 ? 16.553 8.471 -8.679 1.00 88.25 338 ASP A C 1
ATOM 2650 O O . ASP A 1 338 ? 15.554 8.848 -9.288 1.00 88.25 338 ASP A O 1
ATOM 2654 N N . CYS A 1 339 ? 16.672 7.199 -8.266 1.00 89.00 339 CYS A N 1
ATOM 2655 C CA . CYS A 1 339 ? 15.600 6.208 -8.392 1.00 89.00 339 CYS A CA 1
ATOM 2656 C C . CYS A 1 339 ? 14.413 6.593 -7.478 1.00 89.00 339 CYS A C 1
ATOM 2658 O O . CYS A 1 339 ? 14.610 6.713 -6.264 1.00 89.00 339 CYS A O 1
ATOM 2660 N N . PRO A 1 340 ? 13.181 6.781 -7.997 1.00 87.19 340 PRO A N 1
ATOM 2661 C CA . PRO A 1 340 ? 12.086 7.314 -7.188 1.00 87.19 340 PRO A CA 1
ATOM 2662 C C . PRO A 1 340 ? 11.695 6.425 -5.999 1.00 87.19 340 PRO A C 1
ATOM 2664 O O . PRO A 1 340 ? 11.509 5.211 -6.138 1.00 87.19 340 PRO A O 1
ATOM 2667 N N . SER A 1 341 ? 11.449 7.060 -4.846 1.00 82.00 341 SER A N 1
ATOM 2668 C CA . SER A 1 341 ? 10.945 6.434 -3.610 1.00 82.00 341 SER A CA 1
ATOM 2669 C C . SER A 1 341 ? 9.732 5.523 -3.869 1.00 82.00 341 SER A C 1
ATOM 2671 O O . SER A 1 341 ? 9.636 4.421 -3.319 1.00 82.00 341 SER A O 1
ATOM 2673 N N . THR A 1 342 ? 8.842 5.935 -4.776 1.00 81.25 342 THR A N 1
ATOM 2674 C CA . THR A 1 342 ? 7.658 5.201 -5.242 1.00 81.25 342 THR A CA 1
ATOM 2675 C C . THR A 1 342 ? 7.996 3.869 -5.901 1.00 81.25 342 THR A C 1
ATOM 2677 O O . THR A 1 342 ? 7.371 2.861 -5.573 1.00 81.25 342 THR A O 1
ATOM 2680 N N . VAL A 1 343 ? 8.988 3.835 -6.799 1.00 87.31 343 VAL A N 1
ATOM 2681 C CA . VAL A 1 343 ? 9.401 2.616 -7.520 1.00 87.31 343 VAL A CA 1
ATOM 2682 C C . VAL A 1 343 ? 9.891 1.584 -6.512 1.00 87.31 343 VAL A C 1
ATOM 2684 O O . VAL A 1 343 ? 9.431 0.441 -6.508 1.00 87.31 343 VAL A O 1
ATOM 2687 N N . LEU A 1 344 ? 10.747 2.023 -5.590 1.00 85.25 344 LEU A N 1
ATOM 2688 C CA . LEU A 1 344 ? 11.313 1.211 -4.516 1.00 85.25 344 LEU A CA 1
ATOM 2689 C C . LEU A 1 344 ? 10.243 0.725 -3.525 1.00 85.25 344 LEU A C 1
ATOM 2691 O O . LEU A 1 344 ? 10.298 -0.416 -3.071 1.00 85.25 344 LEU A O 1
ATOM 2695 N N . ARG A 1 345 ? 9.239 1.556 -3.204 1.00 77.44 345 ARG A N 1
ATOM 2696 C CA . ARG A 1 345 ? 8.112 1.198 -2.323 1.00 77.44 345 ARG A CA 1
ATOM 2697 C C . ARG A 1 345 ? 7.166 0.183 -2.979 1.00 77.44 345 ARG A C 1
ATOM 2699 O O . ARG A 1 345 ? 6.799 -0.792 -2.325 1.00 77.44 345 ARG A O 1
ATOM 2706 N N . ILE A 1 346 ? 6.805 0.373 -4.252 1.00 80.75 346 ILE A N 1
ATOM 2707 C CA . ILE A 1 346 ? 5.898 -0.516 -5.003 1.00 80.75 346 ILE A CA 1
ATOM 2708 C C . ILE A 1 346 ? 6.554 -1.878 -5.264 1.00 80.75 346 ILE A C 1
ATOM 2710 O O . ILE A 1 346 ? 5.943 -2.921 -5.032 1.00 80.75 346 ILE A O 1
ATOM 2714 N N . THR A 1 347 ? 7.809 -1.890 -5.717 1.00 85.12 347 THR A N 1
ATOM 2715 C CA . THR A 1 347 ? 8.512 -3.129 -6.102 1.00 85.12 347 THR A CA 1
ATOM 2716 C C . THR A 1 347 ? 9.170 -3.855 -4.923 1.00 85.12 347 THR A C 1
ATOM 2718 O O . THR A 1 347 ? 9.558 -5.016 -5.066 1.00 85.12 347 THR A O 1
ATOM 2721 N N . ARG A 1 348 ? 9.208 -3.235 -3.728 1.00 83.12 348 ARG A N 1
ATOM 2722 C CA . ARG A 1 348 ? 9.835 -3.728 -2.482 1.00 83.12 348 ARG A CA 1
ATOM 2723 C C . ARG A 1 348 ? 9.703 -5.234 -2.254 1.00 83.12 348 ARG A C 1
ATOM 2725 O O . ARG A 1 348 ? 10.676 -5.896 -1.916 1.00 83.12 348 ARG A O 1
ATOM 2732 N N . GLN A 1 349 ? 8.503 -5.783 -2.414 1.00 80.50 349 GLN A N 1
ATOM 2733 C CA . GLN A 1 349 ? 8.219 -7.186 -2.088 1.00 80.50 349 GLN A CA 1
ATOM 2734 C C . GLN A 1 349 ? 8.651 -8.168 -3.179 1.00 80.50 349 GLN A C 1
ATOM 2736 O O . GLN A 1 349 ? 8.978 -9.308 -2.864 1.00 80.50 349 GLN A O 1
ATOM 2741 N N . GLN A 1 350 ? 8.702 -7.735 -4.440 1.00 85.44 350 GLN A N 1
ATOM 2742 C CA . GLN A 1 350 ? 9.309 -8.517 -5.516 1.00 85.44 350 GLN A CA 1
ATOM 2743 C C . GLN A 1 350 ? 10.839 -8.510 -5.378 1.00 85.44 350 GLN A C 1
ATOM 2745 O O . GLN A 1 350 ? 11.452 -9.568 -5.467 1.00 85.44 350 GLN A O 1
ATOM 2750 N N . ILE A 1 351 ? 11.439 -7.361 -5.031 1.00 87.31 351 ILE A N 1
ATOM 2751 C CA . ILE A 1 351 ? 12.868 -7.244 -4.682 1.00 87.31 351 ILE A CA 1
ATOM 2752 C C . ILE A 1 351 ? 13.216 -8.190 -3.519 1.00 87.31 351 ILE A C 1
ATOM 2754 O O . ILE A 1 351 ? 14.121 -9.018 -3.633 1.00 87.31 351 ILE A O 1
ATOM 2758 N N . LEU A 1 352 ? 12.463 -8.119 -2.412 1.00 83.31 352 LEU A N 1
ATOM 2759 C CA . LEU A 1 352 ? 12.656 -8.995 -1.251 1.00 83.31 352 LEU A CA 1
ATOM 2760 C C . LEU A 1 352 ? 12.407 -10.476 -1.579 1.00 83.31 352 LEU A C 1
ATOM 2762 O O . LEU A 1 352 ? 13.113 -11.320 -1.029 1.00 83.31 352 LEU A O 1
ATOM 2766 N N . ARG A 1 353 ? 11.457 -10.813 -2.469 1.00 84.00 353 ARG A N 1
ATOM 2767 C CA . ARG A 1 353 ? 11.253 -12.192 -2.956 1.00 84.00 353 ARG A CA 1
ATOM 2768 C C . ARG A 1 353 ? 12.474 -12.686 -3.717 1.00 84.00 353 ARG A C 1
ATOM 2770 O O . ARG A 1 353 ? 13.026 -13.717 -3.345 1.00 84.00 353 ARG A O 1
ATOM 2777 N N . LEU A 1 354 ? 12.893 -11.939 -4.736 1.00 85.88 354 LEU A N 1
ATOM 2778 C CA . LEU A 1 354 ? 13.944 -12.340 -5.661 1.00 85.88 354 LEU A CA 1
ATOM 2779 C C . LEU A 1 354 ? 15.269 -12.586 -4.930 1.00 85.88 354 LEU A C 1
ATOM 2781 O O . LEU A 1 354 ? 15.841 -13.666 -5.042 1.00 85.88 354 LEU A O 1
ATOM 2785 N N . TYR A 1 355 ? 15.730 -11.632 -4.118 1.00 79.81 355 TYR A N 1
ATOM 2786 C CA . TYR A 1 355 ? 16.997 -11.788 -3.395 1.00 79.81 355 TYR A CA 1
ATOM 2787 C C . TYR A 1 355 ? 16.918 -12.769 -2.204 1.00 79.81 355 TYR A C 1
ATOM 2789 O O . TYR A 1 355 ? 17.951 -13.237 -1.721 1.00 79.81 355 TYR A O 1
ATOM 2797 N N . SER A 1 356 ? 15.710 -13.152 -1.767 1.00 80.44 356 SER A N 1
ATOM 2798 C CA . SER A 1 356 ? 15.519 -14.240 -0.796 1.00 80.44 356 SER A CA 1
ATOM 2799 C C . SER A 1 356 ? 15.573 -15.648 -1.412 1.00 80.44 356 SER A C 1
ATOM 2801 O O . SER A 1 356 ? 15.606 -16.614 -0.646 1.00 80.44 356 SER A O 1
ATOM 2803 N N . ASP A 1 357 ? 15.571 -15.800 -2.745 1.00 82.69 357 ASP A N 1
ATOM 2804 C CA . ASP A 1 357 ? 15.676 -17.106 -3.415 1.00 82.69 357 ASP A CA 1
ATOM 2805 C C . ASP A 1 357 ? 17.051 -17.757 -3.114 1.00 82.69 357 ASP A C 1
ATOM 2807 O O . ASP A 1 357 ? 18.087 -17.101 -3.280 1.00 82.69 357 ASP A O 1
ATOM 2811 N N . PRO A 1 358 ? 17.114 -19.047 -2.712 1.00 81.44 358 PRO A N 1
ATOM 2812 C CA . PRO A 1 358 ? 18.381 -19.767 -2.554 1.00 81.44 358 PRO A CA 1
ATOM 2813 C C . PRO A 1 358 ? 19.324 -19.655 -3.764 1.00 81.44 358 PRO A C 1
ATOM 2815 O O . PRO A 1 358 ? 20.542 -19.624 -3.597 1.00 81.44 358 PRO A O 1
ATOM 2818 N N . LYS A 1 359 ? 18.779 -19.582 -4.985 1.00 81.81 359 LYS A N 1
ATOM 2819 C CA . LYS A 1 359 ? 19.539 -19.422 -6.232 1.00 81.81 359 LYS A CA 1
ATOM 2820 C C . LYS A 1 359 ? 20.242 -18.066 -6.316 1.00 81.81 359 LYS A C 1
ATOM 2822 O O . LYS A 1 359 ? 21.359 -18.014 -6.822 1.00 81.81 359 LYS A O 1
ATOM 2827 N N . ALA A 1 360 ? 19.622 -16.996 -5.808 1.00 76.31 360 ALA A N 1
ATOM 2828 C CA . ALA A 1 360 ? 20.228 -15.664 -5.756 1.00 76.31 360 ALA A CA 1
ATOM 2829 C C . ALA A 1 360 ? 21.471 -15.680 -4.858 1.00 76.31 360 ALA A C 1
ATOM 2831 O O . ALA A 1 360 ? 22.534 -15.186 -5.229 1.00 76.31 360 ALA A O 1
ATOM 2832 N N . GLN A 1 361 ? 21.342 -16.321 -3.693 1.00 73.19 361 GLN A N 1
ATOM 2833 C CA . GLN A 1 361 ? 22.407 -16.458 -2.696 1.00 73.19 361 GLN A CA 1
ATOM 2834 C C . GLN A 1 361 ? 23.536 -17.405 -3.144 1.00 73.19 361 GLN A C 1
ATOM 2836 O O . GLN A 1 361 ? 24.649 -17.317 -2.631 1.00 73.19 361 GLN A O 1
ATOM 2841 N N . ALA A 1 362 ? 23.263 -18.297 -4.101 1.00 74.94 362 ALA A N 1
ATOM 2842 C CA . ALA A 1 362 ? 24.241 -19.210 -4.692 1.00 74.94 362 ALA A CA 1
ATOM 2843 C C . ALA A 1 362 ? 24.996 -18.627 -5.907 1.00 74.94 362 ALA A C 1
ATOM 2845 O O . ALA A 1 362 ? 25.939 -19.260 -6.388 1.00 74.94 362 ALA A O 1
ATOM 2846 N N . HIS A 1 363 ? 24.597 -17.461 -6.427 1.00 72.31 363 HIS A N 1
ATOM 2847 C CA . HIS A 1 363 ? 25.241 -16.837 -7.585 1.00 72.31 363 HIS A CA 1
ATOM 2848 C C . HIS A 1 363 ? 26.520 -16.078 -7.189 1.00 72.31 363 HIS A C 1
ATOM 2850 O O . HIS A 1 363 ? 26.604 -15.529 -6.092 1.00 72.31 363 HIS A O 1
ATOM 2856 N N . THR A 1 364 ? 27.524 -16.025 -8.072 1.00 64.88 364 THR A N 1
ATOM 2857 C CA . THR A 1 364 ? 28.792 -15.312 -7.831 1.00 64.88 364 THR A CA 1
ATOM 2858 C C . THR A 1 364 ? 29.115 -14.335 -8.977 1.00 64.88 364 THR A C 1
ATOM 2860 O O . THR A 1 364 ? 29.192 -14.766 -10.126 1.00 64.88 364 THR A O 1
ATOM 2863 N N . PRO A 1 365 ? 29.344 -13.031 -8.703 1.00 62.50 365 PRO A N 1
ATOM 2864 C CA . PRO A 1 365 ? 29.242 -12.369 -7.399 1.00 62.50 365 PRO A CA 1
ATOM 2865 C C . PRO A 1 365 ? 27.815 -12.433 -6.839 1.00 62.50 365 PRO A C 1
ATOM 2867 O O . PRO A 1 365 ? 26.842 -12.333 -7.582 1.00 62.50 365 PRO A O 1
ATOM 2870 N N . THR A 1 366 ? 27.696 -12.614 -5.523 1.00 61.78 366 THR A N 1
ATOM 2871 C CA . THR A 1 366 ? 26.404 -12.508 -4.840 1.00 61.78 366 THR A CA 1
ATOM 2872 C C . THR A 1 366 ? 25.954 -11.050 -4.896 1.00 61.78 366 THR A C 1
ATOM 2874 O O . THR A 1 366 ? 26.732 -10.196 -4.448 1.00 61.78 366 THR A O 1
ATOM 2877 N N . PRO A 1 367 ? 24.725 -10.750 -5.349 1.00 63.00 367 PRO A N 1
ATOM 2878 C CA . PRO A 1 367 ? 24.129 -9.435 -5.165 1.00 63.00 367 PRO A CA 1
ATOM 2879 C C . PRO A 1 367 ? 24.271 -8.976 -3.717 1.00 63.00 367 PRO A C 1
ATOM 2881 O O . PRO A 1 367 ? 24.044 -9.765 -2.792 1.00 63.00 367 PRO A O 1
ATOM 2884 N N . ASN A 1 368 ? 24.630 -7.711 -3.486 1.00 66.19 368 ASN A N 1
ATOM 2885 C CA . ASN A 1 368 ? 24.777 -7.187 -2.125 1.00 66.19 368 ASN A CA 1
ATOM 2886 C C . ASN A 1 368 ? 23.402 -6.851 -1.520 1.00 66.19 368 ASN A C 1
ATOM 2888 O O . ASN A 1 368 ? 23.116 -5.707 -1.165 1.00 66.19 368 ASN A O 1
ATOM 2892 N N . MET A 1 369 ? 22.547 -7.877 -1.413 1.00 62.28 369 MET A N 1
ATOM 2893 C CA . MET A 1 369 ? 21.188 -7.812 -0.873 1.00 62.28 369 MET A CA 1
ATOM 2894 C C . MET A 1 369 ? 21.163 -7.068 0.458 1.00 62.28 369 MET A C 1
ATOM 2896 O O . MET A 1 369 ? 20.284 -6.245 0.664 1.00 62.28 369 MET A O 1
ATOM 2900 N N . THR A 1 370 ? 22.115 -7.329 1.358 1.00 63.59 370 THR A N 1
ATOM 2901 C CA . THR A 1 370 ? 22.132 -6.687 2.676 1.00 63.59 370 THR A CA 1
ATOM 2902 C C . THR A 1 370 ? 22.257 -5.171 2.553 1.00 63.59 370 THR A C 1
ATOM 2904 O O . THR A 1 370 ? 21.451 -4.472 3.157 1.00 63.59 370 THR A O 1
ATOM 2907 N N . ALA A 1 371 ? 23.194 -4.666 1.739 1.00 68.88 371 ALA A N 1
ATOM 2908 C CA . ALA A 1 371 ? 23.354 -3.228 1.521 1.00 68.88 371 ALA A CA 1
ATOM 2909 C C . ALA A 1 371 ? 22.195 -2.618 0.717 1.00 68.88 371 ALA A C 1
ATOM 2911 O O . ALA A 1 371 ? 21.753 -1.515 1.024 1.00 68.88 371 ALA A O 1
ATOM 2912 N N . LEU A 1 372 ? 21.669 -3.327 -0.286 1.00 69.12 372 LEU A N 1
ATOM 2913 C CA . LEU A 1 372 ? 20.535 -2.850 -1.081 1.00 69.12 372 LEU A CA 1
ATOM 2914 C C . LEU A 1 372 ? 19.274 -2.750 -0.202 1.00 69.12 372 LEU A C 1
ATOM 2916 O O . LEU A 1 372 ? 18.648 -1.698 -0.121 1.00 69.12 372 LEU A O 1
ATOM 2920 N N . VAL A 1 373 ? 18.940 -3.796 0.554 1.00 69.06 373 VAL A N 1
ATOM 2921 C CA . VAL A 1 373 ? 17.777 -3.809 1.455 1.00 69.06 373 VAL A CA 1
ATOM 2922 C C . VAL A 1 373 ? 17.935 -2.810 2.614 1.00 69.06 373 VAL A C 1
ATOM 2924 O O . VAL A 1 373 ? 16.959 -2.135 2.952 1.00 69.06 373 VAL A O 1
ATOM 2927 N N . SER A 1 374 ? 19.136 -2.643 3.188 1.00 68.12 374 SER A N 1
ATOM 2928 C CA . SER A 1 374 ? 19.357 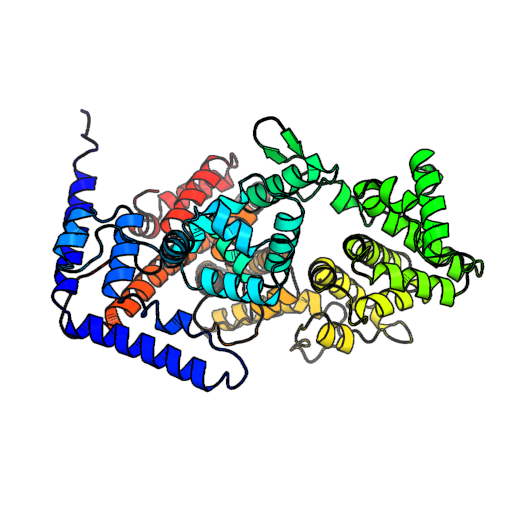-1.664 4.265 1.00 68.12 374 SER A CA 1
ATOM 2929 C C . SER A 1 374 ? 19.324 -0.218 3.776 1.00 68.12 374 SER A C 1
ATOM 2931 O O . SER A 1 374 ? 18.723 0.629 4.432 1.00 68.12 374 SER A O 1
ATOM 2933 N N . ASN A 1 375 ? 19.953 0.081 2.636 1.00 66.00 375 ASN A N 1
ATOM 2934 C CA . ASN A 1 375 ? 20.172 1.461 2.195 1.00 66.00 375 ASN A CA 1
ATOM 2935 C C . ASN A 1 375 ? 19.008 1.980 1.340 1.00 66.00 375 ASN A C 1
ATOM 2937 O O . ASN A 1 375 ? 18.609 3.132 1.483 1.00 66.00 375 ASN A O 1
ATOM 2941 N N . VAL A 1 376 ? 18.455 1.125 0.474 1.00 64.81 376 VAL A N 1
ATOM 2942 C CA . VAL A 1 376 ? 17.431 1.490 -0.519 1.00 64.81 376 VAL A CA 1
ATOM 2943 C C . VAL A 1 376 ? 16.023 1.275 0.038 1.00 64.81 376 VAL A C 1
ATOM 2945 O O . VAL A 1 376 ? 15.157 2.137 -0.095 1.00 64.81 376 VAL A O 1
ATOM 2948 N N . LEU A 1 377 ? 15.782 0.140 0.705 1.00 68.62 377 LEU A N 1
ATOM 2949 C CA . LEU A 1 377 ? 14.454 -0.203 1.237 1.00 68.62 377 LEU A CA 1
ATOM 2950 C C . LEU A 1 377 ? 14.261 0.195 2.712 1.00 68.62 377 LEU A C 1
ATOM 2952 O O . LEU A 1 377 ? 13.129 0.150 3.198 1.00 68.62 377 LEU A O 1
ATOM 2956 N N . LYS A 1 378 ? 15.340 0.590 3.409 1.00 71.69 378 LYS A N 1
ATOM 2957 C CA . LYS A 1 378 ? 15.378 0.965 4.839 1.00 71.69 378 LYS A CA 1
ATOM 2958 C C . LYS A 1 378 ? 14.823 -0.116 5.786 1.00 71.69 378 LYS A C 1
ATOM 2960 O O . LYS A 1 378 ? 14.351 0.195 6.878 1.00 71.69 378 LYS A O 1
ATOM 2965 N N . VAL A 1 379 ? 14.872 -1.391 5.385 1.00 69.50 379 VAL A N 1
ATOM 2966 C CA . VAL A 1 379 ? 14.349 -2.511 6.190 1.00 69.50 379 VAL A CA 1
ATOM 2967 C C . VAL A 1 379 ? 15.443 -3.014 7.146 1.00 69.50 379 VAL A C 1
ATOM 2969 O O . VAL A 1 379 ? 16.552 -3.303 6.688 1.00 69.50 379 VAL A O 1
ATOM 2972 N N . PRO A 1 380 ? 15.178 -3.150 8.461 1.00 68.00 380 PRO A N 1
ATOM 2973 C CA . PRO A 1 380 ? 16.180 -3.627 9.412 1.00 68.00 380 PRO A CA 1
ATOM 2974 C C . PRO A 1 380 ? 16.529 -5.111 9.169 1.00 68.00 380 PRO A C 1
ATOM 2976 O O . PRO A 1 380 ? 15.624 -5.911 8.919 1.00 68.00 380 PRO A O 1
ATOM 2979 N N . PRO A 1 381 ? 17.813 -5.511 9.277 1.00 69.25 381 PRO A N 1
ATOM 2980 C CA . PRO A 1 381 ? 18.264 -6.872 8.975 1.00 69.25 381 PRO A CA 1
ATOM 2981 C C . PRO A 1 381 ? 17.627 -7.924 9.897 1.00 69.25 381 PRO A C 1
ATOM 2983 O O . PRO A 1 381 ? 17.366 -7.610 11.065 1.00 69.25 381 PRO A O 1
ATOM 2986 N N . PRO A 1 382 ? 17.380 -9.160 9.408 1.00 68.44 382 PRO A N 1
ATOM 2987 C CA . PRO A 1 382 ? 16.666 -10.209 10.135 1.00 68.44 382 PRO A CA 1
ATOM 2988 C C . PRO A 1 382 ? 17.244 -10.465 11.530 1.00 68.44 382 PRO A C 1
ATOM 2990 O O . PRO A 1 382 ? 18.447 -10.635 11.706 1.00 68.44 382 PRO A O 1
ATOM 2993 N N . THR A 1 383 ? 16.359 -10.517 12.525 1.00 68.06 383 THR A N 1
ATOM 2994 C CA . THR A 1 383 ? 16.700 -10.691 13.951 1.00 68.06 383 THR A CA 1
ATOM 2995 C C . THR A 1 383 ? 17.232 -12.096 14.240 1.00 68.06 383 THR A C 1
ATOM 2997 O O . THR A 1 383 ? 17.921 -12.336 15.232 1.00 68.06 383 THR A O 1
ATOM 3000 N N . SER A 1 384 ? 16.884 -13.047 13.373 1.00 62.69 384 SER A N 1
ATOM 3001 C CA . SER A 1 384 ? 17.297 -14.444 13.464 1.00 62.69 384 SER A CA 1
ATOM 3002 C C . SER A 1 384 ? 18.761 -14.601 13.054 1.00 62.69 384 SER A C 1
ATOM 3004 O O . SER A 1 384 ? 19.142 -14.230 11.948 1.00 62.69 384 SER A O 1
ATOM 3006 N N . GLN A 1 385 ? 19.575 -15.230 13.908 1.00 56.84 385 GLN A N 1
ATOM 3007 C CA . GLN A 1 385 ? 21.007 -15.455 13.639 1.00 56.84 385 GLN A CA 1
ATOM 3008 C C . GLN A 1 385 ? 21.264 -16.313 12.379 1.00 56.84 385 GLN A C 1
ATOM 3010 O O . GLN A 1 385 ? 22.327 -16.206 11.766 1.00 56.84 385 GLN A O 1
ATOM 3015 N N . ASN A 1 386 ? 20.271 -17.087 11.925 1.00 54.91 386 ASN A N 1
ATOM 3016 C CA . ASN A 1 386 ? 20.288 -17.804 10.648 1.00 54.91 386 ASN A CA 1
ATOM 3017 C C . ASN A 1 386 ? 19.924 -16.898 9.452 1.00 54.91 386 ASN A C 1
ATOM 3019 O O . ASN A 1 386 ? 19.058 -17.223 8.647 1.00 54.91 386 ASN A O 1
ATOM 3023 N N . ILE A 1 387 ? 20.659 -15.795 9.266 1.00 59.28 387 ILE A N 1
ATOM 3024 C CA . ILE A 1 387 ? 20.584 -14.943 8.053 1.00 59.28 387 ILE A CA 1
ATOM 3025 C C . ILE A 1 387 ? 20.893 -15.758 6.771 1.00 59.28 387 ILE A C 1
ATOM 3027 O O . ILE A 1 387 ? 20.524 -15.372 5.667 1.00 59.28 387 ILE A O 1
ATOM 3031 N N . LYS A 1 388 ? 21.552 -16.915 6.928 1.00 61.50 388 LYS A N 1
ATOM 3032 C CA . LYS A 1 388 ? 21.889 -17.882 5.871 1.00 61.50 388 LYS A CA 1
ATOM 3033 C C . LYS A 1 388 ? 20.736 -18.804 5.446 1.00 61.50 388 LYS A C 1
ATOM 3035 O O . LYS A 1 388 ? 20.957 -19.647 4.583 1.00 61.50 388 LYS A O 1
ATOM 3040 N N . GLU A 1 389 ? 19.554 -18.718 6.057 1.00 66.38 389 GLU A N 1
ATOM 3041 C CA . GLU A 1 389 ? 18.382 -19.457 5.575 1.00 66.38 389 GLU A CA 1
ATOM 3042 C C . GLU A 1 389 ? 17.723 -18.707 4.401 1.00 66.38 389 GLU A C 1
ATOM 3044 O O . GLU A 1 389 ? 17.308 -17.553 4.557 1.00 66.38 389 GLU A O 1
ATOM 3049 N N . PRO A 1 390 ? 17.588 -19.331 3.217 1.00 63.88 390 PRO A N 1
ATOM 3050 C CA . PRO A 1 390 ? 16.839 -18.735 2.118 1.00 63.88 390 PRO A CA 1
ATOM 3051 C C . PRO A 1 390 ? 15.373 -18.516 2.508 1.00 63.88 390 PRO A C 1
ATOM 3053 O O . PRO A 1 390 ? 14.793 -19.296 3.262 1.00 63.88 390 PRO A O 1
ATOM 3056 N N . GLY A 1 391 ? 14.759 -17.444 2.011 1.00 70.44 391 GLY A N 1
ATOM 3057 C CA . GLY A 1 391 ? 13.404 -17.054 2.415 1.00 70.44 391 GLY A CA 1
ATOM 3058 C C . GLY A 1 391 ? 13.290 -16.377 3.791 1.00 70.44 391 GLY A C 1
ATOM 3059 O O . GLY A 1 391 ? 12.188 -15.944 4.131 1.00 70.44 391 GLY A O 1
ATOM 3060 N N . ALA A 1 392 ? 14.376 -16.228 4.569 1.00 74.88 392 ALA A N 1
ATOM 3061 C CA . ALA A 1 392 ? 14.326 -15.695 5.939 1.00 74.88 392 ALA A CA 1
ATOM 3062 C C . ALA A 1 392 ? 13.559 -14.364 6.067 1.00 74.88 392 ALA A C 1
ATOM 3064 O O . ALA A 1 392 ? 12.722 -14.239 6.956 1.00 74.88 392 ALA A O 1
ATOM 3065 N N . TRP A 1 393 ? 13.762 -13.405 5.156 1.00 77.44 393 TRP A N 1
ATOM 3066 C CA . TRP A 1 393 ? 13.041 -12.120 5.155 1.00 77.44 393 TRP A CA 1
ATOM 3067 C C . TRP A 1 393 ? 11.527 -12.269 4.931 1.00 77.44 393 TRP A C 1
ATOM 3069 O O . TRP A 1 393 ? 10.733 -11.641 5.626 1.00 77.44 393 TRP A O 1
ATOM 3079 N N . LEU A 1 394 ? 11.107 -13.124 3.990 1.00 80.62 394 LEU A N 1
ATOM 3080 C CA . LEU A 1 394 ? 9.685 -13.376 3.711 1.00 80.62 394 LEU A CA 1
ATOM 3081 C C . LEU A 1 394 ? 8.996 -14.170 4.829 1.00 80.62 394 LEU A C 1
ATOM 3083 O O . LEU A 1 394 ? 7.770 -14.138 4.958 1.00 80.62 394 LEU A O 1
ATOM 3087 N N . HIS A 1 395 ? 9.763 -14.926 5.613 1.00 85.88 395 HIS A N 1
ATOM 3088 C CA . HIS A 1 395 ? 9.253 -15.733 6.716 1.00 85.88 395 HIS A CA 1
ATOM 3089 C C . HIS A 1 395 ? 9.382 -15.048 8.082 1.00 85.88 395 HIS A C 1
ATOM 3091 O O . HIS A 1 395 ? 8.620 -15.404 8.982 1.00 85.88 395 HIS A O 1
ATOM 3097 N N . GLU A 1 396 ? 10.245 -14.036 8.246 1.00 88.38 396 GLU A N 1
ATOM 3098 C CA . GLU A 1 396 ? 10.429 -13.338 9.524 1.00 88.38 396 GLU A CA 1
ATOM 3099 C C . GLU A 1 396 ? 9.114 -12.773 10.091 1.00 88.38 396 GLU A C 1
ATOM 3101 O O . GLU A 1 396 ? 8.836 -13.085 11.247 1.00 88.38 396 GLU A O 1
ATOM 3106 N N . PRO A 1 397 ? 8.235 -12.071 9.342 1.00 91.81 397 PRO A N 1
ATOM 3107 C CA . PRO A 1 397 ? 6.961 -11.595 9.893 1.00 91.81 397 PRO A CA 1
ATOM 3108 C C . PRO A 1 397 ? 6.094 -12.728 10.460 1.00 91.81 397 PRO A C 1
ATOM 3110 O O . PRO A 1 397 ? 5.536 -12.610 11.549 1.00 91.81 397 PRO A O 1
ATOM 3113 N N . ARG A 1 398 ? 6.046 -13.881 9.776 1.00 94.31 398 ARG A N 1
ATOM 3114 C CA . ARG A 1 398 ? 5.323 -15.076 10.242 1.00 94.31 398 ARG A CA 1
ATOM 3115 C C . ARG A 1 398 ? 5.969 -15.685 11.492 1.00 94.31 398 ARG A C 1
ATOM 3117 O O . ARG A 1 398 ? 5.261 -16.132 12.391 1.00 94.31 398 ARG A O 1
ATOM 3124 N N . THR A 1 399 ? 7.297 -15.678 11.575 1.00 93.31 399 THR A N 1
ATOM 3125 C CA . THR A 1 399 ? 8.059 -16.129 12.750 1.00 93.31 399 THR A CA 1
ATOM 3126 C C . THR A 1 399 ? 7.898 -15.179 13.942 1.00 93.31 399 THR A C 1
ATOM 3128 O O . THR A 1 399 ? 7.737 -15.652 15.065 1.00 93.31 399 THR A O 1
ATOM 3131 N N . LEU A 1 400 ? 7.844 -13.862 13.720 1.00 93.19 400 LEU A N 1
ATOM 3132 C CA . LEU A 1 400 ? 7.567 -12.855 14.750 1.00 93.19 400 LEU A CA 1
ATOM 3133 C C . LEU A 1 400 ? 6.144 -13.005 15.309 1.00 93.19 400 LEU A C 1
ATOM 3135 O O . LEU A 1 400 ? 5.975 -13.041 16.526 1.00 93.19 400 LEU A O 1
ATOM 3139 N N . ILE A 1 401 ? 5.139 -13.196 14.444 1.00 96.06 401 ILE A N 1
ATOM 3140 C CA . ILE A 1 401 ? 3.755 -13.509 14.847 1.00 96.06 401 ILE A CA 1
ATOM 3141 C C . ILE A 1 401 ? 3.714 -14.778 15.716 1.00 96.06 401 ILE A C 1
ATOM 3143 O O . ILE A 1 401 ? 3.147 -14.759 16.808 1.00 96.06 401 ILE A O 1
ATOM 3147 N N . ARG A 1 402 ? 4.359 -15.869 15.276 1.00 96.12 402 ARG A N 1
ATOM 3148 C CA . ARG A 1 402 ? 4.461 -17.126 16.045 1.00 96.12 402 ARG A CA 1
ATOM 3149 C C . ARG A 1 402 ? 5.115 -16.932 17.404 1.00 96.12 402 ARG A C 1
ATOM 3151 O O . ARG A 1 402 ? 4.603 -17.430 18.402 1.00 96.12 402 ARG A O 1
ATOM 3158 N N . HIS A 1 403 ? 6.234 -16.215 17.447 1.00 95.25 403 HIS A N 1
ATOM 3159 C CA . HIS A 1 403 ? 6.958 -15.936 18.679 1.00 95.25 403 HIS A CA 1
ATOM 3160 C C . HIS A 1 403 ? 6.100 -15.119 19.655 1.00 95.25 403 HIS A C 1
ATOM 3162 O O . HIS A 1 403 ? 6.007 -15.469 20.829 1.00 95.25 403 HIS A O 1
ATOM 3168 N N . ALA A 1 404 ? 5.396 -14.092 19.172 1.00 95.25 404 ALA A N 1
ATOM 3169 C CA . ALA A 1 404 ? 4.503 -13.283 19.992 1.00 95.25 404 ALA A CA 1
ATOM 3170 C C . ALA A 1 404 ? 3.289 -14.084 20.514 1.00 95.25 404 ALA A C 1
ATOM 3172 O O . ALA A 1 404 ? 2.952 -13.982 21.695 1.00 95.25 404 ALA A O 1
ATOM 3173 N N . LEU A 1 405 ? 2.682 -14.947 19.688 1.00 96.00 405 LEU A N 1
ATOM 3174 C CA . LEU A 1 405 ? 1.635 -15.886 20.119 1.00 96.00 405 LEU A CA 1
ATOM 3175 C C . LEU A 1 405 ? 2.159 -16.892 21.163 1.00 96.00 405 LEU A C 1
ATOM 3177 O O . LEU A 1 405 ? 1.482 -17.157 22.158 1.00 96.00 405 LEU A O 1
ATOM 3181 N N . ALA A 1 406 ? 3.382 -17.405 20.994 1.00 95.69 406 ALA A N 1
ATOM 3182 C CA . ALA A 1 406 ? 4.021 -18.302 21.956 1.00 95.69 406 ALA A CA 1
ATOM 3183 C C . ALA A 1 406 ? 4.320 -17.599 23.295 1.00 95.69 406 ALA A C 1
ATOM 3185 O O . ALA A 1 406 ? 4.034 -18.161 24.355 1.00 95.69 406 ALA A O 1
ATOM 3186 N N . LEU A 1 407 ? 4.793 -16.346 23.274 1.00 92.50 407 LEU A N 1
ATOM 3187 C CA . LEU A 1 407 ? 4.923 -15.515 24.477 1.00 92.50 407 LEU A CA 1
ATOM 3188 C C . LEU A 1 407 ? 3.571 -15.380 25.193 1.00 92.50 407 LEU A C 1
ATOM 3190 O O . LEU A 1 407 ? 3.487 -15.727 26.375 1.00 92.50 407 LEU A O 1
ATOM 3194 N N . ALA A 1 408 ? 2.513 -14.997 24.470 1.00 92.19 408 ALA A N 1
ATOM 3195 C CA . ALA A 1 408 ? 1.160 -14.886 25.017 1.00 92.19 408 ALA A CA 1
ATOM 3196 C C . ALA A 1 408 ? 0.650 -16.208 25.625 1.00 92.19 408 ALA A C 1
ATOM 3198 O O . ALA A 1 408 ? 0.018 -16.190 26.681 1.00 92.19 408 ALA A O 1
ATOM 3199 N N . SER A 1 409 ? 0.973 -17.361 25.022 1.00 94.06 409 SER A N 1
ATOM 3200 C CA . SER A 1 409 ? 0.573 -18.682 25.542 1.00 94.06 409 SER A CA 1
ATOM 3201 C C . SER A 1 409 ? 1.284 -19.063 26.844 1.00 94.06 409 SER A C 1
ATOM 3203 O O . SER A 1 409 ? 0.733 -19.796 27.659 1.00 94.06 409 SER A O 1
ATOM 3205 N N . THR A 1 410 ? 2.466 -18.489 27.093 1.00 95.56 410 THR A N 1
ATOM 3206 C CA . THR A 1 410 ? 3.184 -18.596 28.377 1.00 95.56 410 THR A CA 1
ATOM 3207 C C . THR A 1 410 ? 2.814 -17.491 29.377 1.00 95.56 410 THR A C 1
ATOM 3209 O O . THR A 1 410 ? 3.496 -17.326 30.386 1.00 95.56 410 THR A O 1
ATOM 3212 N N . GLY A 1 411 ? 1.763 -16.707 29.105 1.00 88.44 411 GLY A N 1
ATOM 3213 C CA . GLY A 1 411 ? 1.320 -15.594 29.954 1.00 88.44 411 GLY A CA 1
ATOM 3214 C C . GLY A 1 411 ? 2.234 -14.363 29.925 1.00 88.44 411 GLY A C 1
ATOM 3215 O O . GLY A 1 411 ? 2.050 -13.450 30.729 1.00 88.44 411 GLY A O 1
ATOM 3216 N N . LYS A 1 412 ? 3.216 -14.318 29.018 1.00 90.06 412 LYS A N 1
ATOM 3217 C CA . LYS A 1 412 ? 4.112 -13.170 28.827 1.00 90.06 412 LYS A CA 1
ATOM 3218 C C . LYS A 1 412 ? 3.463 -12.143 27.901 1.00 90.06 412 LYS A C 1
ATOM 3220 O O . LYS A 1 412 ? 2.623 -12.487 27.070 1.00 90.06 412 LYS A O 1
ATOM 3225 N N . VAL A 1 413 ? 3.885 -10.885 28.012 1.00 84.00 413 VAL A N 1
ATOM 3226 C CA . VAL A 1 413 ? 3.443 -9.823 27.096 1.00 84.00 413 VAL A CA 1
ATOM 3227 C C . VAL A 1 413 ? 3.910 -10.165 25.670 1.00 84.00 413 VAL A C 1
ATOM 3229 O O . VAL A 1 413 ? 5.111 -10.368 25.477 1.00 84.00 413 VAL A O 1
ATOM 3232 N N . PRO A 1 414 ? 3.008 -10.252 24.674 1.00 89.44 414 PRO A N 1
ATOM 3233 C CA . PRO A 1 414 ? 3.402 -10.450 23.286 1.00 89.44 414 PRO A CA 1
ATOM 3234 C C . PRO A 1 414 ? 4.072 -9.181 22.751 1.00 89.44 414 PRO A C 1
ATOM 3236 O O . PRO A 1 414 ? 3.473 -8.108 22.765 1.00 89.44 414 PRO A O 1
ATOM 3239 N N . THR A 1 415 ? 5.298 -9.305 22.249 1.00 86.00 415 THR A N 1
ATOM 3240 C CA . THR A 1 415 ? 6.005 -8.224 21.553 1.00 86.00 415 THR A CA 1
ATOM 3241 C C . THR A 1 415 ? 6.103 -8.542 20.063 1.00 86.00 415 THR A C 1
ATOM 3243 O O . THR A 1 415 ? 6.554 -9.618 19.673 1.00 86.00 415 THR A O 1
ATOM 3246 N N . ILE A 1 416 ? 5.657 -7.606 19.224 1.00 90.12 416 ILE A N 1
ATOM 3247 C CA . ILE A 1 416 ? 5.730 -7.696 17.763 1.00 90.12 416 ILE A CA 1
ATOM 3248 C C . ILE A 1 416 ? 5.996 -6.306 17.183 1.00 90.12 416 ILE A C 1
ATOM 3250 O O . ILE A 1 416 ? 5.295 -5.348 17.498 1.00 90.12 416 ILE A O 1
ATOM 3254 N N . ASP A 1 417 ? 7.015 -6.202 16.334 1.00 88.62 417 ASP A N 1
ATOM 3255 C CA . ASP A 1 417 ? 7.304 -4.989 15.573 1.00 88.62 417 ASP A CA 1
ATOM 3256 C C . ASP A 1 417 ? 6.475 -5.005 14.280 1.00 88.62 417 ASP A C 1
ATOM 3258 O O . ASP A 1 417 ? 6.793 -5.700 13.310 1.00 88.62 417 ASP A O 1
ATOM 3262 N N . ILE A 1 418 ? 5.360 -4.275 14.301 1.00 88.50 418 ILE A N 1
ATOM 3263 C CA . ILE A 1 418 ? 4.410 -4.214 13.186 1.00 88.50 418 ILE A CA 1
ATOM 3264 C C . ILE A 1 418 ? 5.005 -3.431 12.005 1.00 88.50 418 ILE A C 1
ATOM 3266 O O . ILE A 1 418 ? 4.841 -3.852 10.861 1.00 88.50 418 ILE A O 1
ATOM 3270 N N . SER A 1 419 ? 5.751 -2.348 12.257 1.00 84.94 419 SER A N 1
ATOM 3271 C CA . SER A 1 419 ? 6.387 -1.538 11.203 1.00 84.94 419 SER A CA 1
ATOM 3272 C C . SER A 1 419 ? 7.432 -2.362 10.432 1.00 84.94 419 SER A C 1
ATOM 3274 O O . SER A 1 419 ? 7.457 -2.386 9.198 1.00 84.94 419 SER A O 1
ATOM 3276 N N . ARG A 1 420 ? 8.215 -3.184 11.141 1.00 85.56 420 ARG A N 1
ATOM 3277 C CA . ARG A 1 420 ? 9.091 -4.204 10.546 1.00 85.56 420 ARG A CA 1
ATOM 3278 C C . ARG A 1 420 ? 8.329 -5.255 9.737 1.00 85.56 420 ARG A C 1
ATOM 3280 O O . ARG A 1 420 ? 8.720 -5.562 8.614 1.00 85.56 420 ARG A O 1
ATOM 3287 N N . CYS A 1 421 ? 7.225 -5.791 10.260 1.00 87.88 421 CYS A N 1
ATOM 3288 C CA . CYS A 1 421 ? 6.434 -6.786 9.527 1.00 87.88 421 CYS A CA 1
ATOM 3289 C C . CYS A 1 421 ? 5.860 -6.228 8.210 1.00 87.88 421 CYS A C 1
ATOM 3291 O O . CYS A 1 421 ? 5.871 -6.919 7.187 1.00 87.88 421 CYS A O 1
ATOM 3293 N N . LEU A 1 422 ? 5.403 -4.972 8.222 1.00 82.62 422 LEU A N 1
ATOM 3294 C CA . LEU A 1 422 ? 4.807 -4.289 7.069 1.00 82.62 422 LEU A CA 1
ATOM 3295 C C . LEU A 1 422 ? 5.839 -3.710 6.089 1.00 82.62 422 LEU A C 1
ATOM 3297 O O . LEU A 1 422 ? 5.559 -3.578 4.899 1.00 82.62 422 LEU A O 1
ATOM 3301 N N . SER A 1 423 ? 7.062 -3.420 6.540 1.00 79.12 423 SER A N 1
ATOM 3302 C CA . SER A 1 423 ? 8.161 -3.101 5.621 1.00 79.12 423 SER A CA 1
ATOM 3303 C C . SER A 1 423 ? 8.647 -4.334 4.844 1.00 79.12 423 SER A C 1
ATOM 3305 O O . SER A 1 423 ? 9.120 -4.178 3.721 1.00 79.12 423 SER A O 1
ATOM 3307 N N . MET A 1 424 ? 8.446 -5.549 5.369 1.00 81.38 424 MET A N 1
ATOM 3308 C CA . MET A 1 424 ? 8.775 -6.817 4.693 1.00 81.38 424 MET A CA 1
ATOM 3309 C C . MET A 1 424 ? 7.625 -7.405 3.855 1.00 81.38 424 MET A C 1
ATOM 3311 O O . MET A 1 424 ? 7.879 -8.094 2.867 1.00 81.38 424 MET A O 1
ATOM 3315 N N . THR A 1 425 ? 6.361 -7.159 4.222 1.00 82.44 425 THR A N 1
ATOM 3316 C CA . THR A 1 425 ? 5.174 -7.753 3.570 1.00 82.44 425 THR A CA 1
ATOM 3317 C C . THR A 1 425 ? 4.027 -6.755 3.435 1.00 82.44 425 THR A C 1
ATOM 3319 O O . THR A 1 425 ? 3.827 -5.923 4.311 1.00 82.44 425 THR A O 1
ATOM 3322 N N . ASN A 1 426 ? 3.222 -6.838 2.367 1.00 80.88 426 ASN A N 1
ATOM 3323 C CA . ASN A 1 426 ? 2.021 -6.002 2.268 1.00 80.88 426 ASN A CA 1
ATOM 3324 C C . ASN A 1 426 ? 1.014 -6.352 3.378 1.00 80.88 426 ASN A C 1
ATOM 3326 O O . ASN A 1 426 ? 0.945 -7.491 3.844 1.00 80.88 426 ASN A O 1
ATOM 3330 N N . VAL A 1 427 ? 0.176 -5.374 3.731 1.00 81.69 427 VAL A N 1
ATOM 3331 C CA . VAL A 1 427 ? -0.845 -5.478 4.787 1.00 81.69 427 VAL A CA 1
ATOM 3332 C C . VAL A 1 427 ? -1.744 -6.715 4.625 1.00 81.69 427 VAL A C 1
ATOM 3334 O O . VAL A 1 427 ? -2.083 -7.352 5.620 1.00 81.69 427 VAL A O 1
ATOM 3337 N N . ARG A 1 428 ? -2.086 -7.122 3.392 1.00 84.19 428 ARG A N 1
ATOM 3338 C CA . ARG A 1 428 ? -2.902 -8.323 3.148 1.00 84.19 428 ARG A CA 1
ATOM 3339 C C . ARG A 1 428 ? -2.135 -9.611 3.454 1.00 84.19 428 ARG A C 1
ATOM 3341 O O . ARG A 1 428 ? -2.657 -10.440 4.187 1.00 84.19 428 ARG A O 1
ATOM 3348 N N . THR A 1 429 ? -0.900 -9.761 2.974 1.00 83.62 429 THR A N 1
ATOM 3349 C CA . THR A 1 429 ? -0.032 -10.907 3.307 1.00 83.62 429 THR A CA 1
ATOM 3350 C C . THR A 1 429 ? 0.250 -10.979 4.812 1.00 83.62 429 THR A C 1
ATOM 3352 O O . THR A 1 429 ? 0.251 -12.069 5.382 1.00 83.62 429 THR A O 1
ATOM 3355 N N . PHE A 1 430 ? 0.420 -9.834 5.478 1.00 88.81 430 PHE A N 1
ATOM 3356 C CA . PHE A 1 430 ? 0.546 -9.756 6.935 1.00 88.81 430 PHE A CA 1
ATOM 3357 C C . PHE A 1 430 ? -0.727 -10.237 7.656 1.00 88.81 430 PHE A C 1
ATOM 3359 O O . PHE A 1 430 ? -0.643 -11.038 8.593 1.00 88.81 430 PHE A O 1
ATOM 3366 N N . PHE A 1 431 ? -1.914 -9.825 7.194 1.00 92.38 431 PHE A N 1
ATOM 3367 C CA . PHE A 1 431 ? -3.185 -10.343 7.706 1.00 92.38 431 PHE A CA 1
ATOM 3368 C C . PHE A 1 431 ? -3.372 -11.838 7.408 1.00 92.38 431 PHE A C 1
ATOM 3370 O O . PHE A 1 431 ? -3.817 -12.557 8.295 1.00 92.38 431 PHE A O 1
ATOM 3377 N N . ASP A 1 432 ? -2.971 -12.336 6.234 1.00 93.12 432 ASP A N 1
ATOM 3378 C CA . ASP A 1 432 ? -3.013 -13.765 5.889 1.00 93.12 432 ASP A CA 1
ATOM 3379 C C . ASP A 1 432 ? -2.077 -14.607 6.769 1.00 93.12 432 ASP A C 1
ATOM 3381 O O . ASP A 1 432 ? -2.452 -15.699 7.201 1.00 93.12 432 ASP A O 1
ATOM 3385 N N . PHE A 1 433 ? -0.874 -14.113 7.082 1.00 95.44 433 PHE A N 1
ATOM 3386 C CA . PHE A 1 433 ? 0.016 -14.759 8.049 1.00 95.44 433 PHE A CA 1
ATOM 3387 C C . PHE A 1 433 ? -0.598 -14.749 9.449 1.00 95.44 433 PHE A C 1
ATOM 3389 O O . PHE A 1 433 ? -0.694 -15.803 10.076 1.00 95.44 433 PHE A O 1
ATOM 3396 N N . THR A 1 434 ? -1.072 -13.595 9.922 1.00 96.69 434 THR A N 1
ATOM 3397 C CA . THR A 1 434 ? -1.650 -13.481 11.267 1.00 96.69 434 THR A CA 1
ATOM 3398 C C . THR A 1 434 ? -2.899 -14.343 11.414 1.00 96.69 434 THR A C 1
ATOM 3400 O O . THR A 1 434 ? -3.018 -15.083 12.387 1.00 96.69 434 THR A O 1
ATOM 3403 N N . TRP A 1 435 ? -3.805 -14.319 10.435 1.00 97.81 435 TRP A N 1
ATOM 3404 C CA . TRP A 1 435 ? -5.013 -15.140 10.437 1.00 97.81 435 TRP A CA 1
ATOM 3405 C C . TRP A 1 435 ? -4.686 -16.634 10.504 1.00 97.81 435 TRP A C 1
ATOM 3407 O O . TRP A 1 435 ? -5.265 -17.342 11.323 1.00 97.81 435 TRP A O 1
ATOM 3417 N N . ARG A 1 436 ? -3.726 -17.119 9.703 1.00 97.56 436 ARG A N 1
ATOM 3418 C CA . ARG A 1 436 ? -3.335 -18.540 9.695 1.00 97.56 436 ARG A CA 1
ATOM 3419 C C . ARG A 1 436 ? -2.728 -18.994 11.022 1.00 97.56 436 ARG A C 1
ATOM 3421 O O . ARG A 1 436 ? -3.078 -20.067 11.503 1.00 97.56 436 ARG A O 1
ATOM 3428 N N . GLU A 1 437 ? -1.849 -18.194 11.624 1.00 97.81 437 GLU A N 1
ATOM 3429 C CA . GLU A 1 437 ? -1.225 -18.557 12.905 1.00 97.81 437 GLU A CA 1
ATOM 3430 C C . GLU A 1 437 ? -2.197 -18.408 14.090 1.00 97.81 437 GLU A C 1
ATOM 3432 O O . GLU A 1 437 ? -2.171 -19.229 15.005 1.00 97.81 437 GLU A O 1
ATOM 3437 N N . MET A 1 438 ? -3.122 -17.439 14.048 1.00 97.75 438 MET A N 1
ATOM 3438 C CA . MET A 1 438 ? -4.226 -17.359 15.013 1.00 97.75 438 MET A CA 1
ATOM 3439 C C . MET A 1 438 ? -5.215 -18.517 14.861 1.00 97.75 438 MET A C 1
ATOM 3441 O O . MET A 1 438 ? -5.675 -19.042 15.866 1.00 97.75 438 MET A O 1
ATOM 3445 N N . LEU A 1 439 ? -5.536 -18.954 13.640 1.00 97.69 439 LEU A N 1
ATOM 3446 C CA . LEU A 1 439 ? -6.433 -20.093 13.429 1.00 97.69 439 LEU A CA 1
ATOM 3447 C C . LEU A 1 439 ? -5.806 -21.397 13.952 1.00 97.69 439 LEU A C 1
ATOM 3449 O O . LEU A 1 439 ? -6.477 -22.151 14.648 1.00 97.69 439 LEU A O 1
ATOM 3453 N N . ALA A 1 440 ? -4.505 -21.608 13.722 1.00 97.44 440 ALA A N 1
ATOM 3454 C CA . ALA A 1 440 ? -3.765 -22.734 14.297 1.00 97.44 440 ALA A CA 1
ATOM 3455 C C . ALA A 1 440 ? -3.707 -22.687 15.839 1.00 97.44 440 ALA A C 1
ATOM 3457 O O . ALA A 1 440 ? -3.851 -23.712 16.502 1.00 97.44 440 ALA A O 1
ATOM 3458 N N . ALA A 1 441 ? -3.540 -21.502 16.435 1.00 96.75 441 ALA A N 1
ATOM 3459 C CA . ALA A 1 441 ? -3.600 -21.342 17.888 1.00 96.75 441 ALA A CA 1
ATOM 3460 C C . ALA A 1 441 ? -5.029 -21.507 18.451 1.00 96.75 441 ALA A C 1
ATOM 3462 O O . ALA A 1 441 ? -5.193 -22.006 19.563 1.00 96.75 441 ALA A O 1
ATOM 3463 N N . ALA A 1 442 ? -6.062 -21.126 17.695 1.00 97.06 442 ALA A N 1
ATOM 3464 C CA . ALA A 1 442 ? -7.470 -21.276 18.059 1.00 97.06 442 ALA A CA 1
ATOM 3465 C C . ALA A 1 442 ? -7.955 -22.734 18.023 1.00 97.06 442 ALA A C 1
ATOM 3467 O O . ALA A 1 442 ? -8.738 -23.114 18.891 1.00 97.06 442 ALA A O 1
ATOM 3468 N N . ASP A 1 443 ? -7.462 -23.538 17.076 1.00 96.44 443 ASP A N 1
ATOM 3469 C CA . ASP A 1 443 ? -7.707 -24.987 16.989 1.00 96.44 443 ASP A CA 1
ATOM 3470 C C . ASP A 1 443 ? -7.190 -25.728 18.238 1.00 96.44 443 ASP A C 1
ATOM 3472 O O . ASP A 1 443 ? -7.893 -26.539 18.836 1.00 96.44 443 ASP A O 1
ATOM 3476 N N . MET A 1 444 ? -6.033 -25.308 18.768 1.00 96.19 444 MET A N 1
ATOM 3477 C CA . MET A 1 444 ? -5.519 -25.728 20.084 1.00 96.19 444 MET A CA 1
ATOM 3478 C C . MET A 1 444 ? -6.299 -25.131 21.285 1.00 96.19 444 MET A C 1
ATOM 3480 O O . MET A 1 444 ? -5.781 -25.056 22.400 1.00 96.19 444 MET A O 1
ATOM 3484 N N . GLY A 1 445 ? -7.532 -24.655 21.079 1.00 93.75 445 GLY A N 1
ATOM 3485 C CA . GLY A 1 445 ? -8.393 -24.019 22.085 1.00 93.75 445 GLY A CA 1
ATOM 3486 C C . GLY A 1 445 ? -8.070 -22.548 22.390 1.00 93.75 445 GLY A C 1
ATOM 3487 O O . GLY A 1 445 ? -8.776 -21.903 23.167 1.00 93.75 445 GLY A O 1
ATOM 3488 N N . GLY A 1 446 ? -7.036 -21.971 21.773 1.00 95.50 446 GLY A N 1
ATOM 3489 C CA . GLY A 1 446 ? -6.493 -20.642 22.076 1.00 95.50 446 GLY A CA 1
ATOM 3490 C C . GLY A 1 446 ? -7.301 -19.441 21.568 1.00 95.50 446 GLY A C 1
ATOM 3491 O O . GLY A 1 446 ? -6.717 -18.378 21.360 1.00 95.50 446 GLY A O 1
ATOM 3492 N N . ILE A 1 447 ? -8.620 -19.554 21.371 1.00 96.69 447 ILE A N 1
ATOM 3493 C CA . ILE A 1 447 ? -9.472 -18.465 20.837 1.00 96.69 447 ILE A CA 1
ATOM 3494 C C . ILE A 1 447 ? -9.333 -17.180 21.675 1.00 96.69 447 ILE A C 1
ATOM 3496 O O . ILE A 1 447 ? -9.170 -16.092 21.126 1.00 96.69 447 ILE A O 1
ATOM 3500 N N . GLU A 1 448 ? -9.336 -17.299 23.006 1.00 95.56 448 GLU A N 1
ATOM 3501 C CA . GLU A 1 448 ? -9.187 -16.167 23.936 1.00 95.56 448 GLU A CA 1
ATOM 3502 C C . GLU A 1 448 ? -7.798 -15.507 23.856 1.00 95.56 448 GLU A C 1
ATOM 3504 O O . GLU A 1 448 ? -7.673 -14.288 23.988 1.00 95.56 448 GLU A O 1
ATOM 3509 N N . LEU A 1 449 ? -6.751 -16.291 23.583 1.00 95.50 449 LEU A N 1
ATOM 3510 C CA . LEU A 1 449 ? -5.398 -15.786 23.345 1.00 95.50 449 LEU A CA 1
ATOM 3511 C C . LEU A 1 449 ? -5.329 -15.022 22.020 1.00 95.50 449 LEU A C 1
ATOM 3513 O O . LEU A 1 449 ? -4.815 -13.905 21.984 1.00 95.50 449 LEU A O 1
ATOM 3517 N N . CYS A 1 450 ? -5.906 -15.580 20.955 1.00 96.94 450 CYS A N 1
ATOM 3518 C CA . CYS A 1 450 ? -5.932 -14.953 19.634 1.00 96.94 450 CYS A CA 1
ATOM 3519 C C . CYS A 1 450 ? -6.737 -13.651 19.653 1.00 96.94 450 CYS A C 1
ATOM 3521 O O . CYS A 1 450 ? -6.301 -12.646 19.096 1.00 96.94 450 CYS A O 1
ATOM 3523 N N . ARG A 1 451 ? -7.862 -13.632 20.381 1.00 95.50 451 ARG A N 1
ATOM 3524 C CA . ARG A 1 451 ? -8.657 -12.429 20.646 1.00 95.50 451 ARG A CA 1
ATOM 3525 C C . ARG A 1 451 ? -7.807 -11.320 21.271 1.00 95.50 451 ARG A C 1
ATOM 3527 O O . ARG A 1 451 ? -7.806 -10.198 20.764 1.00 95.50 451 ARG A O 1
ATOM 3534 N N . ARG A 1 452 ? -7.080 -11.617 22.356 1.00 90.19 452 ARG A N 1
ATOM 3535 C CA . ARG A 1 452 ? -6.210 -10.644 23.045 1.00 90.19 452 ARG A CA 1
ATOM 3536 C C . ARG A 1 452 ? -5.074 -10.163 22.141 1.00 90.19 452 ARG A C 1
ATOM 3538 O O . ARG A 1 452 ? -4.855 -8.960 22.045 1.00 90.19 452 ARG A O 1
ATOM 3545 N N . PHE A 1 453 ? -4.406 -11.081 21.444 1.00 93.44 453 PHE A N 1
ATOM 3546 C CA . PHE A 1 453 ? -3.311 -10.770 20.526 1.00 93.44 453 PHE A CA 1
ATOM 3547 C C . PHE A 1 453 ? -3.757 -9.843 19.383 1.00 93.44 453 PHE A C 1
ATOM 3549 O O . PHE A 1 453 ? -3.187 -8.769 19.204 1.00 93.44 453 PHE A O 1
ATOM 3556 N N . ALA A 1 454 ? -4.839 -10.192 18.679 1.00 94.19 454 ALA A N 1
ATOM 3557 C CA . ALA A 1 454 ? -5.402 -9.364 17.612 1.00 94.19 454 ALA A CA 1
ATOM 3558 C C . ALA A 1 454 ? -5.885 -7.993 18.112 1.00 94.19 454 ALA A C 1
ATOM 3560 O O . ALA A 1 454 ? -5.781 -7.007 17.390 1.00 94.19 454 ALA A O 1
ATOM 3561 N N . THR A 1 455 ? -6.383 -7.913 19.351 1.00 90.19 455 THR A N 1
ATOM 3562 C CA . THR A 1 455 ? -6.777 -6.636 19.968 1.00 90.19 455 THR A CA 1
ATOM 3563 C C . THR A 1 455 ? -5.571 -5.710 20.118 1.00 90.19 455 THR A C 1
ATOM 3565 O O . THR A 1 455 ? -5.617 -4.582 19.643 1.00 90.19 455 THR A O 1
ATOM 3568 N N . ILE A 1 456 ? -4.475 -6.200 20.709 1.00 86.50 456 ILE A N 1
ATOM 3569 C CA . ILE A 1 456 ? -3.236 -5.425 20.909 1.00 86.50 456 ILE A CA 1
ATOM 3570 C C . ILE A 1 456 ? -2.606 -5.012 19.568 1.00 86.50 456 ILE A C 1
ATOM 3572 O O . ILE A 1 456 ? -2.019 -3.942 19.473 1.00 86.50 456 ILE A O 1
ATOM 3576 N N . MET A 1 457 ? -2.732 -5.846 18.534 1.00 89.94 457 MET A N 1
ATOM 3577 C CA . MET A 1 457 ? -2.089 -5.630 17.236 1.00 89.94 457 MET A CA 1
ATOM 3578 C C . MET A 1 457 ? -2.909 -4.766 16.258 1.00 89.94 457 MET A C 1
ATOM 3580 O O . MET A 1 457 ? -2.319 -4.030 15.475 1.00 89.94 457 MET A O 1
ATOM 3584 N N . PHE A 1 458 ? -4.246 -4.846 16.263 1.00 87.31 458 PHE A N 1
ATOM 3585 C CA . PHE A 1 458 ? -5.091 -4.076 15.335 1.00 87.31 458 PHE A CA 1
ATOM 3586 C C . PHE A 1 458 ? -5.620 -2.765 15.920 1.00 87.31 458 PHE A C 1
ATOM 3588 O O . PHE A 1 458 ? -5.776 -1.800 15.176 1.00 87.31 458 PHE A O 1
ATOM 3595 N N . ALA A 1 459 ? -5.935 -2.726 17.219 1.00 73.56 459 ALA A N 1
ATOM 3596 C CA . ALA A 1 459 ? -6.638 -1.599 17.826 1.00 73.56 459 ALA A CA 1
ATOM 3597 C C . ALA A 1 459 ? -5.816 -0.335 18.189 1.00 73.56 459 ALA A C 1
ATOM 3599 O O . ALA A 1 459 ? -6.472 0.678 18.436 1.00 73.56 459 ALA A O 1
ATOM 3600 N N . PRO A 1 460 ? -4.461 -0.300 18.236 1.00 65.56 460 PRO A N 1
ATOM 3601 C CA . PRO A 1 460 ? -3.750 0.965 18.414 1.00 65.56 460 PRO A CA 1
ATOM 3602 C C . PRO A 1 460 ? -3.787 1.774 17.109 1.00 65.56 460 PRO A C 1
ATOM 3604 O O . PRO A 1 460 ? -2.973 1.582 16.210 1.00 65.56 460 PRO A O 1
ATOM 3607 N N . THR A 1 461 ? -4.755 2.683 17.005 1.00 57.16 461 THR A N 1
ATOM 3608 C CA . THR A 1 461 ? -4.815 3.691 15.939 1.00 57.16 461 THR A CA 1
ATOM 3609 C C . THR A 1 461 ? -3.723 4.738 16.151 1.00 57.16 461 THR A C 1
ATOM 3611 O O . THR A 1 461 ? -3.652 5.338 17.222 1.00 57.16 461 THR A O 1
ATOM 3614 N N . SER A 1 462 ? -2.892 4.933 15.129 1.00 51.41 462 SER A N 1
ATOM 3615 C CA . SER A 1 462 ? -1.631 5.682 15.107 1.00 51.41 462 SER A CA 1
ATOM 3616 C C . SER A 1 462 ? -1.621 7.007 15.891 1.00 51.41 462 SER A C 1
ATOM 3618 O O . SER A 1 462 ? -2.398 7.919 15.622 1.00 51.41 462 SER A O 1
ATOM 3620 N N . GLY A 1 463 ? -0.686 7.109 16.843 1.00 48.81 463 GLY A N 1
ATOM 3621 C CA . GLY A 1 463 ? -0.462 8.258 17.731 1.00 48.81 463 GLY A CA 1
ATOM 3622 C C . GLY A 1 463 ? -0.030 7.766 19.116 1.00 48.81 463 GLY A C 1
ATOM 3623 O O . GLY A 1 463 ? -0.825 7.175 19.835 1.00 48.81 463 GLY A O 1
ATOM 3624 N N . THR A 1 464 ? 1.245 7.890 19.494 1.00 40.94 464 THR A N 1
ATOM 3625 C CA . THR A 1 464 ? 1.708 9.071 20.252 1.00 40.94 464 THR A CA 1
ATOM 3626 C C . THR A 1 464 ? 3.107 9.602 19.889 1.00 40.94 464 THR A C 1
ATOM 3628 O O . THR A 1 464 ? 3.522 10.591 20.485 1.00 40.94 464 THR A O 1
ATOM 3631 N N . SER A 1 465 ? 3.845 9.017 18.935 1.00 39.44 465 SER A N 1
ATOM 3632 C CA . SER A 1 465 ? 5.228 9.432 18.608 1.00 39.44 465 SER A CA 1
ATOM 3633 C C . SER A 1 465 ? 5.399 9.970 17.178 1.00 39.44 465 SER A C 1
ATOM 3635 O O . SER A 1 465 ? 6.061 9.352 16.348 1.00 39.44 465 SER A O 1
ATOM 3637 N N . MET A 1 466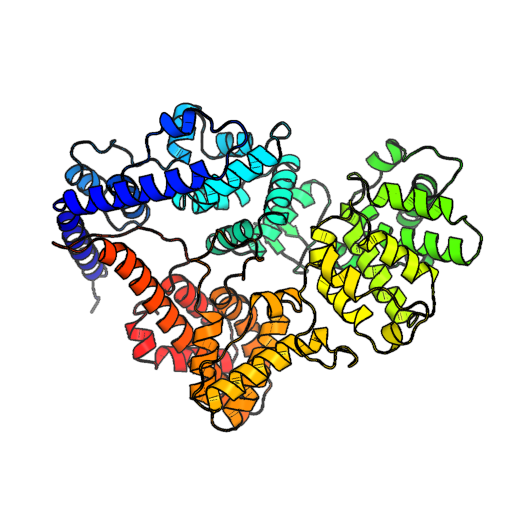 ? 4.857 11.161 16.890 1.00 43.59 466 MET A N 1
ATOM 3638 C CA . MET A 1 466 ? 5.141 11.866 15.620 1.00 43.59 466 MET A CA 1
ATOM 3639 C C . MET A 1 466 ? 6.618 12.285 15.466 1.00 43.59 466 MET A C 1
ATOM 3641 O O . MET A 1 466 ? 7.050 12.592 14.362 1.00 43.59 466 MET A O 1
ATOM 3645 N N . GLU A 1 467 ? 7.398 12.292 16.551 1.00 42.97 467 GLU A N 1
ATOM 3646 C CA . GLU A 1 467 ? 8.815 12.692 16.550 1.00 42.97 467 GLU A CA 1
ATOM 3647 C C . GLU A 1 467 ? 9.782 11.571 16.113 1.00 42.97 467 GLU A C 1
ATOM 3649 O O . GLU A 1 467 ? 10.950 11.838 15.837 1.00 42.97 467 GLU A O 1
ATOM 3654 N N . SER A 1 468 ? 9.335 10.311 16.030 1.00 42.47 468 SER A N 1
ATOM 3655 C CA . SER A 1 468 ? 10.177 9.209 15.549 1.00 42.47 468 SER A CA 1
ATOM 3656 C C . SER A 1 468 ? 10.052 9.040 14.035 1.00 42.47 468 SER A C 1
ATOM 3658 O O . SER A 1 468 ? 8.992 8.653 13.551 1.00 42.47 468 SER A O 1
ATOM 3660 N N . ALA A 1 469 ? 11.154 9.222 13.297 1.00 46.06 469 ALA A N 1
ATOM 3661 C CA . ALA A 1 469 ? 11.244 9.072 11.834 1.00 46.06 469 ALA A CA 1
ATOM 3662 C C . ALA A 1 469 ? 11.120 7.614 11.311 1.00 46.06 469 ALA A C 1
ATOM 3664 O O . ALA A 1 469 ? 11.707 7.242 10.294 1.00 46.06 469 ALA A O 1
ATOM 3665 N N . THR A 1 470 ? 10.382 6.762 12.022 1.00 50.84 470 THR A N 1
ATOM 3666 C CA . THR A 1 470 ? 9.982 5.417 11.593 1.00 50.84 470 THR A CA 1
ATOM 3667 C C . THR A 1 470 ? 8.777 5.502 10.650 1.00 50.84 470 THR A C 1
ATOM 3669 O O . THR A 1 470 ? 7.887 6.310 10.915 1.00 50.84 470 THR A O 1
ATOM 3672 N N . PRO A 1 471 ? 8.686 4.670 9.595 1.00 54.34 471 PRO A N 1
ATOM 3673 C CA . PRO A 1 471 ? 7.545 4.698 8.681 1.00 54.34 471 PRO A CA 1
ATOM 3674 C C . PRO A 1 471 ? 6.238 4.374 9.415 1.00 54.34 471 PRO A C 1
ATOM 3676 O O . PRO A 1 471 ? 6.203 3.487 10.280 1.00 54.34 471 PRO A O 1
ATOM 3679 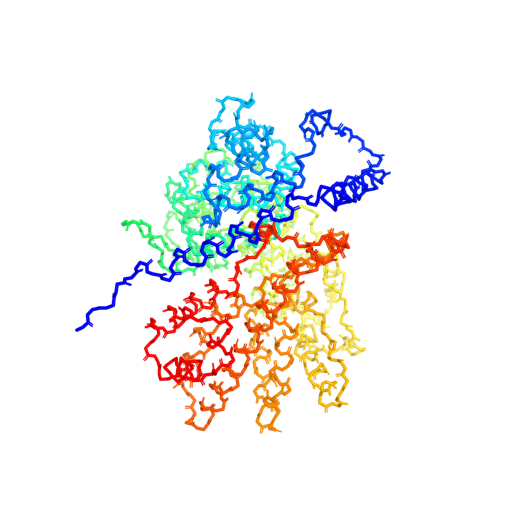N N . SER A 1 472 ? 5.184 5.115 9.063 1.00 64.69 472 SER A N 1
ATOM 3680 C CA . SER A 1 472 ? 3.880 5.048 9.723 1.00 64.69 472 SER A CA 1
ATOM 3681 C C . SER A 1 472 ? 3.291 3.643 9.604 1.00 64.69 472 SER A C 1
ATOM 3683 O O . SER A 1 472 ? 3.326 3.022 8.539 1.00 64.69 472 SER A O 1
ATOM 3685 N N . VAL A 1 473 ? 2.746 3.119 10.703 1.00 74.38 473 VAL A N 1
ATOM 3686 C CA . VAL A 1 473 ? 1.947 1.893 10.645 1.00 74.38 473 VAL A CA 1
ATOM 3687 C C . VAL A 1 473 ? 0.545 2.304 10.193 1.00 74.38 473 VAL A C 1
ATOM 3689 O O . VAL A 1 473 ? -0.130 3.003 10.948 1.00 74.38 473 VAL A O 1
ATOM 3692 N N . PRO A 1 474 ? 0.079 1.887 9.000 1.00 71.38 474 PRO A N 1
ATOM 3693 C CA . PRO A 1 474 ? -1.240 2.270 8.514 1.00 71.38 474 PRO A CA 1
ATOM 3694 C C . PRO A 1 474 ? -2.341 1.702 9.425 1.00 71.38 474 PRO A C 1
ATOM 3696 O O . PRO A 1 474 ? -2.144 0.642 10.030 1.00 71.38 474 PRO A O 1
ATOM 3699 N N . PRO A 1 475 ? -3.524 2.340 9.507 1.00 76.00 475 PRO A N 1
ATOM 3700 C CA . PRO A 1 475 ? -4.557 2.005 10.485 1.00 76.00 475 PRO A CA 1
ATOM 3701 C C . PRO A 1 475 ? -5.125 0.597 10.247 1.00 76.00 475 PRO A C 1
ATOM 3703 O O . PRO A 1 475 ? -6.029 0.376 9.433 1.00 76.00 475 PRO A O 1
ATOM 3706 N N . LEU A 1 476 ? -4.583 -0.383 10.977 1.00 82.56 476 LEU A N 1
ATOM 3707 C CA . LEU A 1 476 ? -4.820 -1.798 10.698 1.00 82.56 476 LEU A CA 1
ATOM 3708 C C . LEU A 1 476 ? -6.257 -2.242 10.966 1.00 82.56 476 LEU A C 1
ATOM 3710 O O . LEU A 1 476 ? -6.757 -3.079 10.220 1.00 82.56 476 LEU A O 1
ATOM 3714 N N . LEU A 1 477 ? -6.948 -1.693 11.971 1.00 86.50 477 LEU A N 1
ATOM 3715 C CA . LEU A 1 477 ? -8.332 -2.082 12.267 1.00 86.50 477 LEU A CA 1
ATOM 3716 C C . LEU A 1 477 ? -9.312 -1.740 11.118 1.00 86.50 477 LEU A C 1
ATOM 3718 O O . LEU A 1 477 ? -9.991 -2.660 10.657 1.00 86.50 477 LEU A O 1
ATOM 3722 N N . PRO A 1 478 ? -9.369 -0.504 10.571 1.00 81.38 478 PRO A N 1
ATOM 3723 C CA . PRO A 1 478 ? -10.123 -0.214 9.347 1.00 81.38 478 PRO A CA 1
ATOM 3724 C C . PRO A 1 478 ? -9.768 -1.116 8.155 1.00 81.38 478 PRO A C 1
ATOM 3726 O O . PRO A 1 478 ? -10.666 -1.622 7.479 1.00 81.38 478 PRO A O 1
ATOM 3729 N N . LEU A 1 479 ? -8.475 -1.351 7.903 1.00 78.88 479 LEU A N 1
ATOM 3730 C CA . LEU A 1 479 ? -8.018 -2.172 6.774 1.00 78.88 479 LEU A CA 1
ATOM 3731 C C . LEU A 1 479 ? -8.410 -3.649 6.943 1.00 78.88 479 LEU A C 1
ATOM 3733 O O . LEU A 1 479 ? -8.881 -4.282 5.995 1.00 78.88 479 LEU A O 1
ATOM 3737 N N . PHE A 1 480 ? -8.294 -4.188 8.157 1.00 88.25 480 PHE A N 1
ATOM 3738 C CA . PHE A 1 480 ? -8.746 -5.533 8.494 1.00 88.25 480 PHE A CA 1
ATOM 3739 C C . PHE A 1 480 ? -10.258 -5.666 8.269 1.00 88.25 480 PHE A C 1
ATOM 3741 O O . PHE A 1 480 ? -10.699 -6.560 7.549 1.00 88.25 480 PHE A O 1
ATOM 3748 N N . LEU A 1 481 ? -11.060 -4.747 8.813 1.00 87.69 481 LEU A N 1
ATOM 3749 C CA . LEU A 1 481 ? -12.522 -4.846 8.788 1.00 87.69 481 LEU A CA 1
ATOM 3750 C C . LEU A 1 481 ? -13.156 -4.588 7.414 1.00 87.69 481 LEU A C 1
ATOM 3752 O O . LEU A 1 481 ? -14.136 -5.253 7.085 1.00 87.69 481 LEU A O 1
ATOM 3756 N N . HIS A 1 482 ? -12.624 -3.657 6.614 1.00 82.81 482 HIS A N 1
ATOM 3757 C CA . HIS A 1 482 ? -13.257 -3.253 5.349 1.00 82.81 482 HIS A CA 1
ATOM 3758 C C . HIS A 1 482 ? -12.587 -3.812 4.091 1.00 82.81 482 HIS A C 1
ATOM 3760 O O . HIS A 1 482 ? -13.270 -3.972 3.083 1.00 82.81 482 HIS A O 1
ATOM 3766 N N . ALA A 1 483 ? -11.286 -4.122 4.121 1.00 77.44 483 ALA A N 1
ATOM 3767 C CA . ALA A 1 483 ? -10.587 -4.686 2.961 1.00 77.44 483 ALA A CA 1
ATOM 3768 C C . ALA A 1 483 ? -10.340 -6.196 3.104 1.00 77.44 483 ALA A C 1
ATOM 3770 O O . ALA A 1 483 ? -10.550 -6.946 2.150 1.00 77.44 483 ALA A O 1
ATOM 3771 N N . TYR A 1 484 ? -9.926 -6.667 4.286 1.00 86.06 484 TYR A N 1
ATOM 3772 C CA . TYR A 1 484 ? -9.575 -8.078 4.475 1.00 86.06 484 TYR A CA 1
ATOM 3773 C C . TYR A 1 484 ? -10.790 -8.969 4.760 1.00 86.06 484 TYR A C 1
ATOM 3775 O O . TYR A 1 484 ? -11.030 -9.927 4.018 1.00 86.06 484 TYR A O 1
ATOM 3783 N N . VAL A 1 485 ? -11.587 -8.634 5.782 1.00 93.75 485 VAL A N 1
ATOM 3784 C CA . VAL A 1 485 ? -12.723 -9.441 6.264 1.00 93.75 485 VAL A CA 1
ATOM 3785 C C . VAL A 1 485 ? -13.728 -9.831 5.168 1.00 93.75 485 VAL A C 1
ATOM 3787 O O . VAL A 1 485 ? -14.093 -11.006 5.136 1.00 93.75 485 VAL A O 1
ATOM 3790 N N . PRO A 1 486 ? -14.134 -8.959 4.222 1.00 90.00 486 PRO A N 1
ATOM 3791 C CA . PRO A 1 486 ? -15.016 -9.370 3.126 1.00 90.00 486 PRO A CA 1
ATOM 3792 C C . PRO A 1 486 ? -14.440 -10.502 2.264 1.00 90.00 486 PRO A C 1
ATOM 3794 O O . PRO A 1 486 ? -15.164 -11.427 1.904 1.00 90.00 486 PRO A O 1
ATOM 3797 N N . SER A 1 487 ? -13.131 -10.476 1.981 1.00 88.12 487 SER A N 1
ATOM 3798 C CA . SER A 1 487 ? -12.458 -11.546 1.228 1.00 88.12 487 SER A CA 1
ATOM 3799 C C . SER A 1 487 ? -12.239 -12.810 2.068 1.00 88.12 487 SER A C 1
ATOM 3801 O O . SER A 1 487 ? -12.376 -13.923 1.561 1.00 88.12 487 SER A O 1
ATOM 3803 N N . LEU A 1 488 ? -11.976 -12.644 3.368 1.00 95.19 488 LEU A N 1
ATOM 3804 C CA . LEU A 1 488 ? -11.838 -13.742 4.320 1.00 95.19 488 LEU A CA 1
ATOM 3805 C C . LEU A 1 488 ? -13.160 -14.505 4.497 1.00 95.19 488 LEU A C 1
ATOM 3807 O O . LEU A 1 488 ? -13.145 -15.728 4.558 1.00 95.19 488 LEU A O 1
ATOM 3811 N N . LEU A 1 489 ? -14.307 -13.821 4.534 1.00 96.94 489 LEU A N 1
ATOM 3812 C CA . LEU A 1 489 ? -15.618 -14.468 4.664 1.00 96.94 489 LEU A CA 1
ATOM 3813 C C . LEU A 1 489 ? -15.937 -15.379 3.470 1.00 96.94 489 LEU A C 1
ATOM 3815 O O . LEU A 1 489 ? -16.409 -16.492 3.680 1.00 96.94 489 LEU A O 1
ATOM 3819 N N . VAL A 1 490 ? -15.591 -14.961 2.247 1.00 94.94 490 VAL A N 1
ATOM 3820 C CA . VAL A 1 490 ? -15.719 -15.795 1.035 1.00 94.94 490 VAL A CA 1
ATOM 3821 C C . VAL A 1 490 ? -14.788 -17.015 1.084 1.00 94.94 490 VAL A C 1
ATOM 3823 O O . VAL A 1 490 ? -15.156 -18.087 0.615 1.00 94.94 490 VAL A O 1
ATOM 3826 N N . TYR A 1 491 ? -13.602 -16.890 1.690 1.00 96.38 491 TYR A N 1
ATOM 3827 C CA . TYR A 1 491 ? -12.719 -18.035 1.947 1.00 96.38 491 TYR A CA 1
ATOM 3828 C C . TYR A 1 491 ? -13.280 -18.979 3.028 1.00 96.38 491 TYR A C 1
ATOM 3830 O O . TYR A 1 491 ? -13.179 -20.196 2.889 1.00 96.38 491 TYR A O 1
ATOM 3838 N N . ILE A 1 492 ? -13.894 -18.442 4.088 1.00 98.06 492 ILE A N 1
ATOM 3839 C CA . ILE A 1 492 ? -14.508 -19.233 5.167 1.00 98.06 492 ILE A CA 1
ATOM 3840 C C . ILE A 1 492 ? -15.763 -19.981 4.673 1.00 98.06 492 ILE A C 1
ATOM 3842 O O . ILE A 1 492 ? -15.972 -21.126 5.064 1.00 98.06 492 ILE A O 1
ATOM 3846 N N . ASP A 1 493 ? -16.534 -19.402 3.745 1.00 97.94 493 ASP A N 1
ATOM 3847 C CA . ASP A 1 493 ? -17.668 -20.065 3.074 1.00 97.94 493 ASP A CA 1
ATOM 3848 C C . ASP A 1 493 ? -17.276 -21.334 2.285 1.00 97.94 493 ASP A C 1
ATOM 3850 O O . ASP A 1 493 ? -18.144 -22.155 1.992 1.00 97.94 493 ASP A O 1
ATOM 3854 N N . GLY A 1 494 ? -15.992 -21.512 1.949 1.00 97.12 494 GLY A N 1
ATOM 3855 C CA . GLY A 1 494 ? -15.464 -22.694 1.255 1.00 97.12 494 GLY A CA 1
ATOM 3856 C C . GLY A 1 494 ? -14.887 -23.793 2.160 1.00 97.12 494 GLY A C 1
ATOM 3857 O O . GLY A 1 494 ? -14.316 -24.753 1.642 1.00 97.12 494 GLY A O 1
ATOM 3858 N N . GLN A 1 495 ? -14.970 -23.655 3.487 1.00 97.50 495 GLN A N 1
ATOM 3859 C CA . GLN A 1 495 ? -14.399 -24.607 4.454 1.00 97.50 495 GLN A CA 1
ATOM 3860 C C . GLN A 1 495 ? -15.387 -25.724 4.848 1.00 97.50 495 GLN A C 1
ATOM 3862 O O . GLN A 1 495 ? -16.557 -25.699 4.463 1.00 97.50 495 GLN A O 1
ATOM 3867 N N . SER A 1 496 ? -14.947 -26.714 5.642 1.00 97.38 496 SER A N 1
ATOM 3868 C CA . SER A 1 496 ? -15.894 -27.666 6.242 1.00 97.38 496 SER A CA 1
ATOM 3869 C C . SER A 1 496 ? -16.769 -26.966 7.299 1.00 97.38 496 SER A C 1
ATOM 3871 O O . SER A 1 496 ? -16.317 -25.991 7.900 1.00 97.38 496 SER A O 1
ATOM 3873 N N . PRO A 1 497 ? -17.990 -27.451 7.603 1.00 97.62 497 PRO A N 1
ATOM 3874 C CA . PRO A 1 497 ? -18.879 -26.792 8.571 1.00 97.62 497 PRO A CA 1
ATOM 3875 C C . PRO A 1 497 ? -18.286 -26.612 9.982 1.00 97.62 497 PRO A C 1
ATOM 3877 O O . PRO A 1 497 ? -18.667 -25.685 10.699 1.00 97.62 497 PRO A O 1
ATOM 3880 N N . ASN A 1 498 ? -17.342 -27.473 10.380 1.00 96.38 498 ASN A N 1
ATOM 3881 C CA . ASN A 1 498 ? -16.646 -27.364 11.664 1.00 96.38 498 ASN A CA 1
ATOM 3882 C C . ASN A 1 498 ? -15.629 -26.214 11.637 1.00 96.38 498 ASN A C 1
ATOM 3884 O O . ASN A 1 498 ? -15.691 -25.314 12.479 1.00 96.38 498 ASN A O 1
ATOM 3888 N N . ASP A 1 499 ? -14.752 -26.209 10.630 1.00 97.25 499 ASP A N 1
ATOM 3889 C CA . ASP A 1 499 ? -13.723 -25.179 10.432 1.00 97.25 499 ASP A CA 1
ATOM 3890 C C . ASP A 1 499 ? -14.365 -23.808 10.174 1.00 97.25 499 ASP A C 1
ATOM 3892 O O . ASP A 1 499 ? -13.898 -22.787 10.678 1.00 97.25 499 ASP A O 1
ATOM 3896 N N . GLN A 1 500 ? -15.496 -23.794 9.459 1.00 97.50 500 GLN A N 1
ATOM 3897 C CA . GLN A 1 500 ? -16.322 -22.618 9.217 1.00 97.50 500 GLN A CA 1
ATOM 3898 C C . GLN A 1 500 ? -16.823 -22.019 10.538 1.00 97.50 500 GLN A C 1
ATOM 3900 O O . GLN A 1 500 ? -16.669 -20.820 10.771 1.00 97.50 500 GLN A O 1
ATOM 3905 N N . ASN A 1 501 ? -17.387 -22.832 11.440 1.00 97.62 501 ASN A N 1
ATOM 3906 C CA . ASN A 1 501 ? -17.865 -22.341 12.735 1.00 97.62 501 ASN A CA 1
ATOM 3907 C C . ASN A 1 501 ? -16.707 -21.858 13.628 1.00 97.62 501 ASN A C 1
ATOM 3909 O O . ASN A 1 501 ? -16.836 -20.795 14.239 1.00 97.62 501 ASN A O 1
ATOM 3913 N N . LEU A 1 502 ? -15.572 -22.572 13.656 1.00 97.69 502 LEU A N 1
ATOM 3914 C CA . LEU A 1 502 ? -14.358 -22.143 14.366 1.00 97.69 502 LEU A CA 1
ATOM 3915 C C . LEU A 1 502 ? -13.842 -20.802 13.821 1.00 97.69 502 LEU A C 1
ATOM 3917 O O . LEU A 1 502 ? -13.629 -19.866 14.592 1.00 97.69 502 LEU A O 1
ATOM 3921 N N . SER A 1 503 ? -13.723 -20.673 12.499 1.00 98.31 503 SER A N 1
ATOM 3922 C CA . SER A 1 503 ? -13.300 -19.449 11.816 1.00 98.31 503 SER A CA 1
ATOM 3923 C C . SER A 1 503 ? -14.247 -18.279 12.094 1.00 98.31 503 SER A C 1
ATOM 3925 O O . SER A 1 503 ? -13.793 -17.204 12.482 1.00 98.31 503 SER A O 1
ATOM 3927 N N . VAL A 1 504 ? -15.568 -18.459 11.976 1.00 98.38 504 VAL A N 1
ATOM 3928 C CA . VAL A 1 504 ? -16.541 -17.390 12.277 1.00 98.38 504 VAL A CA 1
ATOM 3929 C C . VAL A 1 504 ? -16.556 -17.049 13.775 1.00 98.38 504 VAL A C 1
ATOM 3931 O O . VAL A 1 504 ? -16.737 -15.886 14.130 1.00 98.38 504 VAL A O 1
ATOM 3934 N N . GLN A 1 505 ? -16.337 -18.014 14.674 1.00 98.25 505 GLN A N 1
ATOM 3935 C CA . GLN A 1 505 ? -16.219 -17.765 16.115 1.00 98.25 505 GLN A CA 1
ATOM 3936 C C . GLN A 1 505 ? -14.951 -16.974 16.466 1.00 98.25 505 GLN A C 1
ATOM 3938 O O . GLN A 1 505 ? -15.040 -15.994 17.206 1.00 98.25 505 GLN A O 1
ATOM 3943 N N . LEU A 1 506 ? -13.796 -17.359 15.915 1.00 98.31 506 LEU A N 1
ATOM 3944 C CA . LEU A 1 506 ? -12.531 -16.639 16.066 1.00 98.31 506 LEU A CA 1
ATOM 3945 C C . LEU A 1 506 ? -12.645 -15.213 15.514 1.00 98.31 506 LEU A C 1
ATOM 3947 O O . LEU A 1 506 ? -12.292 -14.254 16.199 1.00 98.31 506 LEU A O 1
ATOM 3951 N N . LEU A 1 507 ? -13.196 -15.065 14.307 1.00 98.38 507 LEU A N 1
ATOM 3952 C CA . LEU A 1 507 ? -13.380 -13.767 13.670 1.00 98.38 507 LEU A CA 1
ATOM 3953 C C . LEU A 1 507 ? -14.336 -12.872 14.470 1.00 98.38 507 LEU A C 1
ATOM 3955 O O . LEU A 1 507 ? -14.004 -11.719 14.725 1.00 98.38 507 LEU A O 1
ATOM 3959 N N . ALA A 1 508 ? -15.473 -13.395 14.941 1.00 98.19 508 ALA A N 1
ATOM 3960 C CA . ALA A 1 508 ? -16.386 -12.643 15.802 1.00 98.19 508 ALA A CA 1
ATOM 3961 C C . ALA A 1 508 ? -15.710 -12.195 17.108 1.00 98.19 508 ALA A C 1
ATOM 3963 O O . ALA A 1 508 ? -15.852 -11.039 17.502 1.00 98.19 508 ALA A O 1
ATOM 3964 N N . ALA A 1 509 ? -14.929 -13.072 17.752 1.00 97.62 509 ALA A N 1
ATOM 3965 C CA . ALA A 1 509 ? -14.186 -12.731 18.963 1.00 97.62 509 ALA A CA 1
ATOM 3966 C C . ALA A 1 509 ? -13.176 -11.596 18.715 1.00 97.62 509 ALA A C 1
ATOM 3968 O O . ALA A 1 509 ? -13.136 -10.638 19.489 1.00 97.62 509 ALA A O 1
ATOM 3969 N N . ILE A 1 510 ? -12.406 -11.669 17.623 1.00 97.19 510 ILE A N 1
ATOM 3970 C CA . ILE A 1 510 ? -11.455 -10.626 17.211 1.00 97.19 510 ILE A CA 1
ATOM 3971 C C . ILE A 1 510 ? -12.178 -9.306 16.921 1.00 97.19 510 ILE A C 1
ATOM 3973 O O . ILE A 1 510 ? -11.795 -8.280 17.477 1.00 97.19 510 ILE A O 1
ATOM 3977 N N . VAL A 1 511 ? -13.232 -9.324 16.098 1.00 96.50 511 VAL A N 1
ATOM 3978 C CA . VAL A 1 511 ? -13.976 -8.122 15.680 1.00 96.50 511 VAL A CA 1
ATOM 3979 C C . VAL A 1 511 ? -14.595 -7.405 16.879 1.00 96.50 511 VAL A C 1
ATOM 3981 O O . VAL A 1 511 ? -14.386 -6.202 17.026 1.00 96.50 511 VAL A O 1
ATOM 3984 N N . VAL A 1 512 ? -15.300 -8.127 17.763 1.00 96.06 512 VAL A N 1
ATOM 3985 C CA . VAL A 1 512 ? -15.868 -7.540 18.990 1.00 96.06 512 VAL A CA 1
ATOM 3986 C C . VAL A 1 512 ? -14.759 -6.951 19.851 1.00 96.06 512 VAL A C 1
ATOM 3988 O O . VAL A 1 512 ? -14.851 -5.802 20.265 1.00 96.06 512 VAL A O 1
ATOM 3991 N N . SER A 1 513 ? -13.695 -7.713 20.106 1.00 94.88 513 SER A N 1
ATOM 3992 C CA . SER A 1 513 ? -12.646 -7.304 21.039 1.00 94.88 513 SER A CA 1
ATOM 3993 C C . SER A 1 513 ? -11.832 -6.113 20.543 1.00 94.88 513 SER A C 1
ATOM 3995 O O . SER A 1 513 ? -11.585 -5.193 21.316 1.00 94.88 513 SER A O 1
ATOM 3997 N N . ALA A 1 514 ? -11.455 -6.094 19.263 1.00 93.94 514 ALA A N 1
ATOM 3998 C CA . ALA A 1 514 ? -10.683 -5.003 18.683 1.00 93.94 514 ALA A CA 1
ATOM 3999 C C . ALA A 1 514 ? -11.517 -3.719 18.554 1.00 93.94 514 ALA A C 1
ATOM 4001 O O . ALA A 1 514 ? -11.023 -2.659 18.922 1.00 93.94 514 ALA A O 1
ATOM 4002 N N . LEU A 1 515 ? -12.787 -3.797 18.127 1.00 92.75 515 LEU A N 1
ATOM 4003 C CA . LEU A 1 515 ? -13.667 -2.621 18.075 1.00 92.75 515 LEU A CA 1
ATOM 4004 C C . LEU A 1 515 ? -14.046 -2.113 19.469 1.00 92.75 515 LEU A C 1
ATOM 4006 O O . LEU A 1 515 ? -13.998 -0.909 19.699 1.00 92.75 515 LEU A O 1
ATOM 4010 N N . THR A 1 516 ? -14.395 -2.991 20.414 1.00 91.31 516 THR A N 1
ATOM 4011 C CA . THR A 1 516 ? -14.713 -2.573 21.787 1.00 91.31 516 THR A CA 1
ATOM 4012 C C . THR A 1 516 ? -13.482 -2.005 22.494 1.00 91.31 516 THR A C 1
ATOM 4014 O O . THR A 1 516 ? -13.605 -0.971 23.145 1.00 91.31 516 THR A O 1
ATOM 4017 N N . PHE A 1 517 ? -12.289 -2.591 22.327 1.00 87.56 517 PHE A N 1
ATOM 4018 C CA . PHE A 1 517 ? -11.056 -1.981 22.836 1.00 87.56 517 PHE A CA 1
ATOM 4019 C C . PHE A 1 517 ? -10.790 -0.632 22.174 1.00 87.56 517 PHE A C 1
ATOM 4021 O O . PHE A 1 517 ? -10.586 0.331 22.897 1.00 87.56 517 PHE A O 1
ATOM 4028 N N . ALA A 1 518 ? -10.843 -0.532 20.841 1.00 86.00 518 ALA A N 1
ATOM 4029 C CA . ALA A 1 518 ? -10.607 0.726 20.137 1.00 86.00 518 ALA A CA 1
ATOM 4030 C C . ALA A 1 518 ? -11.596 1.815 20.585 1.00 86.00 518 ALA A C 1
ATOM 4032 O O . ALA A 1 518 ? -11.172 2.916 20.899 1.00 86.00 518 ALA A O 1
ATOM 4033 N N . ALA A 1 519 ? -12.883 1.496 20.757 1.00 86.19 519 ALA A N 1
ATOM 4034 C CA . ALA A 1 519 ? -13.883 2.438 21.262 1.00 86.19 519 ALA A CA 1
ATOM 4035 C C . ALA A 1 519 ? -13.681 2.817 22.741 1.00 86.19 519 ALA A C 1
ATOM 4037 O O . ALA A 1 519 ? -14.010 3.933 23.139 1.00 86.19 519 ALA A O 1
ATOM 4038 N N . HIS A 1 520 ? -13.163 1.913 23.580 1.00 83.44 520 HIS A N 1
ATOM 4039 C CA . HIS A 1 520 ? -12.775 2.250 24.954 1.00 83.44 520 HIS A CA 1
ATOM 4040 C C . HIS A 1 520 ? -11.462 3.036 25.012 1.00 83.44 520 HIS A C 1
ATOM 4042 O O . HIS A 1 520 ? -11.332 3.889 25.879 1.00 83.44 520 HIS A O 1
ATOM 4048 N N . PHE A 1 521 ? -10.528 2.795 24.093 1.00 77.31 521 PHE A N 1
ATOM 4049 C CA . PHE A 1 521 ? -9.264 3.514 23.966 1.00 77.31 521 PHE A CA 1
ATOM 4050 C C . PHE A 1 521 ? -9.483 4.922 23.399 1.00 77.31 521 PHE A C 1
ATOM 4052 O O . PHE A 1 521 ? -8.972 5.874 23.963 1.00 77.31 521 PHE A O 1
ATOM 4059 N N . GLU A 1 522 ? -10.347 5.083 22.395 1.00 78.94 522 GLU A N 1
ATOM 4060 C CA . GLU A 1 522 ? -10.880 6.361 21.900 1.00 78.94 522 GLU A CA 1
ATOM 4061 C C . GLU A 1 522 ? -11.508 7.160 23.056 1.00 78.94 522 GLU A C 1
ATOM 4063 O O . GLU A 1 522 ? -11.086 8.278 23.348 1.00 78.94 522 GLU A O 1
ATOM 4068 N N . LYS A 1 523 ? -12.436 6.547 23.809 1.00 78.50 523 LYS A N 1
ATOM 4069 C CA . LYS A 1 523 ? -13.039 7.156 25.010 1.00 78.50 523 LYS A CA 1
ATOM 4070 C C . LYS A 1 523 ? -12.022 7.448 26.118 1.00 78.50 523 LYS A C 1
ATOM 4072 O O . LYS A 1 523 ? -12.201 8.424 26.836 1.00 78.50 523 LYS A O 1
ATOM 4077 N N . ALA A 1 524 ? -10.975 6.638 26.272 1.00 66.88 524 ALA A N 1
ATOM 4078 C CA . ALA A 1 524 ? -9.928 6.843 27.271 1.00 66.88 524 ALA A CA 1
ATOM 4079 C C . ALA A 1 524 ? -8.901 7.902 26.846 1.00 66.88 524 ALA A C 1
ATOM 4081 O O . ALA A 1 524 ? -8.418 8.619 27.706 1.00 66.88 524 ALA A O 1
ATOM 4082 N N . LEU A 1 525 ? -8.608 8.067 25.554 1.00 64.31 525 LEU A N 1
ATOM 4083 C CA . LEU A 1 525 ? -7.787 9.162 25.034 1.00 64.31 525 LEU A CA 1
ATOM 4084 C C . LEU A 1 525 ? -8.532 10.491 25.155 1.00 64.31 525 LEU A C 1
ATOM 4086 O O . LEU A 1 525 ? -7.978 11.446 25.691 1.00 64.31 525 LEU A O 1
ATOM 4090 N N . VAL A 1 526 ? -9.811 10.535 24.764 1.00 67.50 526 VAL A N 1
ATOM 4091 C CA . VAL A 1 526 ? -10.699 11.674 25.060 1.00 67.50 526 VAL A CA 1
ATOM 4092 C C . VAL A 1 526 ? -10.738 11.926 26.575 1.00 67.50 526 VAL A C 1
ATOM 4094 O O . VAL A 1 526 ? -10.534 13.056 27.007 1.00 67.50 526 VAL A O 1
ATOM 4097 N N . GLY A 1 527 ? -10.888 10.866 27.376 1.00 61.97 527 GLY A N 1
ATOM 4098 C CA . GLY A 1 527 ? -10.917 10.904 28.841 1.00 61.97 527 GLY A CA 1
ATOM 4099 C C . GLY A 1 527 ? -9.602 11.307 29.523 1.00 61.97 527 GLY A C 1
ATOM 4100 O O . GLY A 1 527 ? -9.634 11.869 30.611 1.00 61.97 527 GLY A O 1
ATOM 4101 N N . MET A 1 528 ? -8.442 11.059 28.911 1.00 50.31 528 MET A N 1
ATOM 4102 C CA . MET A 1 528 ? -7.121 11.473 29.406 1.00 50.31 528 MET A CA 1
ATOM 4103 C C . MET A 1 528 ? -6.784 12.897 28.967 1.00 50.31 528 MET A C 1
ATOM 4105 O O . MET A 1 528 ? -6.211 13.651 29.752 1.00 50.31 528 MET A O 1
ATOM 4109 N N . ASN A 1 529 ? -7.209 13.292 27.766 1.00 53.47 529 ASN A N 1
ATOM 4110 C CA . ASN A 1 529 ? -7.148 14.677 27.306 1.00 53.47 529 ASN A CA 1
ATOM 4111 C C . ASN A 1 529 ? -8.065 15.581 28.153 1.00 53.47 529 ASN A C 1
ATOM 4113 O O . ASN A 1 529 ? -7.686 16.712 28.446 1.00 53.47 529 ASN A O 1
ATOM 4117 N N . SER A 1 530 ? -9.212 15.077 28.633 1.00 47.88 530 SER A N 1
ATOM 4118 C CA . SER A 1 530 ? -10.006 15.751 29.672 1.00 47.88 530 SER A CA 1
ATOM 4119 C C . SER A 1 530 ? -9.465 15.536 31.093 1.00 47.88 530 SER A C 1
ATOM 4121 O O . SER A 1 530 ? -9.614 16.414 31.926 1.00 47.88 530 SER A O 1
ATOM 4123 N N . GLY A 1 531 ? -8.816 14.408 31.396 1.00 37.53 531 GLY A N 1
ATOM 4124 C CA . GLY A 1 531 ? -8.364 14.044 32.750 1.00 37.53 531 GLY A CA 1
ATOM 4125 C C . GLY A 1 531 ? -7.066 14.723 33.204 1.00 37.53 531 GLY A C 1
ATOM 4126 O O . GLY A 1 531 ? -6.919 15.058 34.375 1.00 37.53 531 GLY A O 1
ATOM 4127 N N . LEU A 1 532 ? -6.152 15.046 32.279 1.00 44.16 532 LEU A N 1
ATOM 4128 C CA . LEU A 1 532 ? -5.067 16.015 32.528 1.00 44.16 532 LEU A CA 1
ATOM 4129 C C . LEU A 1 532 ? -5.572 17.475 32.570 1.00 44.16 532 LEU A C 1
ATOM 4131 O O . LEU A 1 532 ? -4.780 18.400 32.779 1.00 44.16 532 LEU A O 1
ATOM 4135 N N . SER A 1 533 ? -6.888 17.644 32.415 1.00 40.22 533 SER A N 1
ATOM 4136 C CA . SER A 1 533 ? -7.688 18.843 32.646 1.00 40.22 533 SER A CA 1
ATOM 4137 C C . SER A 1 533 ? -8.769 18.597 33.722 1.00 40.22 533 SER A C 1
ATOM 4139 O O . SER A 1 533 ? -9.834 19.203 33.671 1.00 40.22 533 SER A O 1
ATOM 4141 N N . GLU A 1 534 ? -8.516 17.744 34.721 1.00 42.81 534 GLU A N 1
ATOM 4142 C CA . GLU A 1 534 ? -9.316 17.726 35.951 1.00 42.81 534 GLU A CA 1
ATOM 4143 C C . GLU A 1 534 ? -8.440 17.827 37.202 1.00 42.81 534 GLU A C 1
ATOM 4145 O O . GLU A 1 534 ? -7.994 16.841 37.785 1.00 42.81 534 GLU A O 1
ATOM 4150 N N . ASN A 1 535 ? -8.308 19.057 37.696 1.00 40.81 535 ASN A N 1
ATOM 4151 C CA . ASN A 1 535 ? -8.538 19.274 39.115 1.00 40.81 535 ASN A CA 1
ATOM 4152 C C . ASN A 1 535 ? -9.526 20.435 39.283 1.00 40.81 535 ASN A C 1
ATOM 4154 O O . ASN A 1 535 ? -9.128 21.591 39.230 1.00 40.81 535 ASN A O 1
ATOM 4158 N N . VAL A 1 536 ? -10.797 20.078 39.500 1.00 48.03 536 VAL A N 1
ATOM 4159 C CA . VAL A 1 536 ? -11.966 20.958 39.698 1.00 48.03 536 VAL A CA 1
ATOM 4160 C C . VAL A 1 536 ? -12.394 21.755 38.449 1.00 48.03 536 VAL A C 1
ATOM 4162 O O . VAL A 1 536 ? -11.811 22.790 38.161 1.00 48.03 536 VAL A O 1
ATOM 4165 N N . GLY A 1 537 ? -13.455 21.360 37.730 1.00 34.56 537 GLY A N 1
ATOM 4166 C CA . GLY A 1 537 ? -14.236 20.123 37.902 1.00 34.56 537 GLY A CA 1
ATOM 4167 C C . GLY A 1 537 ? -15.468 19.991 36.995 1.00 34.56 537 GLY A C 1
ATOM 4168 O O . GLY A 1 537 ? -16.539 20.490 37.340 1.00 34.56 537 GLY A O 1
ATOM 4169 N N . GLY A 1 538 ? -15.338 19.224 35.902 1.00 41.22 538 GLY A N 1
ATOM 4170 C CA . GLY A 1 538 ? -16.380 18.982 34.892 1.00 41.22 538 GLY A CA 1
ATOM 4171 C C . GLY A 1 538 ? -16.853 20.250 34.170 1.00 41.22 538 GLY A C 1
ATOM 4172 O O . GLY A 1 538 ? -16.597 21.365 34.589 1.00 41.22 538 GLY A O 1
ATOM 4173 N N . GLY A 1 539 ? -17.555 20.214 33.048 1.00 36.97 539 GLY A N 1
ATOM 4174 C CA . GLY A 1 539 ? -17.804 19.209 32.019 1.00 36.97 539 GLY A CA 1
ATOM 4175 C C . GLY A 1 539 ? -18.521 19.997 30.915 1.00 36.97 539 GLY A C 1
ATOM 4176 O O . GLY A 1 539 ? -19.535 20.628 31.175 1.00 36.97 539 GLY A O 1
ATOM 4177 N N . GLY A 1 540 ? -18.022 20.175 29.705 1.00 38.41 540 GLY A N 1
ATOM 4178 C CA . GLY A 1 540 ? -17.000 19.505 28.911 1.00 38.41 540 GLY A CA 1
ATOM 4179 C C . GLY A 1 540 ? -16.772 20.358 27.645 1.00 38.41 540 GLY A C 1
ATOM 4180 O O . GLY A 1 540 ? -16.719 21.578 27.710 1.00 38.41 540 GLY A O 1
ATOM 4181 N N . GLY A 1 541 ? -16.674 19.812 26.444 1.00 34.03 541 GLY A N 1
ATOM 4182 C CA . GLY A 1 541 ? -16.945 18.444 26.018 1.00 34.03 541 GLY A CA 1
ATOM 4183 C C . GLY A 1 541 ? -17.161 18.470 24.507 1.00 34.03 541 GLY A C 1
ATOM 4184 O O . GLY A 1 541 ? -17.618 19.476 23.990 1.00 34.03 541 GLY A O 1
ATOM 4185 N N . GLY A 1 542 ? -16.804 17.407 23.782 1.00 32.06 542 GLY A N 1
ATOM 4186 C CA . GLY A 1 542 ? -16.895 17.379 22.315 1.00 32.06 542 GLY A CA 1
ATOM 4187 C C . GLY A 1 542 ? -16.180 18.551 21.614 1.00 32.06 542 GLY A C 1
ATOM 4188 O O . GLY A 1 542 ? -15.427 19.308 22.205 1.00 32.06 542 GLY A O 1
ATOM 4189 N N . GLY A 1 543 ? -16.249 18.671 20.294 1.00 37.59 543 GLY A N 1
ATOM 4190 C CA . GLY A 1 543 ? -15.951 17.551 19.400 1.00 37.59 543 GLY A CA 1
ATOM 4191 C C . GLY A 1 543 ? -14.446 17.247 19.330 1.00 37.59 543 GLY A C 1
ATOM 4192 O O . GLY A 1 543 ? -14.006 16.716 18.314 1.00 37.59 543 GLY A O 1
ATOM 4193 N N . GLY A 1 544 ? -13.674 17.662 20.347 1.00 35.28 544 GLY A N 1
ATOM 4194 C CA . GLY A 1 544 ? -12.216 17.631 20.384 1.00 35.28 544 GLY A CA 1
ATOM 4195 C C . GLY A 1 544 ? -11.614 16.337 19.845 1.00 35.28 544 GLY A C 1
ATOM 4196 O O . GLY A 1 544 ? -11.960 15.239 20.275 1.00 35.28 544 GLY A O 1
ATOM 4197 N N . ASN A 1 545 ? -10.685 16.511 18.909 1.00 40.03 545 ASN A N 1
ATOM 4198 C CA . ASN A 1 545 ? -9.829 15.481 18.336 1.00 40.03 545 ASN A CA 1
ATOM 4199 C C . ASN A 1 545 ? -10.552 14.256 17.748 1.00 40.03 545 ASN A C 1
ATOM 4201 O O . ASN A 1 545 ? -10.286 13.113 18.117 1.00 40.03 545 ASN A O 1
ATOM 4205 N N . LYS A 1 546 ? -11.379 14.487 16.716 1.00 43.62 546 LYS A N 1
ATOM 4206 C CA . LYS A 1 546 ? -11.801 13.456 15.742 1.00 43.62 546 LYS A CA 1
ATOM 4207 C C . LYS A 1 546 ? -10.644 13.004 14.821 1.00 43.62 546 LYS A C 1
ATOM 4209 O O . LYS A 1 546 ? -10.818 12.896 13.613 1.00 43.62 546 LYS A O 1
ATOM 4214 N N . THR A 1 547 ? -9.457 12.737 15.374 1.00 41.47 547 THR A N 1
ATOM 4215 C CA . THR A 1 547 ? -8.245 12.310 14.635 1.00 41.47 547 THR A CA 1
ATOM 4216 C C . THR A 1 547 ? -8.332 10.873 14.111 1.00 41.47 547 THR A C 1
ATOM 4218 O O . THR A 1 547 ? -7.410 10.378 13.473 1.00 41.47 547 THR A O 1
ATOM 4221 N N . SER A 1 548 ? -9.426 10.177 14.410 1.00 48.31 548 SER A N 1
ATOM 4222 C CA . SER A 1 548 ? -9.737 8.848 13.903 1.00 48.31 548 SER A CA 1
ATOM 4223 C C . SER A 1 548 ? -11.178 8.820 13.405 1.00 48.31 548 SER A C 1
ATOM 4225 O O . SER A 1 548 ? -12.044 9.533 13.918 1.00 48.31 548 SER A O 1
ATOM 4227 N N . LEU A 1 549 ? -11.448 7.953 12.423 1.00 54.44 549 LEU A N 1
ATOM 4228 C CA . LEU A 1 549 ? -12.806 7.475 12.166 1.00 54.44 549 LEU A CA 1
ATOM 4229 C C . LEU A 1 549 ? -13.343 6.913 13.494 1.00 54.44 549 LEU A C 1
ATOM 4231 O O . LEU A 1 549 ? -12.813 5.892 13.939 1.00 54.44 549 LEU A O 1
ATOM 4235 N N . PRO A 1 550 ? -14.361 7.526 14.129 1.00 72.00 550 PRO A N 1
ATOM 4236 C CA . PRO A 1 550 ? -14.817 7.073 15.436 1.00 72.00 550 PRO A CA 1
ATOM 4237 C C . PRO A 1 550 ? -15.270 5.621 15.315 1.00 72.00 550 PRO A C 1
ATOM 4239 O O . PRO A 1 550 ? -15.895 5.246 14.315 1.00 72.00 550 PRO A O 1
ATOM 4242 N N . CYS A 1 551 ? -14.991 4.781 16.309 1.00 82.88 551 CYS A N 1
ATOM 4243 C CA . CYS A 1 551 ? -15.163 3.330 16.172 1.00 82.88 551 CYS A CA 1
ATOM 4244 C C . CYS A 1 551 ? -16.616 2.930 15.860 1.00 82.88 551 CYS A C 1
ATOM 4246 O O . CYS A 1 551 ? -16.870 1.898 15.237 1.00 82.88 551 CYS A O 1
ATOM 4248 N N . SER A 1 552 ? -17.577 3.791 16.213 1.00 82.06 552 SER A N 1
ATOM 4249 C CA . SER A 1 552 ? -18.985 3.683 15.819 1.00 82.06 552 SER A CA 1
ATOM 4250 C C . SER A 1 552 ? -19.225 3.795 14.303 1.00 82.06 552 SER A C 1
ATOM 4252 O O . SER A 1 552 ? -20.084 3.089 13.779 1.00 82.06 552 SER A O 1
ATOM 4254 N N . ALA A 1 553 ? -18.472 4.625 13.576 1.00 79.38 553 ALA A N 1
ATOM 4255 C CA . ALA A 1 553 ? -18.539 4.747 12.120 1.00 79.38 553 ALA A CA 1
ATOM 4256 C C . ALA A 1 553 ? -17.905 3.535 11.422 1.00 79.38 553 ALA A C 1
ATOM 4258 O O . ALA A 1 553 ? -18.509 2.989 10.497 1.00 79.38 553 ALA A O 1
ATOM 4259 N N . ILE A 1 554 ? -16.756 3.057 11.919 1.00 82.81 554 ILE A N 1
ATOM 4260 C CA . ILE A 1 554 ? -16.106 1.815 11.460 1.00 82.81 554 ILE A CA 1
ATOM 4261 C C . ILE A 1 554 ? -17.083 0.636 11.612 1.00 82.81 554 ILE A C 1
ATOM 4263 O O . ILE A 1 554 ? -17.398 -0.063 10.647 1.00 82.81 554 ILE A O 1
ATOM 4267 N N . ALA A 1 555 ? -17.659 0.462 12.805 1.00 89.50 555 ALA A N 1
ATOM 4268 C CA . ALA A 1 555 ? -18.606 -0.615 13.078 1.00 89.50 555 ALA A CA 1
ATOM 4269 C C . ALA A 1 555 ? -19.930 -0.471 12.291 1.00 89.50 555 ALA A C 1
ATOM 4271 O O . ALA A 1 555 ? -20.495 -1.470 11.839 1.00 89.50 555 ALA A O 1
ATOM 4272 N N . ARG A 1 556 ? -20.405 0.761 12.040 1.00 86.06 556 ARG A N 1
ATOM 4273 C CA . ARG A 1 556 ? -21.577 1.035 11.183 1.00 86.06 556 ARG A CA 1
ATOM 4274 C C . ARG A 1 556 ? -21.313 0.688 9.720 1.00 86.06 556 ARG A C 1
ATOM 4276 O O . ARG A 1 556 ? -22.185 0.107 9.077 1.00 86.06 556 ARG A O 1
ATOM 4283 N N . LYS A 1 557 ? -20.125 0.998 9.197 1.00 82.94 557 LYS A N 1
ATOM 4284 C CA . LYS A 1 557 ? -19.714 0.597 7.846 1.00 82.94 557 LYS A CA 1
ATOM 4285 C C . LYS A 1 557 ? -19.613 -0.929 7.750 1.00 82.94 557 LYS A C 1
ATOM 4287 O O . LYS A 1 557 ? -20.228 -1.506 6.862 1.00 82.94 557 LYS A O 1
ATOM 4292 N N . LEU A 1 558 ? -19.012 -1.592 8.742 1.00 88.56 558 LEU A N 1
ATOM 4293 C CA . LEU A 1 558 ? -18.929 -3.058 8.810 1.00 88.56 558 LEU A CA 1
ATOM 4294 C C . LEU A 1 558 ? -20.322 -3.712 8.806 1.00 88.56 558 LEU A C 1
ATOM 4296 O O . LEU A 1 558 ? -20.543 -4.692 8.103 1.00 88.56 558 LEU A O 1
ATOM 4300 N N . ARG A 1 559 ? -21.296 -3.145 9.532 1.00 91.44 559 ARG A N 1
ATOM 4301 C CA . ARG A 1 559 ? -22.705 -3.580 9.495 1.00 91.44 559 ARG A CA 1
ATOM 4302 C C . ARG A 1 559 ? -23.311 -3.498 8.088 1.00 91.44 559 ARG A C 1
ATOM 4304 O O . ARG A 1 559 ? -24.090 -4.371 7.711 1.00 91.44 559 ARG A O 1
ATOM 4311 N N . ILE A 1 560 ? -22.993 -2.450 7.327 1.00 86.06 560 ILE A N 1
ATOM 4312 C CA . ILE A 1 560 ? -23.462 -2.270 5.944 1.00 86.06 560 ILE A CA 1
ATOM 4313 C C . ILE A 1 560 ? -22.767 -3.273 5.015 1.00 86.06 560 ILE A C 1
ATOM 4315 O O . ILE A 1 560 ? -23.442 -3.922 4.217 1.00 86.06 560 ILE A O 1
ATOM 4319 N N . ASP A 1 561 ? -21.455 -3.457 5.163 1.00 83.00 561 ASP A N 1
ATOM 4320 C CA . ASP A 1 561 ? -20.654 -4.401 4.378 1.00 83.00 561 ASP A CA 1
ATOM 4321 C C . ASP A 1 561 ? -21.145 -5.848 4.587 1.00 83.00 561 ASP A C 1
ATOM 4323 O O . ASP A 1 561 ? -21.474 -6.540 3.621 1.00 83.00 561 ASP A O 1
ATOM 4327 N N . LEU A 1 562 ? -21.331 -6.279 5.842 1.00 93.06 562 LEU A N 1
ATOM 4328 C CA . LEU A 1 562 ? -21.867 -7.606 6.187 1.00 93.06 562 LEU A CA 1
ATOM 4329 C C . LEU A 1 562 ? -23.297 -7.841 5.674 1.00 93.06 562 LEU A C 1
ATOM 4331 O O . LEU A 1 562 ? -23.644 -8.977 5.372 1.00 93.06 562 LEU A O 1
ATOM 4335 N N . ARG A 1 563 ? -24.121 -6.791 5.542 1.00 92.19 563 ARG A N 1
ATOM 4336 C CA . ARG A 1 563 ? -25.470 -6.877 4.943 1.00 92.19 563 ARG A CA 1
ATOM 4337 C C . ARG A 1 563 ? -25.461 -6.927 3.412 1.00 92.19 563 ARG A C 1
ATOM 4339 O O . ARG A 1 563 ? -26.448 -7.360 2.822 1.00 92.19 563 ARG A O 1
ATOM 4346 N N . ARG A 1 564 ? -24.387 -6.463 2.764 1.00 91.25 564 ARG A N 1
ATOM 4347 C CA . ARG A 1 564 ? -24.195 -6.547 1.304 1.00 91.25 564 ARG A CA 1
ATOM 4348 C C . ARG A 1 564 ? -23.667 -7.922 0.882 1.00 91.25 564 ARG A C 1
ATOM 4350 O O . ARG A 1 564 ? -24.023 -8.406 -0.192 1.00 91.25 564 ARG A O 1
ATOM 4357 N N . LEU A 1 565 ? -22.853 -8.556 1.727 1.00 92.44 565 LEU A N 1
ATOM 4358 C CA . LEU A 1 565 ? -22.366 -9.923 1.537 1.00 92.44 565 LEU A CA 1
ATOM 4359 C C . LEU A 1 565 ? -23.500 -10.943 1.743 1.00 92.44 565 LEU A C 1
ATOM 4361 O O . LEU A 1 565 ? -24.206 -10.914 2.745 1.00 92.44 565 LEU A O 1
ATOM 4365 N N . LYS A 1 566 ? -23.663 -11.874 0.794 1.00 92.88 566 LYS A N 1
ATOM 4366 C CA . LYS A 1 566 ? -24.747 -12.883 0.796 1.00 92.88 566 LYS A CA 1
ATOM 4367 C C . LYS A 1 566 ? -24.316 -14.270 1.303 1.00 92.88 566 LYS A C 1
ATOM 4369 O O . LYS A 1 566 ? -25.077 -15.225 1.177 1.00 92.88 566 LYS A O 1
ATOM 4374 N N . GLY A 1 567 ? -23.095 -14.391 1.825 1.00 96.06 567 GLY A N 1
ATOM 4375 C CA . GLY A 1 567 ? -22.501 -15.659 2.259 1.00 96.06 567 GLY A CA 1
ATOM 4376 C C . GLY A 1 567 ? -22.974 -16.122 3.646 1.00 96.06 567 GLY A C 1
ATOM 4377 O O . GLY A 1 567 ? -23.215 -15.275 4.516 1.00 96.06 567 GLY A O 1
ATOM 4378 N N . PRO A 1 568 ? -23.092 -17.441 3.903 1.00 97.56 568 PRO A N 1
ATOM 4379 C CA . PRO A 1 568 ? -23.513 -17.958 5.205 1.00 97.56 568 PRO A CA 1
ATOM 4380 C C . PRO A 1 568 ? -22.576 -17.539 6.349 1.00 97.56 568 PRO A C 1
ATOM 4382 O O . PRO A 1 568 ? -23.060 -17.235 7.438 1.00 97.56 568 PRO A O 1
ATOM 4385 N N . SER A 1 569 ? -21.266 -17.419 6.111 1.00 98.06 569 SER A N 1
ATOM 4386 C CA . SER A 1 569 ? -20.304 -16.945 7.118 1.00 98.06 569 SER A CA 1
ATOM 4387 C C . SER A 1 569 ? -20.503 -15.468 7.461 1.00 98.06 569 SER A C 1
ATOM 4389 O O . SER A 1 569 ? -20.332 -15.083 8.616 1.00 98.06 569 SER A O 1
ATOM 4391 N N . ALA A 1 570 ? -20.905 -14.637 6.491 1.00 97.88 570 ALA A N 1
ATOM 4392 C CA . ALA A 1 570 ? -21.212 -13.225 6.728 1.00 97.88 570 ALA A CA 1
ATOM 4393 C C . ALA A 1 570 ? -22.481 -13.069 7.582 1.00 97.88 570 ALA A C 1
ATOM 4395 O O . ALA A 1 570 ? -22.489 -12.293 8.540 1.00 97.88 570 ALA A O 1
ATOM 4396 N N . LEU A 1 571 ? -23.517 -13.870 7.300 1.00 97.56 571 LEU A N 1
ATOM 4397 C CA . LEU A 1 571 ? -24.733 -13.933 8.114 1.00 97.56 571 LEU A CA 1
ATOM 4398 C C . LEU A 1 571 ? -24.444 -14.452 9.532 1.00 97.56 571 LEU A C 1
ATOM 4400 O O . LEU A 1 571 ? -24.907 -13.858 10.504 1.00 97.56 571 LEU A O 1
ATOM 4404 N N . ALA A 1 572 ? -23.651 -15.517 9.666 1.00 98.06 572 ALA A N 1
ATOM 4405 C CA . ALA A 1 572 ? -23.276 -16.085 10.959 1.00 98.06 572 ALA A CA 1
ATOM 4406 C C . ALA A 1 572 ? -22.392 -15.130 11.784 1.00 98.06 572 ALA A C 1
ATOM 4408 O O . ALA A 1 572 ? -22.576 -15.024 12.998 1.00 98.06 572 ALA A O 1
ATOM 4409 N N . LEU A 1 573 ? -21.477 -14.387 11.148 1.00 97.94 573 LEU A N 1
ATOM 4410 C CA . LEU A 1 573 ? -20.716 -13.321 11.803 1.00 97.94 573 LEU A CA 1
ATOM 4411 C C . LEU A 1 573 ? -21.652 -12.201 12.270 1.00 97.94 573 LEU A C 1
ATOM 4413 O O . LEU A 1 573 ? -21.617 -11.846 13.445 1.00 97.94 573 LEU A O 1
ATOM 4417 N N . PHE A 1 574 ? -22.525 -11.693 11.394 1.00 97.38 574 PHE A N 1
ATOM 4418 C CA . PHE A 1 574 ? -23.509 -10.666 11.748 1.00 97.38 574 PHE A CA 1
ATOM 4419 C C . PHE A 1 574 ? -24.380 -11.099 12.941 1.00 97.38 574 PHE A C 1
ATOM 4421 O O . PHE A 1 574 ? -24.520 -10.344 13.899 1.00 97.38 574 PHE A O 1
ATOM 4428 N N . GLN A 1 575 ? -24.873 -12.342 12.950 1.00 97.00 575 GLN A N 1
ATOM 4429 C CA . GLN A 1 575 ? -25.619 -12.910 14.078 1.00 97.00 575 GLN A CA 1
ATOM 4430 C C . GLN A 1 575 ? -24.786 -12.986 15.368 1.00 97.00 575 GLN A C 1
ATOM 4432 O O . GLN A 1 575 ? -25.284 -12.588 16.418 1.00 97.00 575 GLN A O 1
ATOM 4437 N N . LYS A 1 576 ? -23.522 -13.443 15.322 1.00 97.44 576 LYS A N 1
ATOM 4438 C CA . LYS A 1 576 ? -22.645 -13.473 16.512 1.00 97.44 576 LYS A CA 1
ATOM 4439 C C . LYS A 1 576 ? -22.338 -12.057 17.038 1.00 97.44 576 LYS A C 1
ATOM 4441 O O . LYS A 1 576 ? -22.280 -11.876 18.252 1.00 97.44 576 LYS A O 1
ATOM 4446 N N . LEU A 1 577 ? -22.204 -11.050 16.166 1.00 96.50 577 LEU A N 1
ATOM 4447 C CA . LEU A 1 577 ? -22.051 -9.640 16.565 1.00 96.50 577 LEU A CA 1
ATOM 4448 C C . LEU A 1 577 ? -23.335 -9.093 17.212 1.00 96.50 577 LEU A C 1
ATOM 4450 O O . LEU A 1 577 ? -23.278 -8.551 18.313 1.00 96.50 577 LEU A O 1
ATOM 4454 N N . SER A 1 578 ? -24.499 -9.301 16.588 1.00 95.62 578 SER A N 1
ATOM 4455 C CA . SER A 1 578 ? -25.813 -8.894 17.118 1.00 95.62 578 SER A CA 1
ATOM 4456 C C . SER A 1 578 ? -26.309 -9.721 18.314 1.00 95.62 578 SER A C 1
ATOM 4458 O O . SER A 1 578 ? -27.340 -9.384 18.888 1.00 95.62 578 SER A O 1
ATOM 4460 N N . ALA A 1 579 ? -25.599 -10.781 18.709 1.00 96.31 579 ALA A N 1
ATOM 4461 C CA . ALA A 1 579 ? -25.823 -11.522 19.953 1.00 96.31 579 ALA A CA 1
ATOM 4462 C C . ALA A 1 579 ? -24.835 -11.134 21.073 1.00 96.31 579 ALA A C 1
ATOM 4464 O O . ALA A 1 579 ? -25.016 -11.531 22.225 1.00 96.31 579 ALA A O 1
ATOM 4465 N N . SER A 1 580 ? -23.783 -10.366 20.765 1.00 96.81 580 SER A N 1
ATOM 4466 C CA . SER A 1 580 ? -22.783 -9.945 21.747 1.00 96.81 580 SER A CA 1
ATOM 4467 C C . SER A 1 580 ? -23.282 -8.731 22.532 1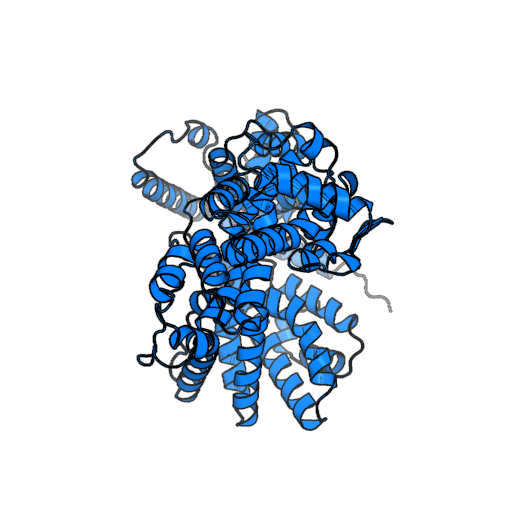.00 96.81 580 SER A C 1
ATOM 4469 O O . SER A 1 580 ? -23.235 -7.599 22.050 1.00 96.81 580 SER A O 1
ATOM 4471 N N . SER A 1 581 ? -23.726 -8.953 23.772 1.00 94.94 581 SER A N 1
ATOM 4472 C CA . SER A 1 581 ? -24.200 -7.888 24.669 1.00 94.94 581 SER A CA 1
ATOM 4473 C C . SER A 1 581 ? -23.177 -6.761 24.846 1.00 94.94 581 SER A C 1
ATOM 4475 O O . SER A 1 581 ? -23.550 -5.594 24.783 1.00 94.94 581 SER A O 1
ATOM 4477 N N . THR A 1 582 ? -21.887 -7.094 24.971 1.00 91.56 582 THR A N 1
ATOM 4478 C CA . THR A 1 582 ? -20.777 -6.127 25.021 1.00 91.56 582 THR A CA 1
ATOM 4479 C C . THR A 1 582 ? -20.684 -5.276 23.753 1.00 91.56 582 THR A C 1
ATOM 4481 O O . THR A 1 582 ? -20.493 -4.061 23.828 1.00 91.56 582 THR A O 1
ATOM 4484 N N . PHE A 1 583 ? -20.820 -5.890 22.575 1.00 92.69 583 PHE A N 1
ATOM 4485 C CA . PHE A 1 583 ? -20.748 -5.174 21.302 1.00 92.69 583 PHE A CA 1
ATOM 4486 C C . PHE A 1 583 ? -21.929 -4.208 21.149 1.00 92.69 583 PHE A C 1
ATOM 4488 O O . PHE A 1 583 ? -21.723 -3.030 20.860 1.00 92.69 583 PHE A O 1
ATOM 4495 N N . ILE A 1 584 ? -23.147 -4.671 21.451 1.00 94.44 584 ILE A N 1
ATOM 4496 C CA . ILE A 1 584 ? -24.369 -3.852 21.434 1.00 94.44 584 ILE A CA 1
ATOM 4497 C C . ILE A 1 584 ? -24.262 -2.692 22.435 1.00 94.44 584 ILE A C 1
ATOM 4499 O O . ILE A 1 584 ? -24.564 -1.557 22.080 1.00 94.44 584 ILE A O 1
ATOM 4503 N N . SER A 1 585 ? -23.778 -2.932 23.661 1.00 91.44 585 SER A N 1
ATOM 4504 C CA . SER A 1 585 ? -23.618 -1.870 24.667 1.00 91.44 585 SER A CA 1
ATOM 4505 C C . SER A 1 585 ? -22.536 -0.853 24.298 1.00 91.44 585 SER A C 1
ATOM 4507 O O . SER A 1 585 ? -22.614 0.304 24.704 1.00 91.44 585 SER A O 1
ATOM 4509 N N . THR A 1 586 ? -21.522 -1.260 23.527 1.00 88.12 586 THR A N 1
ATOM 4510 C CA . THR A 1 586 ? -20.508 -0.334 22.995 1.00 88.12 586 THR A CA 1
ATOM 4511 C C . THR A 1 586 ? -21.063 0.485 21.822 1.00 88.12 586 THR A C 1
ATOM 4513 O O . THR A 1 586 ? -20.738 1.667 21.691 1.00 88.12 586 THR A O 1
ATOM 4516 N N . PHE A 1 587 ? -21.906 -0.133 20.987 1.00 91.69 587 PHE A N 1
ATOM 4517 C CA . PHE A 1 587 ? -22.378 0.401 19.710 1.00 91.69 587 PHE A CA 1
ATOM 4518 C C . PHE A 1 587 ? -23.905 0.230 19.519 1.00 91.69 587 PHE A C 1
ATOM 4520 O O . PHE A 1 587 ? -24.341 -0.508 18.632 1.00 91.69 587 PHE A O 1
ATOM 4527 N N . PRO A 1 588 ? -24.753 0.942 20.286 1.00 81.00 588 PRO A N 1
ATOM 4528 C CA . PRO A 1 588 ? -26.208 0.724 20.291 1.00 81.00 588 PRO A CA 1
ATOM 4529 C C . PRO A 1 588 ? -26.944 1.116 18.994 1.00 81.00 588 PRO A C 1
ATOM 4531 O O . PRO A 1 588 ? -28.137 0.866 18.876 1.00 81.00 588 PRO A O 1
ATOM 4534 N N . SER A 1 589 ? -26.259 1.701 18.001 1.00 73.94 589 SER A N 1
ATOM 4535 C CA . SER A 1 589 ? -26.824 2.026 16.674 1.00 73.94 589 SER A CA 1
ATOM 4536 C C . SER A 1 589 ? -26.567 0.951 15.595 1.00 73.94 589 SER A C 1
ATOM 4538 O O . SER A 1 589 ? -26.742 1.213 14.396 1.00 73.94 589 SER A O 1
ATOM 4540 N N . LEU A 1 590 ? -26.140 -0.255 16.002 1.00 63.56 590 LEU A N 1
ATOM 4541 C CA . LEU A 1 590 ? -25.902 -1.418 15.126 1.00 63.56 590 LEU A CA 1
ATOM 4542 C C . LEU A 1 590 ? -27.067 -2.421 15.090 1.00 63.56 590 LEU A C 1
ATOM 4544 O O . LEU A 1 590 ? -28.207 -1.983 15.346 1.00 63.56 590 LEU A O 1
#

Sequence (590 aa):
MALEPGFEANHSESVVQSAIAQVFTHHDLLDQIEFKIRSSASMSASMSSSDSVTEDDSKFGSGTVRYELLASLISAGLLDHKFAIELMVNAPPNVQTRISMYLQESGSDVDTFIDSKFSADVSFDDIQTFVHRVMRDLHSHAPFTSLLHSNHDIERLGQMCKALTEHESLLEVLTLHTPLYDMIAHSLACLDEFDLTTIHSSVFNIGSRNFSADQIRTCSIIYPPDSLSQENKFILEAWRKAIFDPSREGIDDDILRSTKPQVLLSLSATLFSEAIDACISKKMDAEALQNGLSYYMSPLLNWTLVGIVQALLDEVERRSFQSPQHIKTLEEILSHKDCPSTVLRITRQQILRLYSDPKAQAHTPTPNMTALVSNVLKVPPPTSQNIKEPGAWLHEPRTLIRHALALASTGKVPTIDISRCLSMTNVRTFFDFTWREMLAAADMGGIELCRRFATIMFAPTSGTSMESATPSVPPLLPLFLHAYVPSLLVYIDGQSPNDQNLSVQLLAAIVVSALTFAAHFEKALVGMNSGLSENVGGGGGGGGNKTSLPCSAIARKLRIDLRRLKGPSALALFQKLSASSTFISTFPSL